Protein AF-A0A432R799-F1 (afdb_monomer)

Sequence (539 aa):
SLLGDPTRISQVLVNLVSNAIKFTGSNGEVSVFCERVKETDREVYVKFSVKDGGIGISAEQQARIFEAFSQADSSTTRKFGGTGLGLSISSKLVSAMGGHLEIKSELGEGATFFFTLALKRNQEVGDDNKPNFQGMRVGLLLPKHNITRQVDTNLETYLRYLGTDFTIYDEEEVFVLLKNNLPDILFVDQYYNRREGEIERALALDIPVVLMASNQDKDGFDLVSGRLAAVINKPLNYSKILKAMQKVSGNAQETPVFQEPEISFTNLNILVAEDNTINQKLIRTTLQKIGSVITIASNGEEAVSLRKKHEYDLIFMDIQMPVMNGVEATEAILEYEKKSNVKHIPIIALTANALRGDREKFLKAGMDDYTPKPINLSLLKEIMREYCPDKVSTSDERAHLSDDTMAPEPTSDAIATGSADDPSVPPASKRILIYNNHSLSAAIQQKTLESEGYTCTIVDSEIKFLDRLEHEAFQSVIMKEANLTKNDCFAIDAIVKKGVQKVLYFSNSKSEKHCEHTEGFSSLQELMRKMEENRGAGE

Solvent-accessible surface area (backbone atoms only — not comparable to full-atom values): 31255 Å² total; per-residue (Å²): 95,71,50,79,61,67,68,62,53,46,53,38,50,53,51,51,49,52,51,36,60,70,51,26,55,100,87,45,56,74,48,80,47,78,41,81,78,46,77,54,100,56,36,38,30,38,34,39,34,39,37,22,48,15,56,38,43,49,75,79,43,63,77,40,50,57,38,75,62,39,64,93,62,92,68,88,55,91,85,71,83,71,83,26,41,66,51,25,51,35,37,50,53,34,42,75,59,71,24,54,66,47,76,51,53,40,70,69,66,4,37,33,41,34,35,44,34,72,27,37,56,43,86,84,55,70,78,86,80,62,75,72,43,64,88,44,37,36,30,35,44,46,82,79,75,93,64,91,49,68,70,56,55,49,52,52,50,47,39,52,70,28,46,30,51,72,46,81,31,32,91,81,47,40,75,63,50,46,76,78,61,67,48,70,31,35,38,35,41,45,78,45,66,79,40,92,63,48,55,60,54,56,61,67,67,81,47,49,33,32,40,41,35,54,85,86,55,63,88,79,40,77,90,53,56,89,74,43,70,38,79,43,58,58,79,85,47,63,72,61,53,50,52,49,49,33,70,69,67,71,51,75,67,76,66,88,64,85,70,69,76,75,73,33,37,61,79,41,35,31,39,37,26,40,59,49,69,68,56,45,52,51,52,47,61,57,46,44,76,41,41,34,47,77,46,82,19,64,21,19,59,50,36,40,54,47,58,75,74,47,88,54,62,35,32,42,32,31,47,87,29,67,103,27,29,25,56,62,24,41,43,54,41,54,52,47,29,65,75,68,71,48,84,86,59,52,33,30,37,40,30,85,62,86,47,81,70,52,54,58,56,44,45,73,49,68,32,75,48,72,45,46,54,78,83,49,70,68,61,50,52,51,51,46,45,72,72,38,55,94,38,61,41,62,82,79,68,72,84,78,77,87,81,89,87,86,83,83,84,86,86,82,83,88,83,83,91,82,91,77,91,74,91,82,69,76,64,50,86,38,26,34,40,35,47,44,84,46,72,69,65,47,52,53,53,40,56,60,41,43,76,74,70,35,50,67,45,83,27,66,45,69,65,60,45,52,55,44,62,73,77,46,68,35,34,35,38,40,39,48,44,95,81,57,54,77,84,42,44,64,60,53,51,53,48,40,74,69,62,27,76,40,43,35,29,51,37,100,58,94,73,79,79,72,40,96,69,48,48,75,29,79,44,72,69,59,47,50,54,52,59,56,59,58,63,73,76,75,119

Radius of gyration: 29.23 Å; Cα contacts (8 Å, |Δi|>4): 790; chains: 1; bounding box: 82×72×71 Å

Secondary structure (DSSP, 8-state):
-EES-HHHHHHHHHHHHHHHHHHS-TT--EEEEEEEEEE-SSEEEEEEEEEE-SS---HHHHTTTTSTT--S-----TTS---S-HHHHHHHHHHHTT--EEEEEETTTEEEEEEEEEEEE-SSS-GGG----TT-EEEEE-PPPSS--HHHHHHHHHHHHTT-EEEEE-TTTHHHHTTT---SEEEEEGGGGGSTTHHHHHHTTSS-EEEEE-TT-GGG-TTTGGG-SEEEESSP-HHHHHHHHHHHSS-------------EESSEEEEEE-S-HHHHHHHHHHHHTTTEEEEEESSHHHHHHHHHH---SEEEEESS-SSS-HHHHHHHHHHHHHHHTPPPPPEEEEES---HHHHHHHHHTT--EEEESSPPHHHHHHHHHHH-GGGEEPTTGGGG---S----PPP-----------TTS--GGGEEEEE-S-HHHHHHHHHHHHTTT-EEEEESSHHHHHHHHHHS--SEEEEEGGG--GGGHHHHHHHHHTT--EEEEE-SSSPPP-STTEEEES-HHHHHHHHHHGGGS--

Foldseek 3Di:
DWDDDVVLVVLLVVLLQVVQVLQADPPKDKDWDWDFPDDDPWWTKIKIKIWIQGQWADPVLQVCLLPQQDDSDPDPDPSRDDRSCSNVVSQVSLVVQVKGWHKDIDGNRTIMIMMIGIITDDPVDDPVLQQAPAPAEEEEEDEDDPDDDVQNVQLVVLCVSNNYHYDYDYDVRVVVVCVPDNGQEYEHECVQLVPPCSVVVVLVSVHAYEYEEEPVCVVSCPVPVVSHLYYHYPPDDNVSSVVSVCSSVVPPPVPPDVPPALWAFAAAEEEEEDQDPVLVVVVCVLVVVRHYDYDYHNHLVSVLVCLLVDDGQAYEAEQDHPPAGRLRSLLSNVVCCVVVVHDDHAYEYEAQDDDPVVQVVSVVSVHPYYDYPPDDSVVVSVVCCVSPVVRIDGPPPVPPPDDDDDDDDDDDDDDDDDDDDDPPDDPQQQEEEEEALDDPVVVVLCVVSVVVPHHYDYDNDPVVVVVCLVVGRHQEYEYEVVVAALVCQVVLVVSVVSPHQAYEYEDCDPDDPSYPRYDYDPDPVRVVVVVVVVVPVPD

Mean predicted aligned error: 20.68 Å

pLDDT: mean 72.46, std 18.51, range [22.88, 96.94]

Structure (mmCIF, N/CA/C/O backbone):
data_AF-A0A432R799-F1
#
_entry.id   AF-A0A432R799-F1
#
loop_
_atom_site.group_PDB
_atom_site.id
_atom_site.type_symbol
_atom_site.label_atom_id
_atom_site.label_alt_id
_atom_site.label_comp_id
_atom_site.label_asym_id
_atom_site.label_entity_id
_atom_site.label_seq_id
_atom_site.pdbx_PDB_ins_code
_atom_site.Cartn_x
_atom_site.Cartn_y
_atom_site.Cartn_z
_atom_site.occupancy
_atom_site.B_iso_or_equiv
_atom_site.auth_seq_id
_atom_site.auth_comp_id
_atom_site.auth_asym_id
_atom_site.auth_atom_id
_atom_site.pdbx_PDB_model_num
ATOM 1 N N . SER A 1 1 ? -16.573 -12.148 -11.570 1.00 73.75 1 SER A N 1
ATOM 2 C CA . SER A 1 1 ? -16.590 -11.590 -10.195 1.00 73.75 1 SER A CA 1
ATOM 3 C C . SER A 1 1 ? -16.714 -12.719 -9.163 1.00 73.75 1 SER A C 1
ATOM 5 O O . SER A 1 1 ? -17.224 -13.781 -9.516 1.00 73.75 1 SER A O 1
ATOM 7 N N . LEU A 1 2 ? -16.216 -12.536 -7.931 1.00 85.00 2 LEU A N 1
ATOM 8 C CA . LEU A 1 2 ? -16.255 -13.525 -6.836 1.00 85.00 2 LEU A CA 1
ATOM 9 C C . LEU A 1 2 ? -17.060 -12.982 -5.646 1.00 85.00 2 LEU A C 1
ATOM 11 O O . LEU A 1 2 ? -17.010 -11.789 -5.362 1.00 85.00 2 LEU A O 1
ATOM 15 N N . LEU A 1 3 ? -17.773 -13.860 -4.944 1.00 84.25 3 LEU A N 1
ATOM 16 C CA . LEU A 1 3 ? -18.525 -13.551 -3.730 1.00 84.25 3 LEU A CA 1
ATOM 17 C C . LEU A 1 3 ? -17.690 -13.918 -2.498 1.00 84.25 3 LEU A C 1
ATOM 19 O O . LEU A 1 3 ? -17.276 -15.068 -2.340 1.00 84.25 3 LEU A O 1
ATOM 23 N N . GLY A 1 4 ? -17.475 -12.942 -1.619 1.00 86.06 4 GLY A N 1
ATOM 24 C CA . GLY A 1 4 ? -16.739 -13.083 -0.364 1.00 86.06 4 GLY A CA 1
ATOM 25 C C . GLY A 1 4 ? -16.932 -11.860 0.532 1.00 86.06 4 GLY A C 1
ATOM 26 O O . GLY A 1 4 ? -17.676 -10.947 0.177 1.00 86.06 4 GLY A O 1
ATOM 27 N N . ASP A 1 5 ? -16.257 -11.837 1.681 1.00 86.00 5 ASP A N 1
ATOM 28 C CA . ASP A 1 5 ? -16.238 -10.687 2.595 1.00 86.00 5 ASP A CA 1
ATOM 29 C C . ASP A 1 5 ? -14.933 -9.885 2.397 1.00 86.00 5 ASP A C 1
ATOM 31 O O . ASP A 1 5 ? -13.897 -10.225 2.986 1.00 86.00 5 ASP A O 1
ATOM 35 N N . PRO A 1 6 ? -14.930 -8.841 1.542 1.00 83.94 6 PRO A N 1
ATOM 36 C CA . PRO A 1 6 ? -13.719 -8.079 1.246 1.00 83.94 6 PRO A CA 1
ATOM 37 C C . PRO A 1 6 ? -13.171 -7.357 2.480 1.00 83.94 6 PRO A C 1
ATOM 39 O O . PRO A 1 6 ? -11.955 -7.196 2.601 1.00 83.94 6 PRO A O 1
ATOM 42 N N . THR A 1 7 ? -14.033 -6.961 3.419 1.00 76.75 7 THR A N 1
ATOM 43 C CA . THR A 1 7 ? -13.635 -6.260 4.643 1.00 76.75 7 THR A CA 1
ATOM 44 C C . THR A 1 7 ? -12.832 -7.182 5.554 1.00 76.75 7 THR A C 1
ATOM 46 O O . THR A 1 7 ? -11.772 -6.791 6.046 1.00 76.75 7 THR A O 1
ATOM 49 N N . ARG A 1 8 ? -13.271 -8.433 5.738 1.00 82.69 8 ARG A N 1
ATOM 50 C CA . ARG A 1 8 ? -12.543 -9.413 6.565 1.00 82.69 8 ARG A CA 1
ATOM 51 C C . ARG A 1 8 ? -11.251 -9.884 5.921 1.00 82.69 8 ARG A C 1
ATOM 53 O O . ARG A 1 8 ? -10.241 -9.977 6.616 1.00 82.69 8 ARG A O 1
ATOM 60 N N . ILE A 1 9 ? -11.250 -10.115 4.610 1.00 87.06 9 ILE A N 1
ATOM 61 C CA . ILE A 1 9 ? -10.023 -10.443 3.869 1.00 87.06 9 ILE A CA 1
ATOM 62 C C . ILE A 1 9 ? -9.010 -9.300 4.003 1.00 87.06 9 ILE A C 1
ATOM 64 O O . ILE A 1 9 ? -7.849 -9.542 4.334 1.00 87.06 9 ILE A O 1
ATOM 68 N N . SER A 1 10 ? -9.455 -8.052 3.832 1.00 82.50 10 SER A N 1
ATOM 69 C CA . SER A 1 10 ? -8.595 -6.876 3.993 1.00 82.50 10 SER A CA 1
ATOM 70 C C . SER A 1 10 ? -8.054 -6.756 5.416 1.00 82.50 10 SER A C 1
ATOM 72 O O . SER A 1 10 ? -6.870 -6.490 5.586 1.00 82.50 10 SER A O 1
ATOM 74 N N . GLN A 1 11 ? -8.876 -7.014 6.438 1.00 79.56 11 GLN A N 1
ATOM 75 C CA . GLN A 1 11 ? -8.447 -6.996 7.841 1.00 79.56 11 GLN A CA 1
ATOM 76 C C . GLN A 1 11 ? -7.306 -7.993 8.104 1.00 79.56 11 GLN A C 1
ATOM 78 O O . GLN A 1 11 ? -6.316 -7.643 8.749 1.00 79.56 11 GLN A O 1
ATOM 83 N N . VAL A 1 12 ? -7.416 -9.214 7.572 1.00 86.12 12 VAL A N 1
ATOM 84 C CA . VAL A 1 12 ? -6.358 -10.231 7.671 1.00 86.12 12 VAL A CA 1
ATOM 85 C C . VAL A 1 12 ? -5.095 -9.759 6.945 1.00 86.12 12 VAL A C 1
ATOM 87 O O . VAL A 1 12 ? -4.018 -9.752 7.537 1.00 86.12 12 VAL A O 1
ATOM 90 N N . LEU A 1 13 ? -5.217 -9.314 5.691 1.00 87.88 13 LEU A N 1
ATOM 91 C CA . LEU A 1 13 ? -4.076 -8.876 4.882 1.00 87.88 13 LEU A CA 1
ATOM 92 C C . LEU A 1 13 ? -3.344 -7.676 5.488 1.00 87.88 13 LEU A C 1
ATOM 94 O O . LEU A 1 13 ?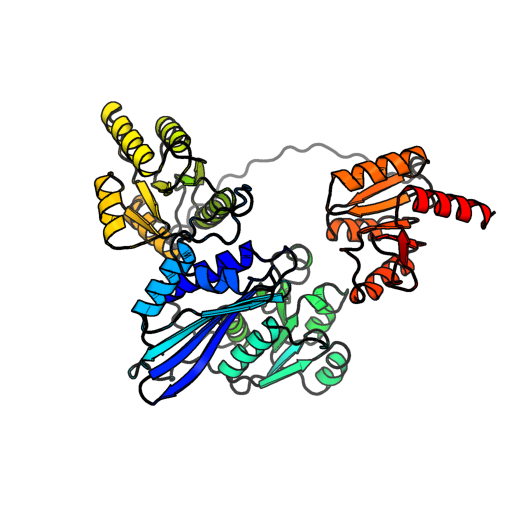 -2.120 -7.691 5.550 1.00 87.88 13 LEU A O 1
ATOM 98 N N . VAL A 1 14 ? -4.066 -6.666 5.978 1.00 83.19 14 VAL A N 1
ATOM 99 C CA . VAL A 1 14 ? -3.475 -5.487 6.632 1.00 83.19 14 VAL A CA 1
ATOM 100 C C . VAL A 1 14 ? -2.666 -5.897 7.860 1.00 83.19 14 VAL A C 1
ATOM 102 O O . VAL A 1 14 ? -1.551 -5.413 8.043 1.00 83.19 14 VAL A O 1
ATOM 105 N N . ASN A 1 15 ? -3.182 -6.824 8.671 1.00 82.56 15 ASN A N 1
ATOM 106 C CA . ASN A 1 15 ? -2.448 -7.333 9.825 1.00 82.56 15 ASN A CA 1
ATOM 107 C C . ASN A 1 15 ? -1.180 -8.105 9.410 1.00 82.56 15 ASN A C 1
ATOM 109 O O . ASN A 1 15 ? -0.115 -7.886 9.985 1.00 82.56 15 ASN A O 1
ATOM 113 N N . LEU A 1 16 ? -1.264 -8.971 8.395 1.00 88.44 16 LEU A N 1
ATOM 114 C CA . LEU A 1 16 ? -0.098 -9.704 7.886 1.00 88.44 16 LEU A CA 1
ATOM 115 C C . LEU A 1 16 ? 0.966 -8.760 7.300 1.00 88.44 16 LEU A C 1
ATOM 117 O O . LEU A 1 16 ? 2.142 -8.894 7.624 1.00 88.44 16 LEU A O 1
ATOM 121 N N . VAL A 1 17 ? 0.559 -7.767 6.504 1.00 86.81 17 VAL A N 1
ATOM 122 C CA . VAL A 1 17 ? 1.457 -6.754 5.921 1.00 86.81 17 VAL A CA 1
ATOM 123 C C . VAL A 1 17 ? 2.095 -5.885 7.003 1.00 86.81 17 VAL A C 1
ATOM 125 O O . VAL A 1 17 ? 3.288 -5.603 6.938 1.00 86.81 17 VAL A O 1
ATOM 128 N N . SER A 1 18 ? 1.335 -5.479 8.021 1.00 80.75 18 SER A N 1
ATOM 129 C CA . SER A 1 18 ? 1.874 -4.701 9.139 1.00 80.75 18 SER A CA 1
ATOM 130 C C . SER A 1 18 ? 2.952 -5.476 9.902 1.00 80.75 18 SER A C 1
ATOM 132 O O . SER A 1 18 ? 3.998 -4.908 10.217 1.00 80.75 18 SER A O 1
ATOM 134 N N . ASN A 1 19 ? 2.741 -6.777 10.138 1.00 83.12 19 ASN A N 1
ATOM 135 C CA . ASN A 1 19 ? 3.756 -7.639 10.742 1.00 83.12 19 ASN A CA 1
ATOM 136 C C . ASN A 1 19 ? 4.985 -7.773 9.835 1.00 83.12 19 ASN A C 1
ATOM 138 O O . ASN A 1 19 ? 6.098 -7.557 10.304 1.00 83.12 19 ASN A O 1
ATOM 142 N N . ALA A 1 20 ? 4.794 -8.034 8.542 1.00 86.00 20 ALA A N 1
ATOM 143 C CA . ALA A 1 20 ? 5.885 -8.108 7.575 1.00 86.00 20 ALA A CA 1
ATOM 144 C C . ALA A 1 20 ? 6.754 -6.837 7.587 1.00 86.00 20 ALA A C 1
ATOM 146 O O . ALA A 1 20 ? 7.963 -6.924 7.774 1.00 86.00 20 ALA A O 1
ATOM 147 N N . ILE A 1 21 ? 6.150 -5.646 7.499 1.00 81.44 21 ILE A N 1
ATOM 148 C CA . ILE A 1 21 ? 6.875 -4.360 7.547 1.00 81.44 21 ILE A CA 1
ATOM 149 C C . ILE A 1 21 ? 7.640 -4.195 8.866 1.00 81.44 21 ILE A C 1
ATOM 151 O O . ILE A 1 21 ? 8.755 -3.685 8.879 1.00 81.44 21 ILE A O 1
ATOM 155 N N . LYS A 1 22 ? 7.052 -4.625 9.983 1.00 77.00 22 LYS A N 1
ATOM 156 C CA . LYS A 1 22 ? 7.647 -4.493 11.316 1.00 77.00 22 LYS A CA 1
ATOM 157 C C . LYS A 1 22 ? 8.885 -5.372 11.517 1.00 77.00 22 LYS A C 1
ATOM 159 O O . LYS A 1 22 ? 9.789 -4.962 12.241 1.00 77.00 22 LYS A O 1
ATOM 164 N N . PHE A 1 23 ? 8.913 -6.562 10.918 1.00 79.06 23 PHE A N 1
ATOM 165 C CA . PHE A 1 23 ? 9.996 -7.544 11.078 1.00 79.06 23 PHE A CA 1
ATOM 166 C C . PHE A 1 23 ? 10.988 -7.568 9.906 1.00 79.06 23 PHE A C 1
ATOM 168 O O . PHE A 1 23 ? 11.962 -8.324 9.934 1.00 79.06 23 PHE A O 1
ATOM 175 N N . THR A 1 24 ? 10.770 -6.712 8.909 1.00 80.00 24 THR A N 1
ATOM 176 C CA . THR A 1 24 ? 11.655 -6.526 7.758 1.00 80.00 24 THR A CA 1
ATOM 177 C C . THR A 1 24 ? 12.548 -5.307 7.969 1.00 80.00 24 THR A C 1
ATOM 179 O O . THR A 1 24 ? 12.092 -4.258 8.422 1.00 80.00 24 THR A O 1
ATOM 182 N N . GLY A 1 25 ? 13.841 -5.439 7.663 1.00 73.69 25 GLY A N 1
ATOM 183 C CA . GLY A 1 25 ? 14.786 -4.320 7.734 1.00 73.69 25 GLY A CA 1
ATOM 184 C C . GLY A 1 25 ? 14.473 -3.216 6.714 1.00 73.69 25 GLY A C 1
ATOM 185 O O . GLY A 1 25 ? 13.706 -3.420 5.779 1.00 73.69 25 GLY A O 1
ATOM 186 N N . SER A 1 26 ? 15.118 -2.052 6.846 1.00 62.00 26 SER A N 1
ATOM 187 C CA . SER A 1 26 ? 14.897 -0.884 5.969 1.00 62.00 26 SER A CA 1
ATOM 188 C C . SER A 1 26 ? 15.144 -1.141 4.476 1.00 62.00 26 SER A C 1
ATOM 190 O O . SER A 1 26 ? 14.632 -0.394 3.649 1.00 62.00 26 SER A O 1
ATOM 192 N N . ASN A 1 27 ? 15.900 -2.192 4.144 1.00 64.31 27 ASN A N 1
ATOM 193 C CA . ASN A 1 27 ? 16.227 -2.590 2.772 1.00 64.31 27 ASN A CA 1
ATOM 194 C C . ASN A 1 27 ? 15.561 -3.918 2.367 1.00 64.31 27 ASN A C 1
ATOM 196 O O . ASN A 1 27 ? 15.916 -4.485 1.338 1.00 64.31 27 ASN A O 1
ATOM 200 N N . GLY A 1 28 ? 14.658 -4.456 3.189 1.00 69.25 28 GLY A N 1
ATOM 201 C CA . GLY A 1 28 ? 13.983 -5.711 2.882 1.00 69.25 28 GLY A CA 1
ATOM 202 C C . GLY A 1 28 ? 12.699 -5.503 2.078 1.00 69.25 28 GLY A C 1
ATOM 203 O O . GLY A 1 28 ? 12.129 -4.413 2.025 1.00 69.25 28 GLY A O 1
ATOM 204 N N . GLU A 1 29 ? 12.244 -6.572 1.435 1.00 77.50 29 GLU A N 1
ATOM 205 C CA . GLU A 1 29 ? 11.076 -6.556 0.559 1.00 77.50 29 GLU A CA 1
ATOM 206 C C . GLU A 1 29 ? 9.868 -7.193 1.249 1.00 77.50 29 GLU A C 1
ATOM 208 O O . GLU A 1 29 ? 9.990 -8.219 1.918 1.00 77.50 29 GLU A O 1
ATOM 213 N N . VAL A 1 30 ? 8.689 -6.598 1.046 1.00 84.25 30 VAL A N 1
ATOM 214 C CA . VAL A 1 30 ? 7.399 -7.185 1.421 1.00 84.25 30 VAL A CA 1
ATOM 215 C C . VAL A 1 30 ? 6.540 -7.298 0.169 1.00 84.25 30 VAL A C 1
ATOM 217 O O . VAL A 1 30 ? 6.250 -6.302 -0.492 1.00 84.25 30 VAL A O 1
ATOM 220 N N . SER A 1 31 ? 6.109 -8.515 -0.139 1.00 83.81 31 SER A N 1
ATOM 221 C CA . SER A 1 31 ? 5.316 -8.844 -1.319 1.00 83.81 31 SER A CA 1
ATOM 222 C C . SER A 1 31 ? 3.976 -9.456 -0.926 1.00 83.81 31 SER A C 1
ATOM 224 O O . SER A 1 31 ? 3.906 -10.350 -0.083 1.00 83.81 31 SER A O 1
ATOM 226 N N . VAL A 1 32 ? 2.902 -8.993 -1.566 1.00 87.94 32 VAL A N 1
ATOM 227 C CA . VAL A 1 32 ? 1.545 -9.525 -1.389 1.00 87.94 32 VAL A CA 1
ATOM 228 C C . VAL A 1 32 ? 1.109 -10.214 -2.674 1.00 87.94 32 VAL A C 1
ATOM 230 O O . VAL A 1 32 ? 1.179 -9.627 -3.752 1.00 87.94 32 VAL A O 1
ATOM 233 N N . PHE A 1 33 ? 0.627 -11.443 -2.541 1.00 87.44 33 PHE A N 1
ATOM 234 C CA . PHE A 1 33 ? 0.213 -12.309 -3.634 1.00 87.44 33 PHE A CA 1
ATOM 235 C C . PHE A 1 33 ? -1.253 -12.702 -3.488 1.00 87.44 33 PHE A C 1
ATOM 237 O O . PHE A 1 33 ? -1.752 -12.918 -2.380 1.00 87.44 33 PHE A O 1
ATOM 244 N N . CYS A 1 34 ? -1.924 -12.825 -4.628 1.00 90.00 34 CYS A N 1
ATOM 245 C CA . CYS A 1 34 ? -3.280 -13.338 -4.749 1.00 90.00 34 CYS A CA 1
ATOM 246 C C . CYS A 1 34 ? -3.321 -14.247 -5.978 1.00 90.00 34 CYS A C 1
ATOM 248 O O . CYS A 1 34 ? -3.211 -13.777 -7.109 1.00 90.00 34 CYS A O 1
ATOM 250 N N . GLU A 1 35 ? -3.422 -15.550 -5.750 1.00 90.25 35 GLU A N 1
ATOM 251 C CA . GLU A 1 35 ? -3.239 -16.569 -6.778 1.00 90.25 35 GLU A CA 1
ATOM 252 C C . GLU A 1 35 ? -4.462 -17.481 -6.848 1.00 90.25 35 GLU A C 1
ATOM 254 O O . GLU A 1 35 ? -4.966 -17.962 -5.832 1.00 90.25 35 GLU A O 1
ATOM 259 N N . ARG A 1 36 ? -4.928 -17.775 -8.062 1.00 91.69 36 ARG A N 1
ATOM 260 C CA . ARG A 1 36 ? -5.927 -18.824 -8.281 1.00 91.69 36 ARG A CA 1
ATOM 261 C C . ARG A 1 36 ? -5.228 -20.180 -8.243 1.00 91.69 36 ARG A C 1
ATOM 263 O O . ARG A 1 36 ? -4.455 -20.490 -9.144 1.00 91.69 36 ARG A O 1
ATOM 270 N N . VAL A 1 37 ? -5.537 -20.996 -7.240 1.00 93.94 37 VAL A N 1
ATOM 271 C CA . VAL A 1 37 ? -4.917 -22.323 -7.059 1.00 93.94 37 VAL A CA 1
ATOM 272 C C . VAL A 1 37 ? -5.756 -23.427 -7.687 1.00 93.94 37 VAL A C 1
ATOM 274 O O . VAL A 1 37 ? -5.229 -24.405 -8.210 1.00 93.94 37 VAL A O 1
ATOM 277 N N . LYS A 1 38 ? -7.080 -23.281 -7.633 1.00 91.06 38 LYS A N 1
ATOM 278 C CA . LYS A 1 38 ? -8.030 -24.245 -8.187 1.00 91.06 38 LYS A CA 1
ATOM 279 C C . LYS A 1 38 ? -9.305 -23.525 -8.600 1.00 91.06 38 LYS A C 1
ATOM 281 O O . LYS A 1 38 ? -9.708 -22.556 -7.965 1.00 91.06 38 LYS A O 1
ATOM 286 N N . GLU A 1 39 ? -9.955 -24.014 -9.642 1.00 90.56 39 GLU A N 1
ATOM 287 C CA . GLU A 1 39 ? -11.258 -23.526 -10.086 1.00 90.56 39 GLU A CA 1
ATOM 288 C C . GLU A 1 39 ? -12.184 -24.705 -10.363 1.00 90.56 39 GLU A C 1
ATOM 290 O O . GLU A 1 39 ? -11.755 -25.777 -10.789 1.00 90.56 39 GLU A O 1
ATOM 295 N N . THR A 1 40 ? -13.454 -24.497 -10.054 1.00 88.88 40 THR A N 1
ATOM 296 C CA . THR A 1 40 ? -14.578 -25.377 -10.358 1.00 88.88 40 THR A CA 1
ATOM 297 C C . THR A 1 40 ? -15.690 -24.520 -10.959 1.00 88.88 40 THR A C 1
ATOM 299 O O . THR A 1 40 ? -15.635 -23.293 -10.880 1.00 88.88 40 THR A O 1
ATOM 302 N N . ASP A 1 41 ? -16.749 -25.139 -11.475 1.00 83.69 41 ASP A N 1
ATOM 303 C CA . ASP A 1 41 ? -17.871 -24.404 -12.078 1.00 83.69 41 ASP A CA 1
ATOM 304 C C . ASP A 1 41 ? -18.578 -23.434 -11.111 1.00 83.69 41 ASP A C 1
ATOM 306 O O . ASP A 1 41 ? -19.258 -22.499 -11.539 1.00 83.69 41 ASP A O 1
ATOM 310 N N . ARG A 1 42 ? -18.446 -23.650 -9.794 1.00 86.31 42 ARG A N 1
ATOM 311 C CA . ARG A 1 42 ? -19.140 -22.870 -8.752 1.00 86.31 42 ARG A CA 1
ATOM 312 C C . ARG A 1 42 ? -18.209 -22.066 -7.856 1.00 86.31 42 ARG A C 1
ATOM 314 O O . ARG A 1 42 ? -18.616 -21.020 -7.353 1.00 86.31 42 ARG A O 1
ATOM 321 N N . GLU A 1 43 ? -16.992 -22.546 -7.640 1.00 91.75 43 GLU A N 1
ATOM 322 C CA . GLU A 1 43 ? -16.062 -21.994 -6.658 1.00 91.75 43 GLU A CA 1
ATOM 323 C C . GLU A 1 43 ? -14.658 -21.845 -7.236 1.00 91.75 43 GLU A C 1
ATOM 325 O O . GLU A 1 43 ? -14.154 -22.722 -7.943 1.00 91.75 43 GLU A O 1
ATOM 330 N N . VAL A 1 44 ? -14.014 -20.742 -6.870 1.00 93.06 44 VAL A N 1
ATOM 331 C CA . VAL A 1 44 ? -12.620 -20.437 -7.167 1.00 93.06 44 VAL A CA 1
ATOM 332 C C . VAL A 1 44 ? -11.852 -20.431 -5.852 1.00 93.06 44 VAL A C 1
ATOM 334 O O . VAL A 1 44 ? -12.188 -19.696 -4.926 1.00 93.06 44 VAL A O 1
ATOM 337 N N . TYR A 1 45 ? -10.812 -21.251 -5.772 1.00 94.94 45 TYR A N 1
ATOM 338 C CA . TYR A 1 45 ? -9.908 -21.304 -4.634 1.00 94.94 45 TYR A CA 1
ATOM 339 C C . TYR A 1 45 ? -8.799 -20.285 -4.845 1.00 94.94 45 TYR A C 1
ATOM 341 O O . TYR A 1 45 ? -7.958 -20.435 -5.740 1.00 94.94 45 TYR A O 1
ATOM 349 N N . VAL A 1 46 ? -8.815 -19.250 -4.015 1.00 95.44 46 VAL A N 1
ATOM 350 C CA . VAL A 1 46 ? -7.872 -18.138 -4.079 1.00 95.44 46 VAL A CA 1
ATOM 351 C C . VAL A 1 46 ? -6.947 -18.212 -2.878 1.00 95.44 46 VAL A C 1
ATOM 353 O O . VAL A 1 46 ? -7.404 -18.211 -1.734 1.00 95.44 46 VAL A O 1
ATOM 356 N N . LYS A 1 47 ? -5.645 -18.294 -3.144 1.00 96.31 47 LYS A N 1
ATOM 357 C CA . LYS A 1 47 ? -4.593 -18.242 -2.138 1.00 96.31 47 LYS A CA 1
ATOM 358 C C . LYS A 1 47 ? -4.067 -16.825 -2.033 1.00 96.31 47 LYS A C 1
ATOM 360 O O . LYS A 1 47 ? -3.601 -16.242 -3.006 1.00 96.31 47 LYS A O 1
ATOM 365 N N . PHE A 1 48 ? -4.112 -16.306 -0.822 1.00 95.81 48 PHE A N 1
ATOM 366 C CA . PHE A 1 48 ? -3.530 -15.033 -0.448 1.00 95.81 48 PHE A CA 1
ATOM 367 C C . PHE A 1 48 ? -2.214 -15.304 0.265 1.00 95.81 48 PHE A C 1
ATOM 369 O O . PHE A 1 48 ? -2.130 -16.233 1.071 1.00 95.81 48 PHE A O 1
ATOM 376 N N . SER A 1 49 ? -1.164 -14.546 -0.030 1.00 94.62 49 SER A N 1
ATOM 377 C CA . SER A 1 49 ? 0.124 -14.696 0.654 1.00 94.62 49 SER A CA 1
ATOM 378 C C . SER A 1 49 ? 0.785 -13.350 0.894 1.00 94.62 49 SER A C 1
ATOM 380 O O . SER A 1 49 ? 0.741 -12.474 0.038 1.00 94.62 49 SER A O 1
ATOM 382 N N . VAL A 1 50 ? 1.412 -13.195 2.053 1.00 93.69 50 VAL A N 1
ATOM 383 C CA . VAL A 1 50 ? 2.286 -12.071 2.382 1.00 93.69 50 VAL A CA 1
ATOM 384 C C . VAL A 1 50 ? 3.657 -12.658 2.667 1.00 93.69 50 VAL A C 1
ATOM 386 O O . VAL A 1 50 ? 3.806 -13.431 3.613 1.00 93.69 50 VAL A O 1
ATOM 389 N N . LYS A 1 51 ? 4.620 -12.333 1.808 1.00 92.31 51 LYS A N 1
ATOM 390 C CA . LYS A 1 51 ? 6.020 -12.732 1.928 1.00 92.31 51 LYS A CA 1
ATOM 391 C C . LYS A 1 51 ? 6.847 -11.534 2.355 1.00 92.31 51 LYS A C 1
ATOM 393 O O . LYS A 1 51 ? 6.684 -10.453 1.795 1.00 92.31 51 LYS A O 1
ATOM 398 N N . ASP A 1 52 ? 7.755 -11.752 3.284 1.00 91.12 52 ASP A N 1
ATOM 399 C CA . ASP A 1 52 ? 8.739 -10.781 3.720 1.00 91.12 52 ASP A CA 1
ATOM 400 C C . ASP A 1 52 ? 10.153 -11.362 3.666 1.00 91.12 52 ASP A C 1
ATOM 402 O O . ASP A 1 52 ? 10.329 -12.575 3.772 1.00 91.12 52 ASP A O 1
ATOM 406 N N . GLY A 1 53 ? 11.144 -10.493 3.468 1.00 86.06 53 GLY A N 1
ATOM 407 C CA . GLY A 1 53 ? 12.573 -10.810 3.585 1.00 86.06 53 GLY A CA 1
ATOM 408 C C . GLY A 1 53 ? 13.141 -10.443 4.959 1.00 86.06 53 GLY A C 1
ATOM 409 O O . GLY A 1 53 ? 14.247 -9.911 5.039 1.00 86.06 53 GLY A O 1
ATOM 410 N N . GLY A 1 54 ? 12.341 -10.584 6.020 1.00 86.25 54 GLY A N 1
ATOM 411 C CA . GLY A 1 54 ? 12.714 -10.218 7.382 1.00 86.25 54 GLY A CA 1
ATOM 412 C C . GLY A 1 54 ? 13.561 -11.268 8.102 1.00 86.25 54 GLY A C 1
ATOM 413 O O . GLY A 1 54 ? 14.161 -12.155 7.506 1.00 86.25 54 GLY A O 1
ATOM 414 N N . ILE A 1 55 ? 13.594 -11.180 9.432 1.00 83.12 55 ILE A N 1
ATOM 415 C CA . ILE A 1 55 ? 14.411 -12.055 10.297 1.00 83.12 55 ILE A CA 1
ATOM 416 C C . ILE A 1 55 ? 14.028 -13.545 10.248 1.00 83.12 55 ILE A C 1
ATOM 418 O O . ILE A 1 55 ? 14.801 -14.390 10.699 1.00 83.12 55 ILE A O 1
ATOM 422 N N . GLY A 1 56 ? 12.844 -13.871 9.728 1.00 86.19 56 GLY A N 1
ATOM 423 C CA . GLY A 1 56 ? 12.288 -15.220 9.773 1.00 86.19 56 GLY A CA 1
ATOM 424 C C . GLY A 1 56 ? 11.879 -15.676 11.179 1.00 86.19 56 GLY A C 1
ATOM 425 O O . GLY A 1 56 ? 11.997 -14.945 12.161 1.00 86.19 56 GLY A O 1
ATOM 426 N N . ILE A 1 57 ? 11.332 -16.889 11.270 1.00 86.88 57 ILE A N 1
ATOM 427 C CA . ILE A 1 57 ? 10.696 -17.438 12.475 1.00 86.88 57 ILE A CA 1
ATOM 428 C C . ILE A 1 57 ? 11.159 -18.882 12.674 1.00 86.88 57 ILE A C 1
ATOM 430 O O . ILE A 1 57 ? 11.064 -19.696 11.753 1.00 86.88 57 ILE A O 1
ATOM 434 N N . SER A 1 58 ? 11.622 -19.224 13.881 1.00 87.44 58 SER A N 1
ATOM 435 C CA . SER A 1 58 ? 12.078 -20.587 14.197 1.00 87.44 58 SER A CA 1
ATOM 436 C C . SER A 1 58 ? 10.923 -21.597 14.203 1.00 87.44 58 SER A C 1
ATOM 438 O O . SER A 1 58 ? 9.764 -21.231 14.412 1.00 87.44 58 SER A O 1
ATOM 440 N N . ALA A 1 59 ? 11.218 -22.889 14.040 1.00 86.00 59 ALA A N 1
ATOM 441 C CA . ALA A 1 59 ? 10.197 -23.941 14.060 1.00 86.00 59 ALA A CA 1
ATOM 442 C C . ALA A 1 59 ? 9.400 -23.971 15.385 1.00 86.00 59 ALA A C 1
ATOM 444 O O . ALA A 1 59 ? 8.180 -24.143 15.385 1.00 86.00 59 ALA A O 1
ATOM 445 N N . GLU A 1 60 ? 10.060 -23.727 16.521 1.00 82.25 60 GLU A N 1
ATOM 446 C CA . GLU A 1 60 ? 9.433 -23.679 17.850 1.00 82.25 60 GLU A CA 1
ATOM 447 C C . GLU A 1 60 ? 8.526 -22.457 18.040 1.00 82.25 60 GLU A C 1
ATOM 449 O O . GLU A 1 60 ? 7.596 -22.488 18.856 1.00 82.25 60 GLU A O 1
ATOM 454 N N . GLN A 1 61 ? 8.821 -21.360 17.338 1.00 81.19 61 GLN A N 1
ATOM 455 C CA . GLN A 1 61 ? 8.004 -20.150 17.328 1.00 81.19 61 GLN A CA 1
ATOM 456 C C . GLN A 1 61 ? 6.808 -20.312 16.383 1.00 81.19 61 GLN A C 1
ATOM 458 O O . GLN A 1 61 ? 5.693 -19.959 16.763 1.00 81.19 61 GLN A O 1
ATOM 463 N N . GLN A 1 62 ? 7.001 -20.919 15.205 1.00 84.19 62 GLN A N 1
ATOM 464 C CA . GLN A 1 62 ? 5.931 -21.196 14.236 1.00 84.19 62 GLN A CA 1
ATOM 465 C C . GLN A 1 62 ? 4.782 -22.007 14.852 1.00 84.19 62 GLN A C 1
ATOM 467 O O . GLN A 1 62 ? 3.619 -21.712 14.591 1.00 84.19 62 GLN A O 1
ATOM 472 N N . ALA A 1 63 ? 5.090 -22.969 15.728 1.00 80.12 63 ALA A N 1
ATOM 473 C CA . ALA A 1 63 ? 4.080 -23.787 16.403 1.00 80.12 63 ALA A CA 1
ATOM 474 C C . ALA A 1 63 ? 3.153 -22.991 17.341 1.00 80.12 63 ALA A C 1
ATOM 476 O O . ALA A 1 63 ? 2.022 -23.404 17.577 1.00 80.12 63 ALA A O 1
ATOM 477 N N . ARG A 1 64 ? 3.625 -21.862 17.882 1.00 81.06 64 ARG A N 1
ATOM 478 C CA . ARG A 1 64 ? 2.911 -21.090 18.912 1.00 81.06 64 ARG A CA 1
ATOM 479 C C . ARG A 1 64 ? 2.370 -19.760 18.411 1.00 81.06 64 ARG A C 1
ATOM 481 O O . ARG A 1 64 ? 1.519 -19.185 19.067 1.00 81.06 64 ARG A O 1
ATOM 488 N N . ILE A 1 65 ? 2.811 -19.280 17.248 1.00 80.12 65 ILE A N 1
ATOM 489 C CA . ILE A 1 65 ? 2.553 -17.910 16.773 1.00 80.12 65 ILE A CA 1
ATOM 490 C C . ILE A 1 65 ? 1.070 -17.580 16.511 1.00 80.12 65 ILE A C 1
ATOM 492 O O . ILE A 1 65 ? 0.688 -16.410 16.437 1.00 80.12 65 ILE A O 1
ATOM 496 N N . PHE A 1 66 ? 0.224 -18.601 16.357 1.00 80.19 66 PHE A N 1
ATOM 497 C CA . PHE A 1 66 ? -1.223 -18.441 16.190 1.00 80.19 66 PHE A CA 1
ATOM 498 C C . PHE A 1 66 ? -1.999 -18.494 17.515 1.00 80.19 66 PHE A C 1
ATOM 500 O O . PHE A 1 66 ? -3.207 -18.240 17.523 1.00 80.19 66 PHE A O 1
ATOM 507 N N . GLU A 1 67 ? -1.333 -18.799 18.631 1.00 74.44 67 GLU A N 1
ATOM 508 C CA . GLU A 1 67 ? -1.935 -18.785 19.959 1.00 74.44 67 GLU A CA 1
ATOM 509 C C . GLU A 1 67 ? -2.139 -17.344 20.445 1.00 74.44 67 GLU A C 1
ATOM 511 O O . GLU A 1 67 ? -1.402 -16.415 20.110 1.00 74.44 67 GLU A O 1
ATOM 516 N N . ALA A 1 68 ? -3.186 -17.120 21.238 1.00 69.19 68 ALA A N 1
ATOM 517 C CA . ALA A 1 68 ? -3.409 -15.802 21.817 1.00 69.19 68 ALA A CA 1
ATOM 518 C C . ALA A 1 68 ? -2.285 -15.473 22.812 1.00 69.19 68 ALA A C 1
ATOM 520 O O . ALA A 1 68 ? -1.942 -16.304 23.648 1.00 69.19 68 ALA A O 1
ATOM 521 N N . PHE A 1 69 ? -1.762 -14.245 22.748 1.00 58.22 69 PHE A N 1
ATOM 522 C CA . PHE A 1 69 ? -0.703 -13.734 23.633 1.00 58.22 69 PHE A CA 1
ATOM 523 C C . PHE A 1 69 ? 0.678 -14.388 23.460 1.00 58.22 69 PHE A C 1
ATOM 525 O O . PHE A 1 69 ? 1.582 -14.108 24.246 1.00 58.22 69 PHE A O 1
ATOM 532 N N . SER A 1 70 ? 0.891 -15.195 22.417 1.00 58.91 70 SER A N 1
ATOM 533 C CA . SER A 1 70 ? 2.233 -15.662 22.072 1.00 58.91 70 SER A CA 1
ATOM 534 C C . SER A 1 70 ? 3.046 -14.508 21.473 1.00 58.91 70 SER A C 1
ATOM 536 O O . SER A 1 70 ? 2.678 -13.955 20.432 1.00 58.91 70 SER A O 1
ATOM 538 N N . GLN A 1 71 ? 4.156 -14.139 22.109 1.00 59.19 71 GLN A N 1
ATOM 539 C CA . GLN A 1 71 ? 5.171 -13.255 21.532 1.00 59.19 71 GLN A CA 1
ATOM 540 C C . GLN A 1 71 ? 6.440 -14.069 21.271 1.00 59.19 71 GLN A C 1
ATOM 542 O O . GLN A 1 71 ? 6.844 -14.876 22.105 1.00 59.19 71 GLN A O 1
ATOM 547 N N . ALA A 1 72 ? 7.052 -13.867 20.103 1.00 52.50 72 ALA A N 1
ATOM 548 C CA . ALA A 1 72 ? 8.272 -14.567 19.701 1.00 52.50 72 ALA A CA 1
ATOM 549 C C . ALA A 1 72 ? 9.502 -14.156 20.538 1.00 52.50 72 ALA A C 1
ATOM 551 O O . ALA A 1 72 ? 10.417 -14.962 20.691 1.00 52.50 72 ALA A O 1
ATOM 552 N N . ASP A 1 73 ? 9.480 -12.953 21.125 1.00 48.16 73 ASP A N 1
ATOM 553 C CA . ASP A 1 73 ? 10.509 -12.420 22.017 1.00 48.16 73 ASP A CA 1
ATOM 554 C C . ASP A 1 73 ? 9.922 -12.083 23.392 1.00 48.16 73 ASP A C 1
ATOM 556 O O . ASP A 1 73 ? 9.004 -11.272 23.508 1.00 48.16 73 ASP A O 1
ATOM 560 N N . SER A 1 74 ? 10.511 -12.637 24.454 1.00 38.38 74 SER A N 1
ATOM 561 C CA . SER A 1 74 ? 10.268 -12.220 25.844 1.00 38.38 74 SER A CA 1
ATOM 562 C C . SER A 1 74 ? 11.006 -10.924 26.215 1.00 38.38 74 SER A C 1
ATOM 564 O O . SER A 1 74 ? 10.946 -10.480 27.362 1.00 38.38 74 SER A O 1
ATOM 566 N N . SER A 1 75 ? 11.733 -10.314 25.269 1.00 36.50 75 SER A N 1
ATOM 567 C CA . SER A 1 75 ? 12.393 -9.029 25.476 1.00 36.50 75 SER A CA 1
ATOM 568 C C . SER A 1 75 ? 11.376 -7.903 25.269 1.00 36.50 75 SER A C 1
ATOM 570 O O . SER A 1 75 ? 11.002 -7.527 24.160 1.00 36.50 75 SER A O 1
ATOM 572 N N . THR A 1 76 ? 10.922 -7.337 26.382 1.00 31.77 76 THR A N 1
ATOM 573 C CA . THR A 1 76 ? 10.120 -6.111 26.476 1.00 31.77 76 THR A CA 1
ATOM 574 C C . THR A 1 76 ? 10.927 -4.870 26.068 1.00 31.77 76 THR A C 1
ATOM 576 O O . THR A 1 76 ? 10.908 -3.846 26.755 1.00 31.77 76 THR A O 1
ATOM 579 N N . THR A 1 77 ? 11.693 -4.923 24.976 1.00 32.53 77 THR A N 1
ATOM 580 C CA . THR A 1 77 ? 12.308 -3.719 24.423 1.00 32.53 77 THR A CA 1
ATOM 581 C C . THR A 1 77 ? 11.288 -3.003 23.546 1.00 32.53 77 THR A C 1
ATOM 583 O O . THR A 1 77 ? 10.718 -3.548 22.604 1.00 32.53 77 THR A O 1
ATOM 586 N N . ARG A 1 78 ? 11.059 -1.733 23.894 1.00 39.47 78 ARG A N 1
ATOM 587 C CA . ARG A 1 78 ? 10.113 -0.754 23.326 1.00 39.47 78 ARG A CA 1
ATOM 588 C C . ARG A 1 78 ? 10.190 -0.520 21.801 1.00 39.47 78 ARG A C 1
ATOM 590 O O . ARG A 1 78 ? 9.591 0.433 21.321 1.00 39.47 78 ARG A O 1
ATOM 597 N N . LYS A 1 79 ? 10.894 -1.350 21.025 1.00 41.62 79 LYS A N 1
ATOM 598 C CA . LYS A 1 79 ? 10.985 -1.232 19.562 1.00 41.62 79 LYS A CA 1
ATOM 599 C C . LYS A 1 79 ? 9.929 -2.031 18.793 1.00 41.62 79 LYS A C 1
ATOM 601 O O . LYS A 1 79 ? 9.578 -1.609 17.700 1.00 41.62 79 LYS A O 1
ATOM 606 N N . PHE A 1 80 ? 9.382 -3.121 19.343 1.00 44.03 80 PHE A N 1
ATOM 607 C CA . PHE A 1 80 ? 8.497 -4.019 18.579 1.00 44.03 80 PHE A CA 1
ATOM 608 C C . PHE A 1 80 ? 7.263 -4.517 19.358 1.00 44.03 80 PHE A C 1
ATOM 610 O O . PHE A 1 80 ? 6.747 -5.600 19.086 1.00 44.03 80 PHE A O 1
ATOM 617 N N . GLY A 1 81 ? 6.726 -3.732 20.296 1.00 40.81 81 GLY A N 1
ATOM 618 C CA . GLY A 1 81 ? 5.542 -4.112 21.082 1.00 40.81 81 GLY A CA 1
ATOM 619 C C . GLY A 1 81 ? 4.296 -4.353 20.216 1.00 40.81 81 GLY A C 1
ATOM 620 O O . GLY A 1 81 ? 3.953 -3.545 19.360 1.00 40.81 81 GLY A O 1
ATOM 621 N N . GLY A 1 82 ? 3.636 -5.495 20.390 1.00 55.88 82 GLY A N 1
ATOM 622 C CA . GLY A 1 82 ? 2.319 -5.801 19.824 1.00 55.88 82 GLY A CA 1
ATOM 623 C C . GLY A 1 82 ? 1.580 -6.737 20.775 1.00 55.88 82 GLY A C 1
ATOM 624 O O . GLY A 1 82 ? 2.216 -7.516 21.471 1.00 55.88 82 GLY A O 1
ATOM 625 N N . THR A 1 83 ? 0.252 -6.686 20.839 1.00 55.00 83 THR A N 1
ATOM 626 C CA . THR A 1 83 ? -0.550 -7.412 21.849 1.00 55.00 83 THR A CA 1
ATOM 627 C C . THR A 1 83 ? -0.502 -8.944 21.741 1.00 55.00 83 THR A C 1
ATOM 629 O O . THR A 1 83 ? -1.075 -9.630 22.581 1.00 55.00 83 THR A O 1
ATOM 632 N N . GLY A 1 84 ? 0.130 -9.503 20.700 1.00 61.41 84 GLY A N 1
ATOM 633 C CA . GLY A 1 84 ? 0.098 -10.944 20.407 1.00 61.41 84 GLY A CA 1
ATOM 634 C C . GLY A 1 84 ? -1.288 -11.446 19.974 1.00 61.41 84 GLY A C 1
ATOM 635 O O . GLY A 1 84 ? -1.520 -12.648 19.892 1.00 61.41 84 GLY A O 1
ATOM 636 N N . LEU A 1 85 ? -2.237 -10.540 19.708 1.00 65.00 85 LEU A N 1
ATOM 637 C CA . LEU A 1 85 ? -3.610 -10.888 19.325 1.00 65.00 85 LEU A CA 1
ATOM 638 C C . LEU A 1 85 ? -3.848 -10.847 17.810 1.00 65.00 85 LEU A C 1
ATOM 640 O O . LEU A 1 85 ? -4.764 -11.499 17.323 1.00 65.00 85 LEU A O 1
ATOM 644 N N . GLY A 1 86 ? -3.034 -10.114 17.045 1.00 76.06 86 GLY A N 1
ATOM 645 C CA . GLY A 1 86 ? -3.288 -9.887 15.615 1.00 76.06 86 GLY A CA 1
ATOM 646 C C . GLY A 1 86 ? -3.370 -11.180 14.794 1.00 76.06 86 GLY A C 1
ATOM 647 O O . GLY A 1 86 ? -4.325 -11.386 14.041 1.00 76.06 86 GLY A O 1
ATOM 648 N N . LEU A 1 87 ? -2.398 -12.083 14.959 1.00 84.44 87 LEU A N 1
ATOM 649 C CA . LEU A 1 87 ? -2.358 -13.354 14.224 1.00 84.44 87 LEU A CA 1
ATOM 650 C C . LEU A 1 87 ? -3.430 -14.347 14.691 1.00 84.44 87 LEU A C 1
ATOM 652 O O . LEU A 1 87 ? -4.029 -15.017 13.853 1.00 84.44 87 LEU A O 1
ATOM 656 N N . SER A 1 88 ? -3.750 -14.387 15.987 1.00 80.00 88 SER A N 1
ATOM 657 C CA . SER A 1 88 ? -4.827 -15.245 16.500 1.00 80.00 88 SER A CA 1
ATOM 658 C C . SER A 1 88 ? -6.213 -14.778 16.033 1.00 80.00 88 SER A C 1
ATOM 660 O O . SER A 1 88 ? -7.045 -15.603 15.652 1.00 80.00 88 SER A O 1
ATOM 662 N N . ILE A 1 89 ? -6.458 -13.462 15.966 1.00 78.69 89 ILE A N 1
ATOM 663 C CA . ILE A 1 89 ? -7.673 -12.895 15.354 1.00 78.69 89 ILE A CA 1
ATOM 664 C C . ILE A 1 89 ? -7.713 -13.229 13.861 1.00 78.69 89 ILE A C 1
ATOM 666 O O . ILE A 1 89 ? -8.738 -13.698 13.371 1.00 78.69 89 ILE A O 1
ATOM 670 N N . SER A 1 90 ? -6.599 -13.045 13.149 1.00 87.69 90 SER A N 1
ATOM 671 C CA . SER A 1 90 ? -6.510 -13.351 11.716 1.00 87.69 90 SER A CA 1
ATOM 672 C C . SER A 1 90 ? -6.815 -14.821 11.428 1.00 87.69 90 SER A C 1
ATOM 674 O O . SER A 1 90 ? -7.612 -15.118 10.543 1.00 87.69 90 SER A O 1
ATOM 676 N N . SER A 1 91 ? -6.262 -15.739 12.225 1.00 88.62 91 SER A N 1
ATOM 677 C CA . SER A 1 91 ? -6.528 -17.176 12.120 1.00 88.62 91 SER A CA 1
ATOM 678 C C . SER A 1 91 ? -8.010 -17.511 12.340 1.00 88.62 91 SER A C 1
ATOM 680 O O . SER A 1 91 ? -8.607 -18.247 11.549 1.00 88.62 91 SER A O 1
ATOM 682 N N . LYS A 1 92 ? -8.656 -16.902 13.347 1.00 86.69 92 LYS A N 1
ATOM 683 C CA . LYS A 1 92 ? -10.102 -17.066 13.587 1.00 86.69 92 LYS A CA 1
ATOM 684 C C . LYS A 1 92 ? -10.952 -16.531 12.435 1.00 86.69 92 LYS A C 1
ATOM 686 O O . LYS A 1 92 ? -11.913 -17.190 12.048 1.00 86.69 92 LYS A O 1
ATOM 691 N N . LEU A 1 93 ? -10.606 -15.367 11.881 1.00 88.19 93 LEU A N 1
ATOM 692 C CA . LEU A 1 93 ? -11.315 -14.782 10.738 1.00 88.19 93 LEU A CA 1
ATOM 693 C C . LEU A 1 93 ? -11.199 -15.663 9.493 1.00 88.19 93 LEU A C 1
ATOM 695 O O . LEU A 1 93 ? -12.206 -15.950 8.853 1.00 88.19 93 LEU A O 1
ATOM 699 N N . VAL A 1 94 ? -9.991 -16.133 9.178 1.00 92.19 94 VAL A N 1
ATOM 700 C CA . VAL A 1 94 ? -9.754 -17.051 8.056 1.00 92.19 94 VAL A CA 1
ATOM 701 C C . VAL A 1 94 ? -10.531 -18.357 8.245 1.00 92.19 94 VAL A C 1
ATOM 703 O O . VAL A 1 94 ? -11.199 -18.801 7.314 1.00 92.19 94 VAL A O 1
ATOM 706 N N . SER A 1 95 ? -10.529 -18.915 9.459 1.00 91.81 95 SER A N 1
ATOM 707 C CA . SER A 1 95 ? -11.295 -20.124 9.793 1.00 91.81 95 SER A CA 1
ATOM 708 C C . SER A 1 95 ? -12.804 -19.915 9.639 1.00 91.81 95 SER A C 1
ATOM 710 O O . SER A 1 95 ? -13.496 -20.770 9.093 1.00 91.81 95 SER A O 1
ATOM 712 N N . ALA A 1 96 ? -13.325 -18.756 10.057 1.00 90.00 96 ALA A N 1
ATOM 713 C CA . ALA A 1 96 ? -14.733 -18.399 9.878 1.00 90.00 96 ALA A CA 1
ATOM 714 C C . ALA A 1 96 ? -15.124 -18.246 8.396 1.00 90.00 96 ALA A C 1
ATOM 716 O O . ALA A 1 96 ? -16.274 -18.488 8.039 1.00 90.00 96 ALA A O 1
ATOM 717 N N . MET A 1 97 ? -14.168 -17.890 7.531 1.00 93.00 97 MET A N 1
ATOM 718 C CA . MET A 1 97 ? -14.332 -17.867 6.072 1.00 93.00 97 MET A CA 1
ATOM 719 C C . MET A 1 97 ? -14.073 -19.236 5.410 1.00 93.00 97 MET A C 1
ATOM 721 O O . MET A 1 97 ? -14.071 -19.328 4.184 1.00 93.00 97 MET A O 1
ATOM 725 N N . GLY A 1 98 ? -13.858 -20.300 6.193 1.00 90.56 98 GLY A N 1
ATOM 726 C CA . GLY A 1 98 ? -13.643 -21.662 5.696 1.00 90.56 98 GLY A CA 1
ATOM 727 C C . GLY A 1 98 ? -12.229 -21.948 5.181 1.00 90.56 98 GLY A C 1
ATOM 728 O O . GLY A 1 98 ? -12.031 -22.941 4.485 1.00 90.56 98 GLY A O 1
ATOM 729 N N . GLY A 1 99 ? -11.256 -21.087 5.489 1.00 93.81 99 GLY A N 1
ATOM 730 C CA . GLY A 1 99 ? -9.846 -21.289 5.158 1.00 93.81 99 GLY A CA 1
ATOM 731 C C . GLY A 1 99 ? -8.999 -21.708 6.355 1.00 93.81 99 GLY A C 1
ATOM 732 O O . GLY A 1 99 ? -9.483 -21.867 7.475 1.00 93.81 99 GLY A O 1
ATOM 733 N N . HIS A 1 100 ? -7.693 -21.805 6.126 1.00 94.06 100 HIS A N 1
ATOM 734 C CA . HIS A 1 100 ? -6.695 -21.984 7.176 1.00 94.06 100 HIS A CA 1
ATOM 735 C C . HIS A 1 100 ? -5.521 -21.029 6.950 1.00 94.06 100 HIS A C 1
ATOM 737 O O . HIS A 1 100 ? -5.117 -20.827 5.805 1.00 94.06 100 HIS A O 1
ATOM 743 N N . LEU A 1 101 ? -5.031 -20.398 8.024 1.00 93.94 101 LEU A N 1
ATOM 744 C CA . LEU A 1 101 ? -3.879 -19.499 7.982 1.00 93.94 101 LEU A CA 1
ATOM 745 C C . LEU A 1 101 ? -2.621 -20.284 8.345 1.00 93.94 101 LEU A C 1
ATOM 747 O O . LEU A 1 101 ? -2.534 -20.857 9.425 1.00 93.94 101 LEU A O 1
ATOM 751 N N . GLU A 1 102 ? -1.657 -20.269 7.441 1.00 94.12 102 GLU A N 1
ATOM 752 C CA . GLU A 1 102 ? -0.428 -21.046 7.493 1.00 94.12 102 GLU A CA 1
ATOM 753 C C . GLU A 1 102 ? 0.794 -20.130 7.376 1.00 94.12 102 GLU A C 1
ATOM 755 O O . GLU A 1 102 ? 0.701 -18.970 6.958 1.00 94.12 102 GLU A O 1
ATOM 760 N N . ILE A 1 103 ? 1.959 -20.666 7.738 1.00 93.75 103 ILE A N 1
ATOM 761 C CA . ILE A 1 103 ? 3.246 -19.987 7.623 1.00 93.75 103 ILE A CA 1
ATOM 762 C C . ILE A 1 103 ? 4.302 -20.930 7.042 1.00 93.75 103 ILE A C 1
ATOM 764 O O .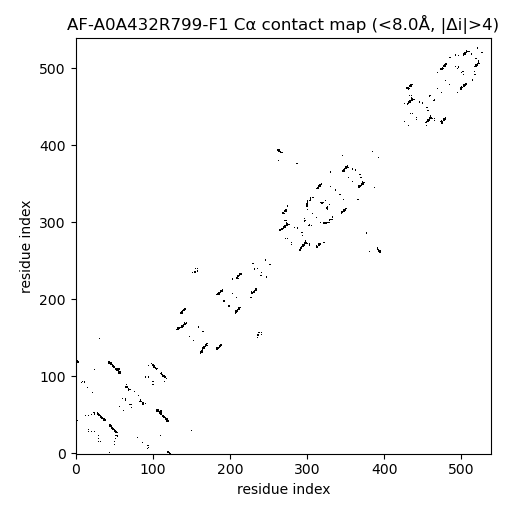 ILE A 1 103 ? 4.329 -22.121 7.341 1.00 93.75 103 ILE A O 1
ATOM 768 N N . LYS A 1 104 ? 5.191 -20.378 6.217 1.00 93.38 104 LYS A N 1
ATOM 769 C CA . LYS A 1 104 ? 6.488 -20.958 5.858 1.00 93.38 104 LYS A CA 1
ATOM 770 C C . LYS A 1 104 ? 7.565 -19.934 6.168 1.00 93.38 104 LYS A C 1
ATOM 772 O O . LYS A 1 104 ? 7.471 -18.811 5.687 1.00 93.38 104 LYS A O 1
ATOM 777 N N . SER A 1 105 ? 8.556 -20.287 6.973 1.00 92.88 105 SER A N 1
ATOM 778 C CA . SER A 1 105 ? 9.622 -19.359 7.345 1.00 92.88 105 SER A CA 1
ATOM 779 C C . SER A 1 105 ? 10.902 -20.105 7.694 1.00 92.88 105 SER A C 1
ATOM 781 O O . SER A 1 105 ? 10.846 -21.230 8.194 1.00 92.88 105 SER A O 1
ATOM 783 N N . GLU A 1 106 ? 12.031 -19.456 7.435 1.00 90.50 106 GLU A N 1
ATOM 784 C CA . GLU A 1 106 ? 13.369 -19.902 7.800 1.00 90.50 106 GLU A CA 1
ATOM 785 C C . GLU A 1 106 ? 14.133 -18.709 8.395 1.00 90.50 106 GLU A C 1
ATOM 787 O O . GLU A 1 106 ? 13.969 -17.572 7.950 1.00 90.50 106 GLU A O 1
ATOM 792 N N . LEU A 1 107 ? 14.910 -18.946 9.457 1.00 87.00 107 LEU A N 1
ATOM 793 C CA . LEU A 1 107 ? 15.644 -17.888 10.158 1.00 87.00 107 LEU A CA 1
ATOM 794 C C . LEU A 1 107 ? 16.656 -17.225 9.214 1.00 87.00 107 LEU A C 1
ATOM 796 O O . LEU A 1 107 ? 17.497 -17.903 8.636 1.00 87.00 107 LEU A O 1
ATOM 800 N N . GLY A 1 108 ? 16.587 -15.900 9.097 1.00 83.69 108 GLY A N 1
ATOM 801 C CA . GLY A 1 108 ? 17.433 -15.093 8.214 1.00 83.69 108 GLY A CA 1
ATOM 802 C C . GLY A 1 108 ? 16.942 -14.969 6.766 1.00 83.69 108 GLY A C 1
ATOM 803 O O . GLY A 1 108 ? 17.390 -14.062 6.075 1.00 83.69 108 GLY A O 1
ATOM 804 N N . GLU A 1 109 ? 16.000 -15.811 6.332 1.00 85.38 109 GLU A N 1
ATOM 805 C CA . GLU A 1 109 ? 15.472 -15.843 4.952 1.00 85.38 109 GLU A CA 1
ATOM 806 C C . GLU A 1 109 ? 14.063 -15.224 4.832 1.00 85.38 109 GLU A C 1
ATOM 808 O O . GLU A 1 109 ? 13.516 -15.078 3.735 1.00 85.38 109 GLU A O 1
ATOM 813 N N . GLY A 1 110 ? 13.456 -14.856 5.966 1.00 90.75 110 GLY A N 1
ATOM 814 C CA . GLY A 1 110 ? 12.140 -14.225 6.041 1.00 90.75 110 GLY A CA 1
ATOM 815 C C . GLY A 1 110 ? 10.979 -15.194 6.267 1.00 90.75 110 GLY A C 1
ATOM 816 O O . GLY A 1 110 ? 11.149 -16.357 6.656 1.00 90.75 110 GLY A O 1
ATOM 817 N N . ALA A 1 111 ? 9.755 -14.699 6.094 1.00 92.31 111 ALA A N 1
ATOM 818 C CA . ALA A 1 111 ? 8.535 -15.468 6.316 1.00 92.31 111 ALA A CA 1
ATOM 819 C C . ALA A 1 111 ? 7.515 -15.289 5.188 1.00 92.31 111 ALA A C 1
ATOM 821 O O . ALA A 1 111 ? 7.469 -14.293 4.478 1.00 92.31 111 ALA A O 1
ATOM 822 N N . THR A 1 112 ? 6.675 -16.300 4.992 1.00 95.31 112 THR A N 1
ATOM 823 C CA . THR A 1 112 ? 5.517 -16.266 4.101 1.00 95.31 112 THR A CA 1
ATOM 824 C C . THR A 1 112 ? 4.302 -16.752 4.867 1.00 95.31 112 THR A C 1
ATOM 826 O O . THR A 1 112 ? 4.167 -17.947 5.130 1.00 95.31 112 THR A O 1
ATOM 829 N N . PHE A 1 113 ? 3.398 -15.835 5.192 1.00 95.56 113 PHE A N 1
ATOM 830 C CA . PHE A 1 113 ? 2.084 -16.157 5.737 1.00 95.56 113 PHE A CA 1
ATOM 831 C C . PHE A 1 113 ? 1.089 -16.290 4.596 1.00 95.56 113 PHE A C 1
ATOM 833 O O . PHE A 1 113 ? 1.056 -15.442 3.705 1.00 95.56 113 PHE A O 1
ATOM 840 N N . PHE A 1 114 ? 0.260 -17.326 4.607 1.00 96.81 114 PHE A N 1
ATOM 841 C CA . PHE A 1 114 ? -0.693 -17.550 3.528 1.00 96.81 114 PHE A CA 1
ATOM 842 C C . PHE A 1 114 ? -1.957 -18.247 3.999 1.00 96.81 114 PHE A C 1
ATOM 844 O O . PHE A 1 114 ? -1.962 -18.959 4.994 1.00 96.81 114 PHE A O 1
ATOM 851 N N . PHE A 1 115 ? -3.042 -18.039 3.266 1.00 96.56 115 PHE A N 1
ATOM 852 C CA . PHE A 1 115 ? -4.298 -18.742 3.479 1.00 96.56 115 PHE A CA 1
ATOM 853 C C . PHE A 1 115 ? -5.032 -18.914 2.156 1.00 96.56 115 PHE A C 1
ATOM 855 O O . PHE A 1 115 ? -4.854 -18.122 1.231 1.00 96.56 115 PHE A O 1
ATOM 862 N N . THR A 1 116 ? -5.872 -19.941 2.071 1.00 96.94 116 THR A N 1
ATOM 863 C CA . THR A 1 116 ? -6.685 -20.216 0.879 1.00 96.94 116 THR A CA 1
ATOM 864 C C . THR A 1 116 ? -8.163 -20.144 1.232 1.00 96.94 116 THR A C 1
ATOM 866 O O . THR A 1 116 ? -8.582 -20.739 2.222 1.00 96.94 116 THR A O 1
ATOM 869 N N . LEU A 1 117 ? -8.947 -19.430 0.422 1.00 96.12 117 LEU A N 1
ATOM 870 C CA . LEU A 1 117 ? -10.403 -19.338 0.553 1.00 96.12 117 LEU A CA 1
ATOM 871 C C . LEU A 1 117 ? -11.088 -19.912 -0.685 1.00 96.12 117 LEU A C 1
ATOM 873 O O . LEU A 1 117 ? -10.667 -19.642 -1.810 1.00 96.12 117 LEU A O 1
ATOM 877 N N . ALA A 1 118 ? -12.169 -20.661 -0.473 1.00 94.31 118 ALA A N 1
ATOM 878 C CA . ALA A 1 118 ? -13.094 -21.051 -1.531 1.00 94.31 118 ALA A CA 1
ATOM 879 C C . ALA A 1 118 ? -14.137 -19.937 -1.712 1.00 94.31 118 ALA A C 1
ATOM 881 O O . ALA A 1 118 ? -14.983 -19.718 -0.846 1.00 94.31 118 ALA A O 1
ATOM 882 N N . LEU A 1 119 ? -14.053 -19.202 -2.820 1.00 93.94 119 LEU A N 1
ATOM 883 C CA . LEU A 1 119 ? -14.936 -18.077 -3.124 1.00 93.94 119 LEU A CA 1
ATOM 884 C C . LEU A 1 119 ? -15.918 -18.465 -4.224 1.00 93.94 119 LEU A C 1
ATOM 886 O O . LEU A 1 119 ? -15.525 -18.992 -5.266 1.00 93.94 119 LEU A O 1
ATOM 890 N N . LYS A 1 120 ? -17.207 -18.187 -4.020 1.00 91.19 120 LYS A N 1
ATOM 891 C CA . LYS A 1 120 ? -18.238 -18.526 -5.008 1.00 91.19 120 LYS A CA 1
ATOM 892 C C . LYS A 1 120 ? -18.148 -17.603 -6.214 1.00 91.19 120 LYS A C 1
ATOM 894 O O . LYS A 1 120 ? -17.916 -16.403 -6.072 1.00 91.19 120 LYS A O 1
ATOM 899 N N . ARG A 1 121 ? -18.374 -18.143 -7.407 1.00 86.25 121 ARG A N 1
ATOM 900 C CA . ARG A 1 121 ? -18.450 -17.343 -8.630 1.00 86.25 121 ARG A CA 1
ATOM 901 C C . ARG A 1 121 ? -19.755 -16.553 -8.633 1.00 86.25 121 ARG A C 1
ATOM 903 O O . ARG A 1 121 ? -20.822 -17.113 -8.392 1.00 86.25 121 ARG A O 1
ATOM 910 N N . ASN A 1 122 ? -19.675 -15.260 -8.919 1.00 81.25 122 ASN A N 1
ATOM 911 C CA . ASN A 1 122 ? -20.868 -14.476 -9.198 1.00 81.25 122 ASN A CA 1
ATOM 912 C C . ASN A 1 122 ? -21.304 -14.769 -10.643 1.00 81.25 122 ASN A C 1
ATOM 914 O O . ASN A 1 122 ? -20.582 -14.409 -11.573 1.00 81.25 122 ASN A O 1
ATOM 918 N N . GLN A 1 123 ? -22.431 -15.467 -10.812 1.00 68.38 123 GLN A N 1
ATOM 919 C CA . GLN A 1 123 ? -22.957 -15.876 -12.123 1.00 68.38 123 GLN A CA 1
ATOM 920 C C . GLN A 1 123 ? -23.723 -14.755 -12.846 1.00 68.38 123 GLN A C 1
ATOM 922 O O . GLN A 1 123 ? -23.972 -14.881 -14.039 1.00 68.38 123 GLN A O 1
ATOM 927 N N . GLU A 1 124 ? -24.069 -13.664 -12.156 1.00 61.34 124 GLU A N 1
ATOM 928 C CA . GLU A 1 124 ? -24.885 -12.573 -12.713 1.00 61.34 124 GLU A CA 1
ATOM 929 C C . GLU A 1 124 ? -24.051 -11.454 -13.356 1.00 61.34 124 GLU A C 1
ATOM 931 O O . GLU A 1 124 ? -24.561 -10.684 -14.164 1.00 61.34 124 GLU A O 1
ATOM 936 N N . VAL A 1 125 ? -22.755 -11.363 -13.036 1.00 56.09 125 VAL A N 1
ATOM 937 C CA . VAL A 1 125 ? -21.847 -10.370 -13.631 1.00 56.09 125 VAL A CA 1
ATOM 938 C C . VAL A 1 125 ? -21.104 -11.022 -14.794 1.00 56.09 125 VAL A C 1
ATOM 940 O O . VAL A 1 125 ? -20.083 -11.684 -14.584 1.00 56.09 125 VAL A O 1
ATOM 943 N N . GLY A 1 126 ? -21.637 -10.849 -16.006 1.00 53.28 126 GLY A N 1
ATOM 944 C CA . GLY A 1 126 ? -20.944 -11.184 -17.252 1.00 53.28 126 GLY A CA 1
ATOM 945 C C . GLY A 1 126 ? -19.632 -10.403 -17.398 1.00 53.28 126 GLY A C 1
ATOM 946 O O . GLY A 1 126 ? -19.494 -9.298 -16.874 1.00 53.28 126 GLY A O 1
ATOM 947 N N . ASP A 1 127 ? -18.659 -10.983 -18.103 1.00 54.75 127 ASP A N 1
ATOM 948 C CA . ASP A 1 127 ? -17.324 -10.399 -18.348 1.00 54.75 127 ASP A CA 1
ATOM 949 C C . ASP A 1 127 ? -17.360 -9.210 -19.343 1.00 54.75 127 ASP A C 1
ATOM 951 O O . ASP A 1 127 ? -16.327 -8.643 -19.691 1.00 54.75 127 ASP A O 1
ATOM 955 N N . ASP A 1 128 ? -18.558 -8.804 -19.781 1.00 53.91 128 ASP A N 1
ATOM 956 C CA . ASP A 1 128 ? -18.806 -7.861 -20.883 1.00 53.91 128 ASP A CA 1
ATOM 957 C C . ASP A 1 128 ? -18.356 -6.414 -20.610 1.00 53.91 128 ASP A C 1
ATOM 959 O O . ASP A 1 128 ? -18.286 -5.612 -21.535 1.00 53.91 128 ASP A O 1
ATOM 963 N N . ASN A 1 129 ? -18.012 -6.069 -19.364 1.00 59.12 129 ASN A N 1
ATOM 964 C CA . ASN A 1 129 ? -17.550 -4.726 -18.980 1.00 59.12 129 ASN A CA 1
ATOM 965 C C . ASN A 1 129 ? -16.049 -4.656 -18.655 1.00 59.12 129 ASN A C 1
ATOM 967 O O . ASN A 1 129 ? -15.572 -3.667 -18.091 1.00 59.12 129 ASN A O 1
ATOM 971 N N . LYS A 1 130 ? -15.287 -5.712 -18.958 1.00 70.38 130 LYS A N 1
ATOM 972 C CA . LYS A 1 130 ? -13.841 -5.715 -18.747 1.00 70.38 130 LYS A CA 1
ATOM 973 C C . LYS A 1 130 ? -13.157 -4.801 -19.779 1.00 70.38 130 LYS A C 1
ATOM 975 O O . LYS A 1 130 ? -13.305 -5.042 -20.977 1.00 70.38 130 LYS A O 1
ATOM 980 N N . PRO A 1 131 ? -12.355 -3.804 -19.351 1.00 74.94 131 PRO A N 1
ATOM 981 C CA . PRO A 1 131 ? -11.530 -3.031 -20.271 1.00 74.94 131 PRO A CA 1
ATOM 982 C C . PRO A 1 131 ? -10.593 -3.970 -21.032 1.00 74.94 131 PRO A C 1
ATOM 984 O O . PRO A 1 131 ? -9.839 -4.728 -20.415 1.00 74.94 131 PRO A O 1
ATOM 987 N N . ASN A 1 132 ? -10.659 -3.926 -22.359 1.00 82.81 132 ASN A N 1
ATOM 988 C CA . ASN A 1 132 ? -9.845 -4.748 -23.239 1.00 82.81 132 ASN A CA 1
ATOM 989 C C . ASN A 1 132 ? -9.035 -3.841 -24.166 1.00 82.81 132 ASN A C 1
ATOM 991 O O . ASN A 1 132 ? -9.593 -2.993 -24.859 1.00 82.81 132 ASN A O 1
ATOM 995 N N . PHE A 1 133 ? -7.725 -4.043 -24.169 1.00 87.75 133 PHE A N 1
ATOM 996 C CA . PHE A 1 133 ? -6.759 -3.306 -24.977 1.00 87.75 133 PHE A CA 1
ATOM 997 C C . PHE A 1 133 ? -6.095 -4.232 -26.008 1.00 87.75 133 PHE A C 1
ATOM 999 O O . PHE A 1 133 ? -4.951 -4.025 -26.405 1.00 87.75 133 PHE A O 1
ATOM 1006 N N . GLN A 1 134 ? -6.805 -5.280 -26.435 1.00 86.56 134 GLN A N 1
ATOM 1007 C CA . GLN A 1 134 ? -6.345 -6.208 -27.462 1.00 86.56 134 GLN A CA 1
ATOM 1008 C C . GLN A 1 134 ? -5.887 -5.476 -28.728 1.00 86.56 134 GLN A C 1
ATOM 1010 O O . GLN A 1 134 ? -6.584 -4.610 -29.253 1.00 86.56 134 GLN A O 1
ATOM 1015 N N . GLY A 1 135 ? -4.702 -5.849 -29.217 1.00 84.31 135 GLY A N 1
ATOM 1016 C CA . GLY A 1 135 ? -4.047 -5.216 -30.364 1.00 84.31 135 GLY A CA 1
ATOM 1017 C C . GLY A 1 135 ? -3.160 -4.019 -30.010 1.00 84.31 135 GLY A C 1
ATOM 1018 O O . GLY A 1 135 ? -2.390 -3.587 -30.863 1.00 84.31 135 GLY A O 1
ATOM 1019 N N . MET A 1 136 ? -3.213 -3.514 -28.772 1.00 88.31 136 MET A N 1
ATOM 1020 C CA . MET A 1 136 ? -2.281 -2.496 -28.290 1.00 88.31 136 MET A CA 1
ATOM 1021 C C . MET A 1 136 ? -0.947 -3.138 -27.906 1.00 88.31 136 MET A C 1
ATOM 1023 O O . MET A 1 136 ? -0.906 -4.091 -27.123 1.00 88.31 136 MET A O 1
ATOM 1027 N N . ARG A 1 137 ? 0.145 -2.596 -28.444 1.00 89.75 137 ARG A N 1
ATOM 1028 C CA . ARG A 1 137 ? 1.516 -3.053 -28.214 1.00 89.75 137 ARG A CA 1
ATOM 1029 C C . ARG A 1 137 ? 2.156 -2.199 -27.134 1.00 89.75 137 ARG A C 1
ATOM 1031 O O . ARG A 1 137 ? 2.352 -0.998 -27.311 1.00 89.75 137 ARG A O 1
ATOM 1038 N N . VAL A 1 138 ? 2.512 -2.829 -26.025 1.00 92.00 138 VAL A N 1
ATOM 1039 C CA . VAL A 1 138 ? 3.099 -2.159 -24.864 1.00 92.00 138 VAL A CA 1
ATOM 1040 C C . VAL A 1 138 ? 4.598 -2.442 -24.802 1.00 92.00 138 VAL A C 1
ATOM 1042 O O . VAL A 1 138 ? 5.031 -3.590 -24.772 1.00 92.00 138 VAL A O 1
ATOM 1045 N N . GLY A 1 139 ? 5.421 -1.402 -24.770 1.00 90.31 139 GLY A N 1
ATOM 1046 C CA . GLY A 1 139 ? 6.846 -1.529 -24.490 1.00 90.31 139 GLY A CA 1
ATOM 1047 C C . GLY A 1 139 ? 7.130 -1.410 -23.002 1.00 90.31 139 GLY A C 1
ATOM 1048 O O . GLY A 1 139 ? 6.607 -0.506 -22.357 1.00 90.31 139 GLY A O 1
ATOM 1049 N N . LEU A 1 140 ? 7.972 -2.288 -22.464 1.00 89.88 140 LEU A N 1
ATOM 1050 C CA . LEU A 1 140 ? 8.433 -2.241 -21.078 1.00 89.88 140 LEU A CA 1
ATOM 1051 C C . LEU A 1 140 ? 9.950 -2.054 -21.057 1.00 89.88 140 LEU A C 1
ATOM 1053 O O . LEU A 1 140 ? 10.685 -2.996 -21.326 1.00 89.88 140 LEU A O 1
ATOM 1057 N N . LEU A 1 141 ? 10.420 -0.852 -20.735 1.00 86.88 141 LEU A N 1
ATOM 1058 C CA . LEU A 1 141 ? 11.835 -0.572 -20.516 1.00 86.88 141 LEU A CA 1
ATOM 1059 C C . LEU A 1 141 ? 12.189 -0.859 -19.053 1.00 86.88 141 LEU A C 1
ATOM 1061 O O . LEU A 1 141 ? 11.949 -0.039 -18.158 1.00 86.88 141 LEU A O 1
ATOM 1065 N N . LEU A 1 142 ? 12.725 -2.060 -18.825 1.00 84.25 142 LEU A N 1
ATOM 1066 C CA . LEU A 1 142 ? 13.052 -2.613 -17.511 1.00 84.25 142 LEU A CA 1
ATOM 1067 C C . LEU A 1 142 ? 14.556 -2.948 -17.439 1.00 84.25 142 LEU A C 1
ATOM 1069 O O . LEU A 1 142 ? 15.129 -3.370 -18.440 1.00 84.25 142 LEU A O 1
ATOM 1073 N N . PRO A 1 143 ? 15.214 -2.780 -16.275 1.00 77.50 143 PRO A N 1
ATOM 1074 C CA . PRO A 1 143 ? 16.631 -3.106 -16.111 1.00 77.50 143 PRO A CA 1
ATOM 1075 C C . PRO A 1 143 ? 16.945 -4.574 -16.441 1.00 77.50 143 PRO A C 1
ATOM 1077 O O . PRO A 1 143 ? 16.196 -5.476 -16.070 1.00 77.50 143 PRO A O 1
ATOM 1080 N N . LYS A 1 144 ? 18.097 -4.801 -17.094 1.00 68.31 144 LYS A N 1
ATOM 1081 C CA . LYS A 1 144 ? 18.586 -6.114 -17.563 1.00 68.31 144 LYS A CA 1
ATOM 1082 C C . LYS A 1 144 ? 18.626 -7.141 -16.413 1.00 68.31 144 LYS A C 1
ATOM 1084 O O . LYS A 1 144 ? 19.169 -6.870 -15.340 1.00 68.31 144 LYS A O 1
ATOM 1089 N N . HIS A 1 145 ? 18.035 -8.320 -16.623 1.00 55.00 145 HIS A N 1
ATOM 1090 C CA . HIS A 1 145 ? 17.763 -9.294 -15.558 1.00 55.00 145 HIS A CA 1
ATOM 1091 C C . HIS A 1 145 ? 18.926 -10.255 -15.265 1.00 55.00 145 HIS A C 1
ATOM 1093 O O . HIS A 1 145 ? 19.292 -11.065 -16.108 1.00 55.00 145 HIS A O 1
ATOM 1099 N N . ASN A 1 146 ? 19.363 -10.286 -14.001 1.00 43.31 146 ASN A N 1
ATOM 1100 C CA . ASN A 1 146 ? 19.757 -11.533 -13.319 1.00 43.31 146 ASN A CA 1
ATOM 1101 C C . ASN A 1 146 ? 18.728 -11.961 -12.250 1.00 43.31 146 ASN A C 1
ATOM 1103 O O . ASN A 1 146 ? 18.846 -13.041 -11.678 1.00 43.31 146 ASN A O 1
ATOM 1107 N N . ILE A 1 147 ? 17.717 -11.128 -11.962 1.00 52.09 147 ILE A N 1
ATOM 1108 C CA . ILE A 1 147 ? 16.672 -11.392 -10.963 1.00 52.09 147 ILE A CA 1
ATOM 1109 C C . ILE A 1 147 ? 15.338 -10.875 -11.514 1.00 52.09 147 ILE A C 1
ATOM 1111 O O . ILE A 1 147 ? 15.221 -9.703 -11.878 1.00 52.09 147 ILE A O 1
ATOM 1115 N N . THR A 1 148 ? 14.326 -11.740 -11.584 1.00 53.97 148 THR A N 1
ATOM 1116 C CA . THR A 1 148 ? 12.936 -11.347 -11.856 1.00 53.97 148 THR A CA 1
ATOM 1117 C C . THR A 1 148 ? 12.380 -10.632 -10.625 1.00 53.97 148 THR A C 1
ATOM 1119 O O . THR A 1 148 ? 12.279 -11.239 -9.559 1.00 53.97 148 THR A O 1
ATOM 1122 N N . ARG A 1 149 ? 12.033 -9.344 -10.738 1.00 68.69 149 ARG A N 1
ATOM 1123 C CA . ARG A 1 149 ? 11.474 -8.571 -9.615 1.00 68.69 149 ARG A CA 1
ATOM 1124 C C . ARG A 1 149 ? 9.961 -8.756 -9.578 1.00 68.69 149 ARG A C 1
ATOM 1126 O O . ARG A 1 149 ? 9.307 -8.712 -10.617 1.00 68.69 149 ARG A O 1
ATOM 1133 N N . GLN A 1 150 ? 9.373 -8.879 -8.389 1.00 70.75 150 GLN A N 1
ATOM 1134 C CA . GLN A 1 150 ? 7.926 -9.092 -8.259 1.00 70.75 150 GLN A CA 1
ATOM 1135 C C . GLN A 1 150 ? 7.092 -7.961 -8.883 1.00 70.75 150 GLN A C 1
ATOM 1137 O O . GLN A 1 150 ? 5.994 -8.183 -9.393 1.00 70.75 150 GLN A O 1
ATOM 1142 N N . VAL A 1 151 ? 7.619 -6.736 -8.863 1.00 71.88 151 VAL A N 1
ATOM 1143 C CA . VAL A 1 151 ? 6.993 -5.562 -9.484 1.00 71.88 151 VAL A CA 1
ATOM 1144 C C . VAL A 1 151 ? 6.844 -5.734 -10.999 1.00 71.88 151 VAL A C 1
ATOM 1146 O O . VAL A 1 151 ? 5.797 -5.368 -11.535 1.00 71.88 151 VAL A O 1
ATOM 1149 N N . ASP A 1 152 ? 7.839 -6.334 -11.655 1.00 78.44 152 ASP A N 1
ATOM 1150 C CA . ASP A 1 152 ? 7.831 -6.596 -13.098 1.00 78.44 152 ASP A CA 1
ATOM 1151 C C . ASP A 1 152 ? 6.776 -7.668 -13.411 1.00 78.44 152 ASP A C 1
ATOM 1153 O O . ASP A 1 152 ? 5.860 -7.434 -14.199 1.00 78.44 152 ASP A O 1
ATOM 1157 N N . THR A 1 153 ? 6.780 -8.774 -12.658 1.00 80.88 153 THR A N 1
ATOM 1158 C CA . THR A 1 153 ? 5.768 -9.841 -12.757 1.00 80.88 153 THR A CA 1
ATOM 1159 C C . THR A 1 153 ? 4.339 -9.317 -12.585 1.00 80.88 153 THR A C 1
ATOM 1161 O O . THR A 1 153 ? 3.420 -9.736 -13.296 1.00 80.88 153 THR A O 1
ATOM 1164 N N . ASN A 1 154 ? 4.122 -8.398 -11.639 1.00 82.06 154 ASN A N 1
ATOM 1165 C CA . ASN A 1 154 ? 2.812 -7.794 -11.403 1.00 82.06 154 ASN A CA 1
ATOM 1166 C C . ASN A 1 154 ? 2.364 -6.954 -12.603 1.00 82.06 154 ASN A C 1
ATOM 1168 O O . ASN A 1 154 ? 1.224 -7.090 -13.045 1.00 82.06 154 ASN A O 1
ATOM 1172 N N . LEU A 1 155 ? 3.256 -6.112 -13.135 1.00 85.62 155 LEU A N 1
ATOM 1173 C CA . LEU A 1 155 ? 2.987 -5.297 -14.318 1.00 85.62 155 LEU A CA 1
ATOM 1174 C C . LEU A 1 155 ? 2.588 -6.174 -15.506 1.00 85.62 155 LEU A C 1
ATOM 1176 O O . LEU A 1 155 ? 1.520 -5.969 -16.082 1.00 85.62 155 LEU A O 1
ATOM 1180 N N . GLU A 1 156 ? 3.389 -7.195 -15.804 1.00 88.19 156 GLU A N 1
ATOM 1181 C CA . GLU A 1 156 ? 3.094 -8.158 -16.863 1.00 88.19 156 GLU A CA 1
ATOM 1182 C C . GLU A 1 156 ? 1.736 -8.835 -16.653 1.00 88.19 156 GLU A C 1
ATOM 1184 O O . GLU A 1 156 ? 0.940 -8.955 -17.580 1.00 88.19 156 GLU A O 1
ATOM 1189 N N . THR A 1 157 ? 1.432 -9.253 -15.422 1.00 85.75 157 THR A N 1
ATOM 1190 C CA . THR A 1 157 ? 0.159 -9.909 -15.095 1.00 85.75 157 THR A CA 1
ATOM 1191 C C . THR A 1 157 ? -1.035 -8.990 -15.353 1.00 85.75 157 THR A C 1
ATOM 1193 O O . THR A 1 157 ? -2.030 -9.433 -15.930 1.00 85.75 157 THR A O 1
ATOM 1196 N N . TYR A 1 158 ? -0.942 -7.712 -14.977 1.00 88.88 158 TYR A N 1
ATOM 1197 C CA . TYR A 1 158 ? -1.999 -6.737 -15.248 1.00 88.88 158 TYR A CA 1
ATOM 1198 C C . TYR A 1 158 ? -2.175 -6.483 -16.749 1.00 88.88 158 TYR A C 1
ATOM 1200 O O . TYR A 1 158 ? -3.309 -6.437 -17.219 1.00 88.88 158 TYR A O 1
ATOM 1208 N N . LEU A 1 159 ? -1.080 -6.379 -17.504 1.00 89.94 159 LEU A N 1
ATOM 1209 C CA . LEU A 1 159 ? -1.113 -6.176 -18.954 1.00 89.94 159 LEU A CA 1
ATOM 1210 C C . LEU A 1 159 ? -1.717 -7.380 -19.693 1.00 89.94 159 LEU A C 1
ATOM 1212 O O . LEU A 1 159 ? -2.639 -7.211 -20.490 1.00 89.94 159 LEU A O 1
ATOM 1216 N N . ARG A 1 160 ? -1.318 -8.614 -19.344 1.00 89.06 160 ARG A N 1
ATOM 1217 C CA . ARG A 1 160 ? -1.962 -9.829 -19.884 1.00 89.06 160 ARG A CA 1
ATOM 1218 C C . ARG A 1 160 ? -3.445 -9.872 -19.549 1.00 89.06 160 ARG A C 1
ATOM 1220 O O . ARG A 1 160 ? -4.256 -10.251 -20.389 1.00 89.06 160 ARG A O 1
ATOM 1227 N N . TYR A 1 161 ? -3.816 -9.481 -18.327 1.00 86.25 161 TYR A N 1
ATOM 1228 C CA . TYR A 1 161 ? -5.222 -9.411 -17.949 1.00 86.25 161 TYR A CA 1
ATOM 1229 C C . TYR A 1 161 ? -5.985 -8.403 -18.815 1.00 86.25 161 TYR A C 1
ATOM 1231 O O . TYR A 1 161 ? -7.101 -8.708 -19.215 1.00 86.25 161 TYR A O 1
ATOM 1239 N N . LEU A 1 162 ? -5.393 -7.261 -19.165 1.00 88.56 162 LEU A N 1
ATOM 1240 C CA . LEU A 1 162 ? -5.976 -6.267 -20.074 1.00 88.56 162 LEU A CA 1
ATOM 1241 C C . LEU A 1 162 ? -5.998 -6.696 -21.554 1.00 88.56 162 LEU A C 1
ATOM 1243 O O . LEU A 1 162 ? -6.544 -5.967 -22.379 1.00 88.56 162 LEU A O 1
ATOM 1247 N N . GLY A 1 163 ? -5.445 -7.866 -21.888 1.00 86.94 163 GLY A N 1
ATOM 1248 C CA . GLY A 1 163 ? -5.426 -8.407 -23.248 1.00 86.94 163 GLY A CA 1
ATOM 1249 C C . GLY A 1 163 ? -4.361 -7.791 -24.157 1.00 86.94 163 GLY A C 1
ATOM 1250 O O . GLY A 1 163 ? -4.454 -7.959 -25.368 1.00 86.94 163 GLY A O 1
ATOM 1251 N N . THR A 1 164 ? -3.372 -7.077 -23.607 1.00 89.00 164 THR A N 1
ATOM 1252 C CA . THR A 1 164 ? -2.315 -6.425 -24.396 1.00 89.00 164 THR A CA 1
ATOM 1253 C C . THR A 1 164 ? -1.133 -7.348 -24.632 1.00 89.00 164 THR A C 1
ATOM 1255 O O . THR A 1 164 ? -0.685 -8.034 -23.705 1.00 89.00 164 THR A O 1
ATOM 1258 N N . ASP A 1 165 ? -0.540 -7.243 -25.814 1.00 87.56 165 ASP A N 1
ATOM 1259 C CA . ASP A 1 165 ? 0.791 -7.780 -26.065 1.00 87.56 165 ASP A CA 1
ATOM 1260 C C . ASP A 1 165 ? 1.838 -6.794 -25.543 1.00 87.56 165 ASP A C 1
ATOM 1262 O O . ASP A 1 165 ? 1.699 -5.577 -25.695 1.00 87.56 165 ASP A O 1
ATOM 1266 N N . PHE A 1 166 ? 2.903 -7.307 -24.929 1.00 89.94 166 PHE A N 1
ATOM 1267 C CA . PHE A 1 166 ? 4.002 -6.470 -24.467 1.00 89.94 166 PHE A CA 1
ATOM 1268 C C . PHE A 1 166 ? 5.362 -7.049 -24.839 1.00 89.94 166 PHE A C 1
ATOM 1270 O O . PHE A 1 166 ? 5.538 -8.259 -24.952 1.00 89.94 166 PHE A O 1
ATOM 1277 N N . THR A 1 167 ? 6.329 -6.161 -25.041 1.00 87.81 167 THR A N 1
ATOM 1278 C CA . THR A 1 167 ? 7.730 -6.499 -25.305 1.00 87.81 167 THR A CA 1
ATOM 1279 C C . THR A 1 167 ? 8.588 -5.845 -24.237 1.00 87.81 167 THR A C 1
ATOM 1281 O O . THR A 1 167 ? 8.460 -4.646 -23.985 1.00 87.81 167 THR A O 1
ATOM 1284 N N . ILE A 1 168 ? 9.429 -6.645 -23.586 1.00 86.19 168 ILE A N 1
ATOM 1285 C CA . ILE A 1 168 ? 10.411 -6.150 -22.624 1.00 86.19 168 ILE A CA 1
ATOM 1286 C C . ILE A 1 168 ? 11.650 -5.758 -23.410 1.00 86.19 168 ILE A C 1
ATOM 1288 O O . ILE A 1 168 ? 12.128 -6.531 -24.237 1.00 86.19 168 ILE A O 1
ATOM 1292 N N . TYR A 1 169 ? 12.141 -4.558 -23.151 1.00 82.25 169 TYR A N 1
ATOM 1293 C CA . TYR A 1 169 ? 13.347 -4.032 -23.750 1.00 82.25 169 TYR A CA 1
ATOM 1294 C C . TYR A 1 169 ? 14.362 -3.713 -22.657 1.00 82.25 169 TYR A C 1
ATOM 1296 O O . TYR A 1 169 ? 13.997 -3.208 -21.591 1.00 82.25 169 TYR A O 1
ATOM 1304 N N . ASP A 1 170 ? 15.633 -3.955 -22.962 1.00 76.00 170 ASP A N 1
ATOM 1305 C CA . ASP A 1 170 ? 16.759 -3.485 -22.167 1.00 76.00 170 ASP A CA 1
ATOM 1306 C C . ASP A 1 170 ? 17.571 -2.412 -22.904 1.00 76.00 170 ASP A C 1
ATOM 1308 O O . ASP A 1 170 ? 17.366 -2.122 -24.082 1.00 76.00 170 ASP A O 1
ATOM 1312 N N . GLU A 1 171 ? 18.508 -1.812 -22.182 1.00 67.12 171 GLU A N 1
ATOM 1313 C CA . GLU A 1 171 ? 19.256 -0.622 -22.587 1.00 67.12 171 GLU A CA 1
ATOM 1314 C C . GLU A 1 171 ? 19.972 -0.735 -23.949 1.00 67.12 171 GLU A C 1
ATOM 1316 O O . GLU A 1 171 ? 20.080 0.260 -24.664 1.00 67.12 171 GLU A O 1
ATOM 1321 N N . GLU A 1 172 ? 20.423 -1.932 -24.341 1.00 61.91 172 GLU A N 1
ATOM 1322 C CA . GLU A 1 172 ? 21.133 -2.142 -25.612 1.00 61.91 172 GLU A CA 1
ATOM 1323 C C . GLU A 1 172 ? 20.166 -2.389 -26.780 1.00 61.91 172 GLU A C 1
ATOM 1325 O O . GLU A 1 172 ? 20.449 -2.022 -27.924 1.00 61.91 172 GLU A O 1
ATOM 1330 N N . GLU A 1 173 ? 19.005 -2.980 -26.497 1.00 59.56 173 GLU A N 1
ATOM 1331 C CA . GLU A 1 173 ? 18.057 -3.441 -27.510 1.00 59.56 173 GLU A CA 1
ATOM 1332 C C . GLU A 1 173 ? 16.954 -2.417 -27.823 1.00 59.56 173 GLU A C 1
ATOM 1334 O O . GLU A 1 173 ? 16.541 -2.316 -28.981 1.00 59.56 173 GLU A O 1
ATOM 1339 N N . VAL A 1 174 ? 16.529 -1.605 -26.839 1.00 66.88 174 VAL A N 1
ATOM 1340 C CA . VAL A 1 174 ? 15.507 -0.540 -26.973 1.00 66.88 174 VAL A CA 1
ATOM 1341 C C . VAL A 1 174 ? 15.753 0.288 -28.228 1.00 66.88 174 VAL A C 1
ATOM 1343 O O . VAL A 1 174 ? 14.932 0.326 -29.138 1.00 66.88 174 VAL A O 1
ATOM 1346 N N . PHE A 1 175 ? 16.907 0.943 -28.327 1.00 63.34 175 PHE A N 1
ATOM 1347 C CA . PHE A 1 175 ? 17.121 1.964 -29.355 1.00 63.34 175 PHE A CA 1
ATOM 1348 C C . PHE A 1 175 ? 17.445 1.386 -30.739 1.00 63.34 175 PHE A C 1
ATOM 1350 O O . PHE A 1 175 ? 17.350 2.095 -31.746 1.00 63.34 175 PHE A O 1
ATOM 1357 N N . VAL A 1 176 ? 17.804 0.101 -30.808 1.00 61.62 176 VAL A N 1
ATOM 1358 C CA . VAL A 1 176 ? 18.031 -0.624 -32.064 1.00 61.62 176 VAL A CA 1
ATOM 1359 C C . VAL A 1 176 ? 16.714 -1.195 -32.601 1.00 61.62 176 VAL A C 1
ATOM 1361 O O . VAL A 1 176 ? 16.431 -1.053 -33.791 1.00 61.62 176 VAL A O 1
ATOM 1364 N N . LEU A 1 177 ? 15.881 -1.784 -31.737 1.00 57.41 177 LEU A N 1
ATOM 1365 C CA . LEU A 1 177 ? 14.613 -2.424 -32.109 1.00 57.41 177 LEU A CA 1
ATOM 1366 C C . LEU A 1 177 ? 13.489 -1.414 -32.364 1.00 57.41 177 LEU A C 1
ATOM 1368 O O . LEU A 1 177 ? 12.700 -1.587 -33.297 1.00 57.41 177 LEU A O 1
ATOM 1372 N N . LEU A 1 178 ? 13.458 -0.314 -31.607 1.00 61.94 178 LEU A N 1
ATOM 1373 C CA . LEU A 1 178 ? 12.446 0.735 -31.748 1.00 61.94 178 LEU A CA 1
ATOM 1374 C C . LEU A 1 178 ? 12.528 1.482 -33.084 1.00 61.94 178 LEU A C 1
ATOM 1376 O O . LEU A 1 178 ? 11.540 2.057 -33.520 1.00 61.94 178 LEU A O 1
ATOM 1380 N N . LYS A 1 179 ? 13.651 1.406 -33.809 1.00 61.34 179 LYS A N 1
ATOM 1381 C CA . LYS A 1 179 ? 13.750 1.963 -35.169 1.00 61.34 179 LYS A CA 1
ATOM 1382 C C . LYS A 1 179 ? 12.913 1.211 -36.208 1.00 61.34 179 LYS A C 1
ATOM 1384 O O . LYS A 1 179 ? 12.582 1.799 -37.232 1.00 61.34 179 LYS A O 1
ATOM 1389 N N . ASN A 1 180 ? 12.582 -0.059 -35.963 1.00 62.69 180 ASN A N 1
ATOM 1390 C CA . ASN A 1 180 ? 11.891 -0.909 -36.937 1.00 62.69 180 ASN A CA 1
ATOM 1391 C C . ASN A 1 180 ? 10.450 -1.251 -36.535 1.00 62.69 180 ASN A C 1
ATOM 1393 O O . ASN A 1 180 ? 9.656 -1.600 -37.406 1.00 62.69 180 ASN A O 1
ATOM 1397 N N . ASN A 1 181 ? 10.099 -1.172 -35.245 1.00 74.69 181 ASN A N 1
ATOM 1398 C CA . ASN A 1 181 ? 8.748 -1.476 -34.772 1.00 74.69 181 ASN A CA 1
ATOM 1399 C C . ASN A 1 181 ? 8.447 -0.808 -33.413 1.00 74.69 181 ASN A C 1
ATOM 1401 O O . ASN A 1 181 ? 8.637 -1.416 -32.362 1.00 74.69 181 ASN A O 1
ATOM 1405 N N . LEU A 1 182 ? 7.992 0.449 -33.425 1.00 78.94 182 LEU A N 1
ATOM 1406 C CA . LEU A 1 182 ? 7.640 1.181 -32.200 1.00 78.94 182 LEU A CA 1
ATOM 1407 C C . LEU A 1 182 ? 6.371 0.605 -31.539 1.00 78.94 182 LEU A C 1
ATOM 1409 O O . LEU A 1 182 ? 5.404 0.334 -32.261 1.00 78.94 182 LEU A O 1
ATOM 1413 N N . PRO A 1 183 ? 6.335 0.440 -30.201 1.00 88.12 183 PRO A N 1
ATOM 1414 C CA . PRO A 1 183 ? 5.115 0.145 -29.462 1.00 88.12 183 PRO A CA 1
ATOM 1415 C C . PRO A 1 183 ? 4.197 1.371 -29.433 1.00 88.12 183 PRO A C 1
ATOM 1417 O O . PRO A 1 183 ? 4.631 2.498 -29.663 1.00 88.12 183 PRO A O 1
ATOM 1420 N N . ASP A 1 184 ? 2.929 1.151 -29.097 1.00 87.81 184 ASP A N 1
ATOM 1421 C CA . ASP A 1 184 ? 1.924 2.216 -29.016 1.00 87.81 184 ASP A CA 1
ATOM 1422 C C . ASP A 1 184 ? 2.037 3.007 -27.697 1.00 87.81 184 ASP A C 1
ATOM 1424 O O . ASP A 1 184 ? 1.551 4.129 -27.583 1.00 87.81 184 ASP A O 1
ATOM 1428 N N . ILE A 1 185 ? 2.685 2.420 -26.686 1.00 90.12 185 ILE A N 1
ATOM 1429 C CA . ILE A 1 185 ? 2.983 3.035 -25.389 1.00 90.12 185 ILE A CA 1
ATOM 1430 C C . ILE A 1 185 ? 4.266 2.430 -24.814 1.00 90.12 185 ILE A C 1
ATOM 1432 O O . ILE A 1 185 ? 4.510 1.233 -24.973 1.00 90.12 185 ILE A O 1
ATOM 1436 N N . LEU A 1 186 ? 5.069 3.229 -24.111 1.00 90.00 186 LEU A N 1
ATOM 1437 C CA . LEU A 1 186 ? 6.300 2.777 -23.463 1.00 90.00 186 LEU A CA 1
ATOM 1438 C C . LEU A 1 186 ? 6.257 3.040 -21.956 1.00 90.00 186 LEU A C 1
ATOM 1440 O O . LEU A 1 186 ? 6.210 4.188 -21.525 1.00 90.00 186 LEU A O 1
ATOM 1444 N N . PHE A 1 187 ? 6.311 1.985 -21.147 1.00 90.06 187 PHE A N 1
ATOM 1445 C CA . PHE A 1 187 ? 6.511 2.074 -19.703 1.00 90.06 187 PHE A CA 1
ATOM 1446 C C . PHE A 1 187 ? 8.005 2.059 -19.390 1.00 90.06 187 PHE A C 1
ATOM 1448 O O . PHE A 1 187 ? 8.715 1.164 -19.837 1.00 90.06 187 PHE A O 1
ATOM 1455 N N . VAL A 1 188 ? 8.472 3.015 -18.592 1.00 86.94 188 VAL A N 1
ATOM 1456 C CA . VAL A 1 188 ? 9.888 3.183 -18.247 1.00 86.94 188 VAL A CA 1
ATOM 1457 C C . VAL A 1 188 ? 10.066 3.074 -16.738 1.00 86.94 188 VAL A C 1
ATOM 1459 O O . VAL A 1 188 ? 9.402 3.779 -15.974 1.00 86.94 188 VAL A O 1
ATOM 1462 N N . ASP A 1 189 ? 10.947 2.182 -16.286 1.00 84.94 189 ASP A N 1
ATOM 1463 C CA . ASP A 1 189 ? 11.316 2.083 -14.871 1.00 84.94 189 ASP A CA 1
ATOM 1464 C C . ASP A 1 189 ? 12.201 3.268 -14.443 1.00 84.94 189 ASP A C 1
ATOM 1466 O O . ASP A 1 189 ? 13.108 3.675 -15.169 1.00 84.94 189 ASP A O 1
ATOM 1470 N N . GLN A 1 190 ? 11.992 3.783 -13.227 1.00 77.12 190 GLN A N 1
ATOM 1471 C CA . GLN A 1 190 ? 12.840 4.816 -12.612 1.00 77.12 190 GLN A CA 1
ATOM 1472 C C . GLN A 1 190 ? 14.340 4.515 -12.621 1.00 77.12 190 GLN A C 1
ATOM 1474 O O . GLN A 1 190 ? 15.132 5.439 -12.475 1.00 77.12 190 GLN A O 1
ATOM 1479 N N . TYR A 1 191 ? 14.745 3.248 -12.743 1.00 74.31 191 TYR A N 1
ATOM 1480 C CA . TYR A 1 191 ? 16.146 2.875 -12.900 1.00 74.31 191 TYR A CA 1
ATOM 1481 C C . TYR A 1 191 ? 16.840 3.722 -13.979 1.00 74.31 191 TYR A C 1
ATOM 1483 O O . TYR A 1 191 ? 17.959 4.187 -13.774 1.00 74.31 191 TYR A O 1
ATOM 1491 N N . TYR A 1 192 ? 16.134 3.995 -15.077 1.00 72.94 192 TYR A N 1
ATOM 1492 C CA . TYR A 1 192 ? 16.631 4.793 -16.195 1.00 72.94 192 TYR A CA 1
ATOM 1493 C C . TYR A 1 192 ? 16.536 6.304 -15.961 1.00 72.94 192 TYR A C 1
ATOM 1495 O O . TYR A 1 192 ? 17.231 7.057 -16.624 1.00 72.94 192 TYR A O 1
ATOM 1503 N N . ASN A 1 193 ? 15.756 6.763 -14.977 1.00 64.06 193 ASN A N 1
ATOM 1504 C CA . ASN A 1 193 ? 15.738 8.176 -14.580 1.00 64.06 193 ASN A CA 1
ATOM 1505 C C . ASN A 1 193 ? 17.062 8.630 -13.955 1.00 64.06 193 ASN A C 1
ATOM 1507 O O . ASN A 1 193 ? 17.419 9.797 -14.010 1.00 64.06 193 ASN A O 1
ATOM 1511 N N . ARG A 1 194 ? 17.790 7.706 -13.321 1.00 60.62 194 ARG A N 1
ATOM 1512 C CA . ARG A 1 194 ? 19.051 8.015 -12.631 1.00 60.62 194 ARG A CA 1
ATOM 1513 C C . ARG A 1 194 ? 20.236 8.173 -13.588 1.00 60.62 194 ARG A C 1
ATOM 1515 O O . ARG A 1 194 ? 21.350 8.414 -13.134 1.00 60.62 194 ARG A O 1
ATOM 1522 N N . ARG A 1 195 ? 20.014 7.989 -14.891 1.00 63.53 195 ARG A N 1
ATOM 1523 C CA . ARG A 1 195 ? 21.028 8.075 -15.939 1.00 63.53 195 ARG A CA 1
ATOM 1524 C C . ARG A 1 195 ? 20.704 9.267 -16.830 1.00 63.53 195 ARG A C 1
ATOM 1526 O O . ARG A 1 195 ? 19.601 9.370 -17.360 1.00 63.53 195 ARG A O 1
ATOM 1533 N N . GLU A 1 196 ? 21.666 10.169 -16.969 1.00 59.88 196 GLU A N 1
ATOM 1534 C CA . GLU A 1 196 ? 21.504 11.407 -17.728 1.00 59.88 196 GLU A CA 1
ATOM 1535 C C . GLU A 1 196 ? 21.112 11.118 -19.189 1.00 59.88 196 GLU A C 1
ATOM 1537 O O . GLU A 1 196 ? 21.783 10.356 -19.890 1.00 59.88 196 GLU A O 1
ATOM 1542 N N . GLY A 1 197 ? 20.016 11.724 -19.657 1.00 67.44 197 GLY A N 1
ATOM 1543 C CA . GLY A 1 197 ? 19.591 11.670 -21.056 1.00 67.44 197 GLY A CA 1
ATOM 1544 C C . GLY A 1 197 ? 18.738 10.461 -21.463 1.00 67.44 197 GLY A C 1
ATOM 1545 O O . GLY A 1 197 ? 18.252 10.435 -22.594 1.00 67.44 197 GLY A O 1
ATOM 1546 N N . GLU A 1 198 ? 18.548 9.443 -20.616 1.00 74.56 198 GLU A N 1
ATOM 1547 C CA . GLU A 1 198 ? 17.815 8.224 -21.009 1.00 74.56 198 GLU A CA 1
ATOM 1548 C C . GLU A 1 198 ? 16.300 8.459 -21.138 1.00 74.56 198 GLU A C 1
ATOM 1550 O O . GLU A 1 198 ? 15.667 7.972 -22.081 1.00 74.56 198 GLU A O 1
ATOM 1555 N N . ILE A 1 199 ? 15.705 9.265 -20.251 1.00 76.31 199 ILE A N 1
ATOM 1556 C CA . ILE A 1 199 ? 14.292 9.654 -20.378 1.00 76.31 199 ILE A CA 1
ATOM 1557 C C . ILE A 1 199 ? 14.098 10.557 -21.595 1.00 76.31 199 ILE A C 1
ATOM 1559 O O . ILE A 1 199 ? 13.132 10.391 -22.338 1.00 76.31 199 ILE A O 1
ATOM 1563 N N . GLU A 1 200 ? 15.019 11.484 -21.845 1.00 78.06 200 GLU A N 1
ATOM 1564 C CA . GLU A 1 200 ? 14.992 12.372 -23.004 1.00 78.06 200 GLU A CA 1
ATOM 1565 C C . GLU A 1 200 ? 15.046 11.577 -24.308 1.00 78.06 200 GLU A C 1
ATOM 1567 O O . GLU A 1 200 ? 14.318 11.899 -25.250 1.00 78.06 200 GLU A O 1
ATOM 1572 N N . ARG A 1 201 ? 15.850 10.507 -24.355 1.00 77.19 201 ARG A N 1
ATOM 1573 C CA . ARG A 1 201 ? 15.884 9.574 -25.487 1.00 77.19 201 ARG A CA 1
ATOM 1574 C C . ARG A 1 201 ? 14.571 8.820 -25.644 1.00 77.19 201 ARG A C 1
ATOM 1576 O O . ARG A 1 201 ? 14.087 8.713 -26.767 1.00 77.19 201 ARG A O 1
ATOM 1583 N N . ALA A 1 202 ? 13.974 8.333 -24.556 1.00 78.50 202 ALA A N 1
ATOM 1584 C CA . ALA A 1 202 ? 12.665 7.683 -24.612 1.00 78.50 202 ALA A CA 1
ATOM 1585 C C . ALA A 1 202 ? 11.578 8.645 -25.129 1.00 78.50 202 ALA A C 1
ATOM 1587 O O . ALA A 1 202 ? 10.767 8.286 -25.977 1.00 78.50 202 ALA A O 1
ATOM 1588 N N . LEU A 1 203 ? 11.603 9.901 -24.682 1.00 80.12 203 LEU A N 1
ATOM 1589 C CA . LEU A 1 203 ? 10.686 10.956 -25.121 1.00 80.12 203 LEU A CA 1
ATOM 1590 C C . LEU A 1 203 ? 10.953 11.474 -26.538 1.00 80.12 203 LEU A C 1
ATOM 1592 O O . LEU 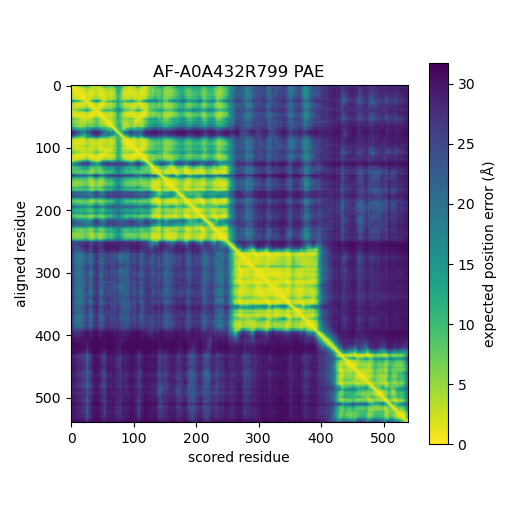A 1 203 ? 10.112 12.180 -27.094 1.00 80.12 203 LEU A O 1
ATOM 1596 N N . ALA A 1 204 ? 12.116 11.180 -27.119 1.00 80.81 204 ALA A N 1
ATOM 1597 C CA . ALA A 1 204 ? 12.437 11.520 -28.503 1.00 80.81 204 ALA A CA 1
ATOM 1598 C C . ALA A 1 204 ? 11.811 10.547 -29.518 1.00 80.81 204 ALA A C 1
ATOM 1600 O O . ALA A 1 204 ? 11.834 10.825 -30.713 1.00 80.81 204 ALA A O 1
ATOM 1601 N N . LEU A 1 205 ? 11.246 9.425 -29.058 1.00 77.19 205 LEU A N 1
ATOM 1602 C CA . LEU A 1 205 ? 10.643 8.393 -29.908 1.00 77.19 205 LEU A CA 1
ATOM 1603 C C . LEU A 1 205 ? 9.243 8.754 -30.437 1.00 77.19 205 LEU A C 1
ATOM 1605 O O . LEU A 1 205 ? 8.662 7.953 -31.160 1.00 77.19 205 LEU A O 1
ATOM 1609 N N . ASP A 1 206 ? 8.709 9.926 -30.073 1.00 78.94 206 ASP A N 1
ATOM 1610 C CA . ASP A 1 206 ? 7.367 10.411 -30.445 1.00 78.94 206 ASP A CA 1
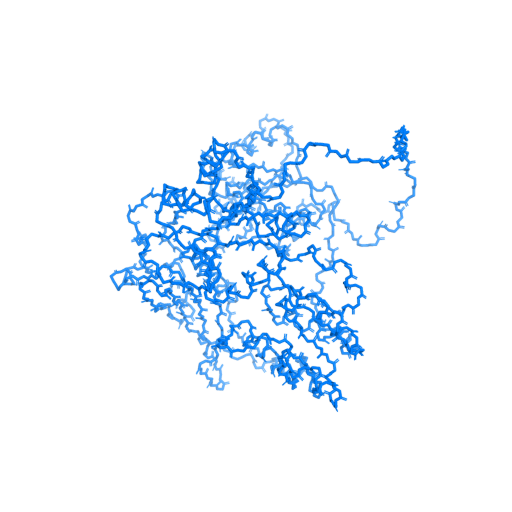ATOM 1611 C C . ASP A 1 206 ? 6.234 9.410 -30.135 1.00 78.94 206 ASP A C 1
ATOM 1613 O O . ASP A 1 206 ? 5.236 9.304 -30.843 1.00 78.94 206 ASP A O 1
ATOM 1617 N N . ILE A 1 207 ? 6.402 8.650 -29.047 1.00 86.06 207 ILE A N 1
ATOM 1618 C CA . ILE A 1 207 ? 5.399 7.730 -28.504 1.00 86.06 207 ILE A CA 1
ATOM 1619 C C . ILE A 1 207 ? 5.008 8.143 -27.080 1.00 86.06 207 ILE A C 1
ATOM 1621 O O . ILE A 1 207 ? 5.818 8.732 -26.359 1.00 86.06 207 ILE A O 1
ATOM 1625 N N . PRO A 1 208 ? 3.791 7.809 -26.622 1.00 88.19 208 PRO A N 1
ATOM 1626 C CA . PRO A 1 208 ? 3.377 8.027 -25.242 1.00 88.19 208 PRO A CA 1
ATOM 1627 C C . PRO A 1 208 ? 4.274 7.278 -24.244 1.00 88.19 208 PRO A C 1
ATOM 1629 O O . PRO A 1 208 ? 4.329 6.046 -24.238 1.00 88.19 208 PRO A O 1
ATOM 1632 N N . VAL A 1 209 ? 4.940 8.023 -23.357 1.00 87.56 209 VAL A N 1
ATOM 1633 C CA . VAL A 1 209 ? 5.816 7.462 -22.315 1.00 87.56 209 VAL A CA 1
ATOM 1634 C C . VAL A 1 209 ? 5.143 7.528 -20.944 1.00 87.56 209 VAL A C 1
ATOM 1636 O O . VAL A 1 209 ? 4.695 8.589 -20.503 1.00 87.56 209 VAL A O 1
ATOM 1639 N N . VAL A 1 210 ? 5.094 6.391 -20.251 1.00 88.44 210 VAL A N 1
ATOM 1640 C CA . VAL A 1 210 ? 4.618 6.249 -18.873 1.00 88.44 210 VAL A CA 1
ATOM 1641 C C . VAL A 1 210 ? 5.792 5.939 -17.959 1.00 88.44 210 VAL A C 1
ATOM 1643 O O . VAL A 1 210 ? 6.437 4.904 -18.080 1.00 88.44 210 VAL A O 1
ATOM 1646 N N . LEU A 1 211 ? 6.048 6.809 -16.992 1.00 85.19 211 LEU A N 1
ATOM 1647 C CA . LEU A 1 211 ? 7.141 6.629 -16.045 1.00 85.19 211 LEU A CA 1
ATOM 1648 C C . LEU A 1 211 ? 6.665 5.903 -14.779 1.00 85.19 211 LEU A C 1
ATOM 1650 O O . LEU A 1 211 ? 5.644 6.265 -14.196 1.00 85.19 211 LEU A O 1
ATOM 1654 N N . MET A 1 212 ? 7.430 4.920 -14.308 1.00 85.38 212 MET A N 1
ATOM 1655 C CA . MET A 1 212 ? 7.179 4.189 -13.062 1.00 85.38 212 MET A CA 1
ATOM 1656 C C . MET A 1 212 ? 8.185 4.596 -11.981 1.00 85.38 212 MET A C 1
ATOM 1658 O O . MET A 1 212 ? 9.307 4.089 -11.959 1.00 85.38 212 MET A O 1
ATOM 1662 N N . ALA A 1 213 ? 7.766 5.472 -11.066 1.00 77.62 213 ALA A N 1
ATOM 1663 C CA . ALA A 1 213 ? 8.627 6.139 -10.085 1.00 77.62 213 ALA A CA 1
ATOM 1664 C C . ALA A 1 213 ? 8.315 5.768 -8.626 1.00 77.62 213 ALA A C 1
ATOM 1666 O O . ALA A 1 213 ? 7.244 5.252 -8.311 1.00 77.62 213 ALA A O 1
ATOM 1667 N N . SER A 1 214 ? 9.240 6.038 -7.710 1.00 70.69 214 SER A N 1
ATOM 1668 C CA . SER A 1 214 ? 9.058 5.907 -6.268 1.00 70.69 214 SER A CA 1
ATOM 1669 C C . SER A 1 214 ? 8.808 7.286 -5.660 1.00 70.69 214 SER A C 1
ATOM 1671 O O . SER A 1 214 ? 9.228 8.307 -6.197 1.00 70.69 214 SER A O 1
ATOM 1673 N N . ASN A 1 215 ? 8.125 7.342 -4.513 1.00 58.19 215 ASN A N 1
ATOM 1674 C CA . ASN A 1 215 ? 7.805 8.620 -3.864 1.00 58.19 215 ASN A CA 1
ATOM 1675 C C . ASN A 1 215 ? 9.043 9.422 -3.414 1.00 58.19 215 ASN A C 1
ATOM 1677 O O . ASN A 1 215 ? 8.878 10.588 -3.064 1.00 58.19 215 ASN A O 1
ATOM 1681 N N . GLN A 1 216 ? 10.235 8.816 -3.377 1.00 52.88 216 GLN A N 1
ATOM 1682 C CA . GLN A 1 216 ? 11.474 9.482 -2.966 1.00 52.88 216 GLN A CA 1
ATOM 1683 C C . GLN A 1 216 ? 12.183 10.217 -4.111 1.00 52.88 216 GLN A C 1
ATOM 1685 O O . GLN A 1 216 ? 13.065 11.016 -3.838 1.00 52.88 216 GLN A O 1
ATOM 1690 N N . ASP A 1 217 ? 11.778 10.000 -5.365 1.00 53.78 217 ASP A N 1
ATOM 1691 C CA . ASP A 1 217 ? 12.468 10.560 -6.535 1.00 53.78 217 ASP A CA 1
ATOM 1692 C C . ASP A 1 217 ? 11.782 11.832 -7.087 1.00 53.78 217 ASP A C 1
ATOM 1694 O O . ASP A 1 217 ? 12.088 12.262 -8.195 1.00 53.78 217 ASP A O 1
ATOM 1698 N N . LYS A 1 218 ? 10.837 12.442 -6.349 1.00 50.47 218 LYS A N 1
ATOM 1699 C CA . LYS A 1 218 ? 9.988 13.547 -6.851 1.00 50.47 218 LYS A CA 1
ATOM 1700 C C . LYS A 1 218 ? 10.761 14.749 -7.405 1.00 50.47 218 LYS A C 1
ATOM 1702 O O . LYS A 1 218 ? 10.283 15.357 -8.355 1.00 50.47 218 LYS A O 1
ATOM 1707 N N . ASP A 1 219 ? 11.933 15.040 -6.855 1.00 46.34 219 ASP A N 1
ATOM 1708 C CA . ASP A 1 219 ? 12.689 16.258 -7.162 1.00 46.34 219 ASP A CA 1
ATOM 1709 C C . ASP A 1 219 ? 13.370 16.221 -8.551 1.00 46.34 219 ASP A C 1
ATOM 1711 O O . ASP A 1 219 ? 13.798 17.255 -9.054 1.00 46.34 219 ASP A O 1
ATOM 1715 N N . GLY A 1 220 ? 13.436 15.056 -9.214 1.00 50.19 220 GLY A N 1
ATOM 1716 C CA . GLY A 1 220 ? 14.073 14.899 -10.533 1.00 50.19 220 GLY A CA 1
ATOM 1717 C C . GLY A 1 220 ? 13.144 15.036 -11.748 1.00 50.19 220 GLY A C 1
ATOM 1718 O O . GLY A 1 220 ? 13.616 14.958 -12.878 1.00 50.19 220 GLY A O 1
ATOM 1719 N N . PHE A 1 221 ? 11.828 15.199 -11.558 1.00 56.31 221 PHE A N 1
ATOM 1720 C CA . PHE A 1 221 ? 10.846 15.063 -12.650 1.00 56.31 221 PHE A CA 1
ATOM 1721 C C . PHE A 1 221 ? 10.248 16.375 -13.162 1.00 56.31 221 PHE A C 1
ATOM 1723 O O . PHE A 1 221 ? 9.593 16.366 -14.209 1.00 56.31 221 PHE A O 1
ATOM 1730 N N . ASP A 1 222 ? 10.450 17.499 -12.475 1.00 54.69 222 ASP A N 1
ATOM 1731 C CA . ASP A 1 222 ? 9.774 18.762 -12.811 1.00 54.69 222 ASP A CA 1
ATOM 1732 C C . ASP A 1 222 ? 10.116 19.264 -14.225 1.00 54.69 222 ASP A C 1
ATOM 1734 O O . ASP A 1 222 ? 9.248 19.800 -14.914 1.00 54.69 222 ASP A O 1
ATOM 1738 N N . LEU A 1 223 ? 11.333 18.996 -14.719 1.00 53.06 223 LEU A N 1
ATOM 1739 C CA . LEU A 1 223 ? 11.756 19.396 -16.068 1.00 53.06 223 LEU A CA 1
ATOM 1740 C C . LEU A 1 223 ? 11.090 18.594 -17.199 1.00 53.06 223 LEU A C 1
ATOM 1742 O O . LEU A 1 223 ? 10.972 19.100 -18.316 1.00 53.06 223 LEU A O 1
ATOM 1746 N N . VAL A 1 224 ? 10.656 17.355 -16.941 1.00 59.94 224 VAL A N 1
ATOM 1747 C CA . VAL A 1 224 ? 10.220 16.413 -17.993 1.00 59.94 224 VAL A CA 1
ATOM 1748 C C . VAL A 1 224 ? 8.748 16.002 -17.879 1.00 59.94 224 VAL A C 1
ATOM 1750 O O . VAL A 1 224 ? 8.171 15.446 -18.817 1.00 59.94 224 VAL A O 1
ATOM 1753 N N . SER A 1 225 ? 8.103 16.348 -16.762 1.00 57.78 225 SER A N 1
ATOM 1754 C CA . SER A 1 225 ? 6.704 16.026 -16.449 1.00 57.78 225 SER A CA 1
ATOM 1755 C C . SER A 1 225 ? 5.709 16.472 -17.524 1.00 57.78 225 SER A C 1
ATOM 1757 O O . SER A 1 225 ? 4.719 15.784 -17.758 1.00 57.78 225 SER A O 1
ATOM 1759 N N . GLY A 1 226 ? 5.981 17.583 -18.219 1.00 63.12 226 GLY A N 1
ATOM 1760 C CA . GLY A 1 226 ? 5.110 18.108 -19.278 1.00 63.12 226 GLY A CA 1
ATOM 1761 C C . GLY A 1 226 ? 5.089 17.282 -20.570 1.00 63.12 226 GLY A C 1
ATOM 1762 O O . GLY A 1 226 ? 4.194 17.469 -21.389 1.00 63.12 226 GLY A O 1
ATOM 1763 N N . ARG A 1 227 ? 6.053 16.371 -20.765 1.00 71.81 227 ARG A N 1
ATOM 1764 C CA . ARG A 1 227 ? 6.176 15.532 -21.974 1.00 71.81 227 ARG A CA 1
ATOM 1765 C C . ARG A 1 227 ? 5.772 14.075 -21.748 1.00 71.81 227 ARG A C 1
ATOM 1767 O O . ARG A 1 227 ? 5.647 13.321 -22.708 1.00 71.81 227 ARG A O 1
ATOM 1774 N N . LEU A 1 228 ? 5.576 13.671 -20.495 1.00 79.06 228 LEU A N 1
ATOM 1775 C CA . LEU A 1 228 ? 5.170 12.316 -20.132 1.00 79.06 228 LEU A CA 1
ATOM 1776 C C . LEU A 1 228 ? 3.652 12.151 -20.259 1.00 79.06 228 LEU A C 1
ATOM 1778 O O . LEU A 1 228 ? 2.873 13.016 -19.860 1.00 79.06 228 LEU A O 1
ATOM 1782 N N . ALA A 1 229 ? 3.214 10.989 -20.740 1.00 81.50 229 ALA A N 1
ATOM 1783 C CA . ALA A 1 229 ? 1.794 10.667 -20.813 1.00 81.50 229 ALA A CA 1
ATOM 1784 C C . ALA A 1 229 ? 1.201 10.437 -19.411 1.00 81.50 229 ALA A C 1
ATOM 1786 O O . ALA A 1 229 ? 0.102 10.913 -19.103 1.00 81.50 229 ALA A O 1
ATOM 1787 N N . ALA A 1 230 ? 1.929 9.737 -18.536 1.00 82.62 230 ALA A N 1
ATOM 1788 C CA . ALA A 1 230 ? 1.550 9.526 -17.140 1.00 82.62 230 ALA A CA 1
ATOM 1789 C C . ALA A 1 230 ? 2.762 9.194 -16.252 1.00 82.62 230 ALA A C 1
ATOM 1791 O O . ALA A 1 230 ? 3.779 8.694 -16.728 1.00 82.62 230 ALA A O 1
ATOM 1792 N N . VAL A 1 231 ? 2.611 9.410 -14.941 1.00 81.06 231 VAL A N 1
ATOM 1793 C CA . VAL A 1 231 ? 3.559 8.959 -13.912 1.00 81.06 231 VAL A CA 1
ATOM 1794 C C . VAL A 1 231 ? 2.826 8.040 -12.938 1.00 81.06 231 VAL A C 1
ATOM 1796 O O . VAL A 1 231 ? 1.772 8.389 -12.401 1.00 81.06 231 VAL A O 1
ATOM 1799 N N . ILE A 1 232 ? 3.380 6.853 -12.709 1.00 82.00 232 ILE A N 1
ATOM 1800 C CA . ILE A 1 232 ? 2.834 5.832 -11.823 1.00 82.00 232 ILE A CA 1
ATOM 1801 C C . ILE A 1 232 ? 3.774 5.634 -10.642 1.00 82.00 232 ILE A C 1
ATOM 1803 O O . ILE A 1 232 ? 4.872 5.103 -10.782 1.00 82.00 232 ILE A O 1
ATOM 1807 N N . ASN A 1 233 ? 3.297 5.979 -9.448 1.00 78.00 233 ASN A N 1
ATOM 1808 C CA . ASN A 1 233 ? 4.058 5.731 -8.229 1.00 78.00 233 ASN A CA 1
ATOM 1809 C C . ASN A 1 233 ? 3.996 4.250 -7.840 1.00 78.00 233 ASN A C 1
ATOM 1811 O O . ASN A 1 233 ? 2.901 3.687 -7.724 1.00 78.00 233 ASN A O 1
ATOM 1815 N N . LYS A 1 234 ? 5.144 3.638 -7.555 1.00 78.12 234 LYS A N 1
ATOM 1816 C CA . LYS A 1 234 ? 5.251 2.316 -6.932 1.00 78.12 234 LYS A CA 1
ATOM 1817 C C . LYS A 1 234 ? 4.640 2.368 -5.510 1.00 78.12 234 LYS A C 1
ATOM 1819 O O . LYS A 1 234 ? 4.766 3.390 -4.835 1.00 78.12 234 LYS A O 1
ATOM 1824 N N . PRO A 1 235 ? 3.928 1.322 -5.046 1.00 75.06 235 PRO A N 1
ATOM 1825 C CA . PRO A 1 235 ? 3.720 0.031 -5.703 1.00 75.06 235 PRO A CA 1
ATOM 1826 C C . PRO A 1 235 ? 2.737 0.111 -6.881 1.00 75.06 235 PRO A C 1
ATOM 1828 O O . PRO A 1 235 ? 1.732 0.837 -6.831 1.00 75.06 235 PRO A O 1
ATOM 1831 N N . LEU A 1 236 ? 3.043 -0.645 -7.940 1.00 80.25 236 LEU A N 1
ATOM 1832 C CA . LEU A 1 236 ? 2.193 -0.777 -9.124 1.00 80.25 236 LEU A CA 1
ATOM 1833 C C . LEU A 1 236 ? 0.942 -1.585 -8.768 1.00 80.25 236 LEU A C 1
ATOM 1835 O O . LEU A 1 236 ? 1.032 -2.653 -8.164 1.00 80.25 236 LEU A O 1
ATOM 1839 N N . ASN A 1 237 ? -0.228 -1.083 -9.149 1.00 82.00 237 ASN A N 1
ATOM 1840 C CA . ASN A 1 237 ? -1.491 -1.792 -8.983 1.00 82.00 237 ASN A CA 1
ATOM 1841 C C . ASN A 1 237 ? -2.332 -1.681 -10.254 1.00 82.00 237 ASN A C 1
ATOM 1843 O O . ASN A 1 237 ? -2.130 -0.766 -11.056 1.00 82.00 237 ASN A O 1
ATOM 1847 N N . TYR A 1 238 ? -3.288 -2.598 -10.404 1.00 83.88 238 TYR A N 1
ATOM 1848 C CA . TYR A 1 238 ? -4.166 -2.667 -11.569 1.00 83.88 238 TYR A CA 1
ATOM 1849 C C . TYR A 1 238 ? -4.798 -1.312 -11.918 1.00 83.88 238 TYR A C 1
ATOM 1851 O O . TYR A 1 238 ? -4.705 -0.869 -13.058 1.00 83.88 238 TYR A O 1
ATOM 1859 N N . SER A 1 239 ? -5.366 -0.604 -10.936 1.00 82.06 239 SER A N 1
ATOM 1860 C CA . SER A 1 239 ? -6.059 0.669 -11.168 1.00 82.06 239 SER A CA 1
ATOM 1861 C C . SER A 1 239 ? -5.144 1.763 -11.722 1.00 82.06 239 SER A C 1
ATOM 1863 O O . SER A 1 239 ? -5.582 2.566 -12.541 1.00 82.06 239 SER A O 1
ATOM 1865 N N . LYS A 1 240 ? -3.877 1.816 -11.292 1.00 85.19 240 LYS A N 1
ATOM 1866 C CA . LYS A 1 240 ? -2.892 2.772 -11.816 1.00 85.19 240 LYS A CA 1
ATOM 1867 C C . LYS A 1 240 ? -2.498 2.439 -13.257 1.00 85.19 240 LYS A C 1
ATOM 1869 O O . LYS A 1 240 ? -2.440 3.351 -14.077 1.00 85.19 240 LYS A O 1
ATOM 1874 N N . ILE A 1 241 ? -2.269 1.156 -13.559 1.00 88.94 241 ILE A N 1
ATOM 1875 C CA . ILE A 1 241 ? -1.942 0.700 -14.920 1.00 88.94 241 ILE A CA 1
ATOM 1876 C C . ILE A 1 241 ? -3.116 0.969 -15.864 1.00 88.94 241 ILE A C 1
ATOM 1878 O O . ILE A 1 241 ? -2.928 1.589 -16.905 1.00 88.94 241 ILE A O 1
ATOM 1882 N N . LEU A 1 242 ? -4.336 0.598 -15.462 1.00 87.69 242 LEU A N 1
ATOM 1883 C CA . LEU A 1 242 ? -5.551 0.833 -16.241 1.00 87.69 242 LEU A CA 1
ATOM 1884 C C . LEU A 1 242 ? -5.736 2.319 -16.570 1.00 87.69 242 LEU A C 1
ATOM 1886 O O . LEU A 1 242 ? -5.946 2.658 -17.728 1.00 87.69 242 LEU A O 1
ATOM 1890 N N . LYS A 1 243 ? -5.602 3.214 -15.582 1.00 84.56 243 LYS A N 1
ATOM 1891 C CA . LYS A 1 243 ? -5.727 4.664 -15.808 1.00 84.56 243 LYS A CA 1
ATOM 1892 C C . LYS A 1 243 ? -4.685 5.197 -16.789 1.00 84.56 243 LYS A C 1
ATOM 1894 O O . LYS A 1 243 ? -5.020 6.015 -17.641 1.00 84.56 243 LYS A O 1
ATOM 1899 N N . ALA A 1 244 ? -3.435 4.746 -16.675 1.00 86.44 244 ALA A N 1
ATOM 1900 C CA . ALA A 1 244 ? -2.385 5.140 -17.610 1.00 86.44 244 ALA A CA 1
ATOM 1901 C C . ALA A 1 244 ? -2.691 4.647 -19.033 1.00 86.44 244 ALA A C 1
ATOM 1903 O O . ALA A 1 244 ? -2.570 5.413 -19.984 1.00 86.44 244 ALA A O 1
ATOM 1904 N N . MET A 1 245 ? -3.172 3.409 -19.164 1.00 87.94 245 MET A N 1
ATOM 1905 C CA . MET A 1 245 ? -3.554 2.814 -20.446 1.00 87.94 245 MET A CA 1
ATOM 1906 C C . MET A 1 245 ? -4.744 3.535 -21.091 1.00 87.94 245 MET A C 1
ATOM 1908 O O . MET A 1 245 ? -4.676 3.902 -22.261 1.00 87.94 245 MET A O 1
ATOM 1912 N N . GLN A 1 246 ? -5.797 3.824 -20.318 1.00 86.56 246 GLN A N 1
ATOM 1913 C CA . GLN A 1 246 ? -6.975 4.570 -20.778 1.00 86.56 246 GLN A CA 1
ATOM 1914 C C . GLN A 1 246 ? -6.600 5.961 -21.288 1.00 86.56 246 GLN A C 1
ATOM 1916 O O . GLN A 1 246 ? -7.003 6.338 -22.387 1.00 86.56 246 GLN A O 1
ATOM 1921 N N . LYS A 1 247 ? -5.768 6.687 -20.528 1.00 81.69 247 LYS A N 1
ATOM 1922 C CA . LYS A 1 247 ? -5.311 8.034 -20.887 1.00 81.69 247 LYS A CA 1
ATOM 1923 C C . LYS A 1 247 ? -4.573 8.061 -22.228 1.00 81.69 247 LYS A C 1
ATOM 1925 O O . LYS A 1 247 ? -4.717 9.022 -22.974 1.00 81.69 247 LYS A O 1
ATOM 1930 N N . VAL A 1 248 ? -3.803 7.016 -22.533 1.00 77.75 248 VAL A N 1
ATOM 1931 C CA . VAL A 1 248 ? -3.041 6.916 -23.786 1.00 77.75 248 VAL A CA 1
ATOM 1932 C C . VAL A 1 248 ? -3.891 6.419 -24.953 1.00 77.75 248 VAL A C 1
ATOM 1934 O O . VAL A 1 248 ? -3.747 6.910 -26.065 1.00 77.75 248 VAL A O 1
ATOM 1937 N N . SER A 1 249 ? -4.806 5.481 -24.715 1.00 75.56 249 SER A N 1
ATOM 1938 C CA . SER A 1 249 ? -5.614 4.861 -25.775 1.00 75.56 249 SER A CA 1
ATOM 1939 C C . SER A 1 249 ? -6.649 5.783 -26.437 1.00 75.56 249 SER A C 1
ATOM 1941 O O . SER A 1 249 ? -7.341 5.346 -27.351 1.00 75.56 249 SER A O 1
ATOM 1943 N N . GLY A 1 250 ? -6.840 7.017 -25.955 1.00 65.62 250 GLY A N 1
ATOM 1944 C CA . GLY A 1 250 ? -7.895 7.927 -26.430 1.00 65.62 250 GLY A CA 1
ATOM 1945 C C . GLY A 1 250 ? -9.324 7.473 -26.089 1.00 65.62 250 GLY A C 1
ATOM 1946 O O . GLY A 1 250 ? -10.244 8.288 -26.099 1.00 65.62 250 GLY A O 1
ATOM 1947 N N . ASN A 1 251 ? -9.508 6.208 -25.694 1.00 50.25 251 ASN A N 1
ATOM 1948 C CA . ASN A 1 251 ? -10.706 5.689 -25.054 1.00 50.25 251 ASN A CA 1
ATOM 1949 C C . ASN A 1 251 ? -10.762 6.183 -23.605 1.00 50.25 251 ASN A C 1
ATOM 1951 O O . ASN A 1 251 ? -10.640 5.422 -22.645 1.00 50.25 251 ASN A O 1
ATOM 1955 N N . ALA A 1 252 ? -11.067 7.469 -23.452 1.00 40.41 252 ALA A N 1
ATOM 1956 C CA . ALA A 1 252 ? -11.818 7.950 -22.305 1.00 40.41 252 ALA A CA 1
ATOM 1957 C C . ALA A 1 252 ? -13.265 7.425 -22.398 1.00 40.41 252 ALA A C 1
ATOM 1959 O O . ALA A 1 252 ? -14.223 8.186 -22.354 1.00 40.41 252 ALA A O 1
ATOM 1960 N N . GLN A 1 253 ? -13.451 6.107 -22.548 1.00 38.28 253 GLN A N 1
ATOM 1961 C CA . GLN A 1 253 ? -14.656 5.527 -21.991 1.00 38.28 253 GLN A CA 1
ATOM 1962 C C . GLN A 1 253 ? -14.474 5.688 -20.495 1.00 38.28 253 GLN A C 1
ATOM 1964 O O . GLN A 1 253 ? -13.645 5.018 -19.872 1.00 38.28 253 GLN A O 1
ATOM 1969 N N . GLU A 1 254 ? -15.195 6.663 -19.953 1.00 37.22 254 GLU A N 1
ATOM 1970 C CA . GLU A 1 254 ? -15.515 6.738 -18.545 1.00 37.22 254 GLU A CA 1
ATOM 1971 C C . GLU A 1 254 ? -16.038 5.360 -18.147 1.00 37.22 254 GLU A C 1
ATOM 1973 O O . GLU A 1 254 ? -17.218 5.040 -18.269 1.00 37.22 254 GLU A O 1
ATOM 1978 N N . THR A 1 255 ? -15.136 4.491 -17.687 1.00 33.16 255 THR A N 1
ATOM 1979 C CA . THR A 1 255 ? -15.524 3.427 -16.769 1.00 33.16 255 THR A CA 1
ATOM 1980 C C . THR A 1 255 ? -16.421 4.122 -15.750 1.00 33.16 255 THR A C 1
ATOM 1982 O O . THR A 1 255 ? -16.002 5.185 -15.276 1.00 33.16 255 THR A O 1
ATOM 1985 N N . PRO A 1 256 ? -17.610 3.597 -15.410 1.00 30.64 256 PRO A N 1
ATOM 1986 C CA . PRO A 1 256 ? -18.389 4.124 -14.307 1.00 30.64 256 PRO A CA 1
ATOM 1987 C C . PRO A 1 256 ? -17.582 3.855 -13.036 1.00 30.64 256 PRO A C 1
ATOM 1989 O O . PRO A 1 256 ? -17.757 2.874 -12.320 1.00 30.64 256 PRO A O 1
ATOM 1992 N N . VAL A 1 257 ? -16.605 4.723 -12.795 1.00 31.94 257 VAL A N 1
ATOM 1993 C CA . VAL A 1 257 ? -16.104 5.026 -11.481 1.00 31.94 257 VAL A CA 1
ATOM 1994 C C . VAL A 1 257 ? -17.365 5.481 -10.773 1.00 31.94 257 VAL A C 1
ATOM 1996 O O . VAL A 1 257 ? -18.033 6.401 -11.244 1.00 31.94 257 VAL A O 1
ATOM 1999 N N . PHE A 1 258 ? -17.724 4.824 -9.675 1.00 29.62 258 PHE A N 1
ATOM 2000 C CA . PHE A 1 258 ? -18.499 5.503 -8.651 1.00 29.62 258 PHE A CA 1
ATOM 2001 C C . PHE A 1 258 ? -17.677 6.740 -8.282 1.00 29.62 258 PHE A C 1
ATOM 2003 O O . PHE A 1 258 ? -16.774 6.675 -7.449 1.00 29.62 258 PHE A O 1
ATOM 2010 N N . GLN A 1 259 ? -17.887 7.836 -9.012 1.00 30.55 259 GLN A N 1
ATOM 2011 C CA . GLN A 1 259 ? -17.431 9.146 -8.621 1.00 30.55 259 GLN A CA 1
ATOM 2012 C C . GLN A 1 259 ? -18.287 9.449 -7.404 1.00 30.55 259 GLN A C 1
ATOM 2014 O O . GLN A 1 259 ? -19.415 9.925 -7.516 1.00 30.55 259 GLN A O 1
ATOM 2019 N N . GLU A 1 260 ? -17.784 9.082 -6.225 1.00 35.78 260 GLU A N 1
ATOM 2020 C CA . GLU A 1 260 ? -18.188 9.801 -5.031 1.00 35.78 260 GLU A CA 1
ATOM 2021 C C . GLU A 1 260 ? -17.991 11.277 -5.380 1.00 35.78 260 GLU A C 1
ATOM 2023 O O . GLU A 1 260 ? -16.871 11.638 -5.764 1.00 35.78 260 GLU A O 1
ATOM 2028 N N . PRO A 1 261 ? -19.048 12.108 -5.343 1.00 36.03 261 PRO A N 1
ATOM 2029 C CA . PRO A 1 261 ? -18.901 13.524 -5.636 1.00 36.03 261 PRO A CA 1
ATOM 2030 C C . PRO A 1 261 ? -17.722 14.059 -4.820 1.00 36.03 261 PRO A C 1
ATOM 2032 O O . PRO A 1 261 ? -17.541 13.657 -3.664 1.00 36.03 261 PRO A O 1
ATOM 2035 N N . GLU A 1 262 ? -16.877 14.906 -5.417 1.00 51.81 262 GLU A N 1
ATOM 2036 C CA . GLU A 1 262 ? -15.778 15.558 -4.702 1.00 51.81 262 GLU A CA 1
ATOM 2037 C C . GLU A 1 262 ? -16.364 16.521 -3.664 1.00 51.81 262 GLU A C 1
ATOM 2039 O O . GLU A 1 262 ? -16.488 17.723 -3.865 1.00 51.81 262 GLU A O 1
ATOM 2044 N N . ILE A 1 263 ? -16.774 15.958 -2.530 1.00 57.97 263 ILE A N 1
ATOM 2045 C CA . ILE A 1 263 ? -17.158 16.695 -1.339 1.00 57.97 263 ILE A CA 1
ATOM 2046 C C . ILE A 1 263 ? -15.882 17.363 -0.852 1.00 57.97 263 ILE A C 1
ATOM 2048 O O . ILE A 1 263 ? -14.931 16.680 -0.451 1.00 57.97 263 ILE A O 1
ATOM 2052 N N . SER A 1 264 ? -15.867 18.686 -0.900 1.00 63.69 264 SER A N 1
ATOM 2053 C CA . SER A 1 264 ? -14.836 19.481 -0.260 1.00 63.69 264 SER A CA 1
ATOM 2054 C C . SER A 1 264 ? -15.438 20.192 0.940 1.00 63.69 264 SER A C 1
ATOM 2056 O O . SER A 1 264 ? -16.627 20.519 0.961 1.00 63.69 264 SER A O 1
ATOM 2058 N N . PHE A 1 265 ? -14.628 20.401 1.965 1.00 73.31 265 PHE A N 1
ATOM 2059 C CA . PHE A 1 265 ? -15.058 21.089 3.167 1.00 73.31 265 PHE A CA 1
ATOM 2060 C C . PHE A 1 265 ? -14.233 22.362 3.319 1.00 73.31 265 PHE A C 1
ATOM 2062 O O . PHE A 1 265 ? -13.047 22.388 2.993 1.00 73.31 265 PHE A O 1
ATOM 2069 N N . THR A 1 266 ? -14.857 23.434 3.792 1.00 73.31 266 THR A N 1
ATOM 2070 C CA . THR A 1 266 ? -14.181 24.721 4.003 1.00 73.31 266 THR A CA 1
ATOM 2071 C C . THR A 1 266 ? -14.065 25.018 5.490 1.00 73.31 266 THR A C 1
ATOM 2073 O O . THR A 1 266 ? -15.079 25.070 6.186 1.00 73.31 266 THR A O 1
ATOM 2076 N N . ASN A 1 267 ? -12.837 25.264 5.961 1.00 73.38 267 ASN A N 1
ATOM 2077 C CA . ASN A 1 267 ? -12.527 25.710 7.327 1.00 73.38 267 ASN A CA 1
ATOM 2078 C C . ASN A 1 267 ? -13.072 24.791 8.432 1.00 73.38 267 ASN A C 1
ATOM 2080 O O . ASN A 1 267 ? -13.592 25.269 9.438 1.00 73.38 267 ASN A O 1
ATOM 2084 N N . LEU A 1 268 ? -12.968 23.476 8.232 1.00 85.38 268 LEU A N 1
ATOM 2085 C CA . LEU A 1 268 ? -13.419 22.479 9.202 1.00 85.38 268 LEU A CA 1
ATOM 2086 C C . LEU A 1 268 ? -12.321 22.248 10.250 1.00 85.38 268 LEU A C 1
ATOM 2088 O O . LEU A 1 268 ? -11.265 21.710 9.917 1.00 85.38 268 LEU A O 1
ATOM 2092 N N . ASN A 1 269 ? -12.546 22.684 11.488 1.00 91.81 269 ASN A N 1
ATOM 2093 C CA . ASN A 1 269 ? -11.585 22.593 12.585 1.00 91.81 269 ASN A CA 1
ATOM 2094 C C . ASN A 1 269 ? -11.758 21.267 13.323 1.00 91.81 269 ASN A C 1
ATOM 2096 O O . ASN A 1 269 ? -12.743 21.061 14.027 1.00 91.81 269 ASN A O 1
ATOM 2100 N N . ILE A 1 270 ? -10.787 20.371 13.189 1.00 93.31 270 ILE A N 1
ATOM 2101 C CA . ILE A 1 270 ? -10.874 19.014 13.728 1.00 93.31 270 ILE A CA 1
ATOM 2102 C C . ILE A 1 270 ? -9.769 18.798 14.761 1.00 93.31 270 ILE A C 1
ATOM 2104 O O . ILE A 1 270 ? -8.591 19.063 14.498 1.00 93.31 270 ILE A O 1
ATOM 2108 N N . LEU A 1 271 ? -10.146 18.273 15.925 1.00 96.19 271 LEU A N 1
ATOM 2109 C CA . LEU A 1 271 ? -9.209 17.762 16.922 1.00 96.19 271 LEU A CA 1
ATOM 2110 C C . LEU A 1 271 ? -9.031 16.257 16.718 1.00 96.19 271 LEU A C 1
ATOM 2112 O O . LEU A 1 271 ? -10.008 15.519 16.643 1.00 96.19 271 LEU A O 1
ATOM 2116 N N . VAL A 1 272 ? -7.790 15.790 16.647 1.00 94.75 272 VAL A N 1
ATOM 2117 C CA . VAL A 1 272 ? -7.469 14.362 16.533 1.00 94.75 272 VAL A CA 1
ATOM 2118 C C . VAL A 1 272 ? -6.611 13.951 17.720 1.00 94.75 272 VAL A C 1
ATOM 2120 O O . VAL A 1 272 ? -5.502 14.461 17.871 1.00 94.75 272 VAL A O 1
ATOM 2123 N N . ALA A 1 273 ? -7.101 13.016 18.529 1.00 95.19 273 ALA A N 1
ATOM 2124 C CA . ALA A 1 273 ? -6.353 12.393 19.613 1.00 95.19 273 ALA A CA 1
ATOM 2125 C C . ALA A 1 273 ? -5.824 11.022 19.170 1.00 95.19 273 ALA A C 1
ATOM 2127 O O . ALA A 1 273 ? -6.606 10.114 18.901 1.00 95.19 273 ALA A O 1
ATOM 2128 N N . GLU A 1 274 ? -4.504 10.896 19.052 1.00 89.50 274 GLU A N 1
ATOM 2129 C CA . GLU A 1 274 ? -3.800 9.693 18.591 1.00 89.50 274 GLU A CA 1
ATOM 2130 C C . GLU A 1 274 ? -2.393 9.691 19.196 1.00 89.50 274 GLU A C 1
ATOM 2132 O O . GLU A 1 274 ? -1.693 10.696 19.105 1.00 89.50 27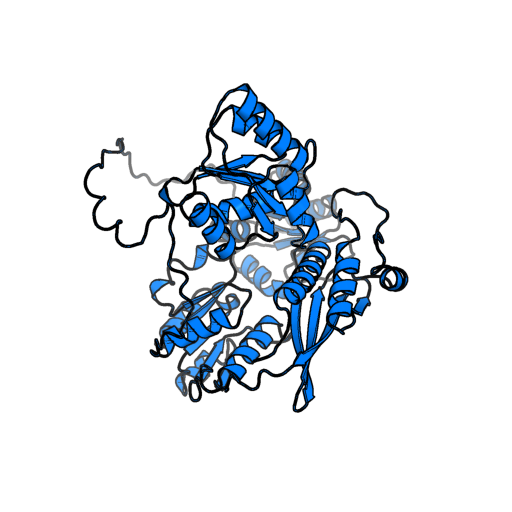4 GLU A O 1
ATOM 2137 N N . ASP A 1 275 ? -1.943 8.583 19.782 1.00 86.06 275 ASP A N 1
ATOM 2138 C CA . ASP A 1 275 ? -0.655 8.516 20.487 1.00 86.06 275 ASP A CA 1
ATOM 2139 C C . ASP A 1 275 ? 0.534 8.189 19.569 1.00 86.06 275 ASP A C 1
ATOM 2141 O O . ASP A 1 275 ? 1.684 8.536 19.858 1.00 86.06 275 ASP A O 1
ATOM 2145 N N . ASN A 1 276 ? 0.275 7.558 18.423 1.00 79.31 276 ASN A N 1
ATOM 2146 C CA . ASN A 1 276 ? 1.310 7.180 17.478 1.00 79.31 276 ASN A CA 1
ATOM 2147 C C . ASN A 1 276 ? 1.609 8.302 16.470 1.00 79.31 276 ASN A C 1
ATOM 2149 O O . ASN A 1 276 ? 0.787 8.648 15.622 1.00 79.31 276 ASN A O 1
ATOM 2153 N N . THR A 1 277 ? 2.843 8.809 16.478 1.00 79.75 277 THR A N 1
ATOM 2154 C CA . THR A 1 277 ? 3.297 9.909 15.604 1.00 79.75 277 THR A CA 1
ATOM 2155 C C . THR A 1 277 ? 3.166 9.620 14.102 1.00 79.75 277 THR A C 1
ATOM 2157 O O . THR A 1 277 ? 2.940 10.540 13.311 1.00 79.75 277 THR A O 1
ATOM 2160 N N . ILE A 1 278 ? 3.264 8.354 13.682 1.00 71.25 278 ILE A N 1
ATOM 2161 C CA . ILE A 1 278 ? 3.068 7.948 12.283 1.00 71.25 278 ILE A CA 1
ATOM 2162 C C . ILE A 1 278 ? 1.588 8.071 11.911 1.00 71.25 278 ILE A C 1
ATOM 2164 O O . ILE A 1 278 ? 1.262 8.640 10.865 1.00 71.25 278 ILE A O 1
ATOM 2168 N N . ASN A 1 279 ? 0.693 7.598 12.782 1.00 75.44 279 ASN A N 1
ATOM 2169 C CA . ASN A 1 279 ? -0.750 7.715 12.585 1.00 75.44 279 ASN A CA 1
ATOM 2170 C C . ASN A 1 279 ? -1.180 9.185 12.613 1.00 75.44 279 ASN A C 1
ATOM 2172 O O . ASN A 1 279 ? -1.886 9.616 11.708 1.00 75.44 279 ASN A O 1
ATOM 2176 N N . GLN A 1 280 ? -0.673 9.990 13.552 1.00 81.19 280 GLN A N 1
ATOM 2177 C CA . GLN A 1 280 ? -0.914 11.437 13.583 1.00 81.19 280 GLN A CA 1
ATOM 2178 C C . GLN A 1 280 ? -0.567 12.094 12.238 1.00 81.19 280 GLN A C 1
ATOM 2180 O O . GLN A 1 280 ? -1.361 12.868 11.700 1.00 81.19 280 GLN A O 1
ATOM 2185 N N . LYS A 1 281 ? 0.603 11.768 11.663 1.00 76.44 281 LYS A N 1
ATOM 2186 C CA . LYS A 1 281 ? 1.033 12.301 10.362 1.00 76.44 281 LYS A CA 1
ATOM 2187 C C . LYS A 1 281 ? 0.109 11.844 9.234 1.00 76.44 281 LYS A C 1
ATOM 2189 O O . LYS A 1 281 ? -0.295 12.671 8.420 1.00 76.44 281 LYS A O 1
ATOM 2194 N N . LEU A 1 282 ? -0.264 10.563 9.206 1.00 75.06 282 LEU A N 1
ATOM 2195 C CA . LEU A 1 282 ? -1.183 10.014 8.207 1.00 75.06 282 LEU A CA 1
ATOM 2196 C C . LEU A 1 282 ? -2.557 10.694 8.265 1.00 75.06 282 LEU A C 1
ATOM 2198 O O . LEU A 1 282 ? -3.045 11.165 7.238 1.00 75.06 282 LEU A O 1
ATOM 2202 N N . ILE A 1 283 ? -3.162 10.771 9.451 1.00 81.44 283 ILE A N 1
ATOM 2203 C CA . ILE A 1 283 ? -4.492 11.352 9.664 1.00 81.44 283 ILE A CA 1
ATOM 2204 C C . ILE A 1 283 ? -4.479 12.835 9.295 1.00 81.44 283 ILE A C 1
ATOM 2206 O O . ILE A 1 283 ? -5.326 13.287 8.525 1.00 81.44 283 ILE A O 1
ATOM 2210 N N . ARG A 1 284 ? -3.459 13.572 9.753 1.00 83.56 284 ARG A N 1
ATOM 2211 C CA . ARG A 1 284 ? -3.262 14.984 9.416 1.00 83.56 284 ARG A CA 1
ATOM 2212 C C . ARG A 1 284 ? -3.175 15.189 7.904 1.00 83.56 284 ARG A C 1
ATOM 2214 O O . ARG A 1 284 ? -3.956 15.962 7.363 1.00 83.56 284 ARG A O 1
ATOM 2221 N N . THR A 1 285 ? -2.279 14.485 7.208 1.00 77.62 285 THR A N 1
ATOM 2222 C CA . THR A 1 285 ? -2.124 14.626 5.748 1.00 77.62 285 THR A CA 1
ATOM 2223 C C . THR A 1 285 ? -3.392 14.221 4.991 1.00 77.62 285 THR A C 1
ATOM 2225 O O . THR A 1 285 ? -3.678 14.773 3.932 1.00 77.62 285 THR A O 1
ATOM 2228 N N . THR A 1 286 ? -4.157 13.266 5.518 1.00 77.00 286 THR A N 1
ATOM 2229 C CA . THR A 1 286 ? -5.398 12.779 4.906 1.00 77.00 286 THR A CA 1
ATOM 2230 C C . THR A 1 286 ? -6.522 13.808 5.020 1.00 77.00 286 THR A C 1
ATOM 2232 O O . THR A 1 286 ? -7.130 14.147 4.008 1.00 77.00 286 THR A O 1
ATOM 2235 N N . LEU A 1 287 ? -6.753 14.361 6.213 1.00 80.81 287 LEU A N 1
ATOM 2236 C CA . LEU A 1 287 ? -7.811 15.349 6.449 1.00 80.81 287 LEU A CA 1
ATOM 2237 C C . LEU A 1 287 ? -7.464 16.741 5.893 1.00 80.81 287 LEU A C 1
ATOM 2239 O O . LEU A 1 287 ? -8.341 17.433 5.382 1.00 80.81 287 LEU A O 1
ATOM 2243 N N . GLN A 1 288 ? -6.186 17.139 5.895 1.00 83.19 288 GLN A N 1
ATOM 2244 C CA . GLN A 1 288 ? -5.750 18.408 5.289 1.00 83.19 288 GLN A CA 1
ATOM 2245 C C . GLN A 1 288 ? -6.051 18.477 3.786 1.00 83.19 288 GLN A C 1
ATOM 2247 O O . GLN A 1 288 ? -6.436 19.532 3.290 1.00 83.19 288 GLN A O 1
ATOM 2252 N N . LYS A 1 289 ? -5.945 17.354 3.056 1.00 76.56 289 LYS A N 1
ATOM 2253 C CA . LYS A 1 289 ? -6.301 17.284 1.624 1.00 76.56 289 LYS A CA 1
ATOM 2254 C C . LYS A 1 289 ? -7.772 17.590 1.344 1.00 76.56 289 LYS A C 1
ATOM 2256 O O . LYS A 1 289 ? -8.115 17.893 0.209 1.00 76.56 289 LYS A O 1
ATOM 2261 N N . ILE A 1 290 ? -8.627 17.484 2.358 1.00 74.31 290 ILE A N 1
ATOM 2262 C CA . ILE A 1 290 ? -10.070 17.699 2.256 1.00 74.31 290 ILE A CA 1
ATOM 2263 C C . ILE A 1 290 ? -10.455 19.141 2.671 1.00 74.31 290 ILE A C 1
ATOM 2265 O O . ILE A 1 290 ? -11.626 19.510 2.608 1.00 74.31 290 ILE A O 1
ATOM 2269 N N . GLY A 1 291 ? -9.475 19.986 3.029 1.00 74.75 291 GLY A N 1
ATOM 2270 C CA . GLY A 1 291 ? -9.690 21.392 3.404 1.00 74.75 291 GLY A CA 1
ATOM 2271 C C . GLY A 1 291 ? -9.920 21.626 4.903 1.00 74.75 291 GLY A C 1
ATOM 2272 O O . GLY A 1 291 ? -10.418 22.680 5.298 1.00 74.75 291 GLY A O 1
ATOM 2273 N N . SER A 1 292 ? -9.569 20.652 5.748 1.00 84.44 292 SER A N 1
ATOM 2274 C CA . SER A 1 292 ? -9.717 20.737 7.205 1.00 84.44 292 SER A CA 1
ATOM 2275 C C . SER A 1 292 ? -8.462 21.278 7.903 1.00 84.44 292 SER A C 1
ATOM 2277 O O . SER A 1 292 ? -7.328 20.959 7.535 1.00 84.44 292 SER A O 1
ATOM 2279 N N . VAL A 1 293 ? -8.666 22.050 8.970 1.00 86.81 293 VAL A N 1
ATOM 2280 C CA . VAL A 1 293 ? -7.626 22.532 9.884 1.00 86.81 293 VAL A CA 1
ATOM 2281 C C . VAL A 1 293 ? -7.524 21.556 11.051 1.00 86.81 293 VAL A C 1
ATOM 2283 O O . VAL A 1 293 ? -8.495 21.331 11.769 1.00 86.81 293 VAL A O 1
ATOM 2286 N N . ILE A 1 294 ? -6.349 20.953 11.235 1.00 91.56 294 ILE A N 1
ATOM 2287 C CA . ILE A 1 294 ? -6.167 19.837 12.173 1.00 91.56 294 ILE A CA 1
ATOM 2288 C C . ILE A 1 294 ? -5.318 20.249 13.372 1.00 91.56 294 ILE A C 1
ATOM 2290 O O . ILE A 1 294 ? -4.160 20.647 13.213 1.00 91.56 294 ILE A O 1
ATOM 2294 N N . THR A 1 295 ? -5.869 20.053 14.569 1.00 95.38 295 THR A N 1
ATOM 2295 C CA . THR A 1 295 ? -5.129 20.082 15.837 1.00 95.38 295 THR A CA 1
ATOM 2296 C C . THR A 1 295 ? -4.892 18.650 16.311 1.00 95.38 295 THR A C 1
ATOM 2298 O O . THR A 1 295 ? -5.799 17.825 16.248 1.00 95.38 295 THR A O 1
ATOM 2301 N N . ILE A 1 296 ? -3.676 18.335 16.762 1.00 95.06 296 ILE A N 1
ATOM 2302 C CA . ILE A 1 296 ? -3.310 16.990 17.232 1.00 95.06 296 ILE A CA 1
ATOM 2303 C C . ILE A 1 296 ? -3.163 17.004 18.751 1.00 95.06 296 ILE A C 1
ATOM 2305 O O . ILE A 1 296 ? -2.519 17.903 19.282 1.00 95.06 296 ILE A O 1
ATOM 2309 N N . ALA A 1 297 ? -3.712 15.984 19.404 1.00 94.38 297 ALA A N 1
ATOM 2310 C CA . ALA A 1 297 ? -3.441 15.605 20.781 1.00 94.38 297 ALA A CA 1
ATOM 2311 C C . ALA A 1 297 ? -2.749 14.234 20.799 1.00 94.38 297 ALA A C 1
ATOM 2313 O O . ALA A 1 297 ? -3.150 13.324 20.075 1.00 94.38 297 ALA A O 1
ATOM 2314 N N . SER A 1 298 ? -1.727 14.071 21.631 1.00 91.94 298 SER A N 1
ATOM 2315 C CA . SER A 1 298 ? -0.926 12.843 21.724 1.00 91.94 298 SER A CA 1
ATOM 2316 C C . SER A 1 298 ? -1.454 11.847 22.764 1.00 91.94 298 SER A C 1
ATOM 2318 O O . SER A 1 298 ? -0.860 10.790 22.957 1.00 91.94 298 SER A O 1
ATOM 2320 N N . ASN A 1 299 ? -2.521 12.194 23.487 1.00 92.06 299 ASN A N 1
ATOM 2321 C CA . ASN A 1 299 ? -3.223 11.341 24.449 1.00 92.06 299 ASN A CA 1
ATOM 2322 C C . ASN A 1 299 ? -4.588 11.959 24.821 1.00 92.06 299 ASN A C 1
ATOM 2324 O O . ASN A 1 299 ? -4.908 13.080 24.414 1.00 92.06 299 ASN A O 1
ATOM 2328 N N . GLY A 1 300 ? -5.379 11.245 25.629 1.00 94.06 300 GLY A N 1
ATOM 2329 C CA . GLY A 1 300 ? -6.705 11.695 26.059 1.00 94.06 300 GLY A CA 1
ATOM 2330 C C . GLY A 1 300 ? -6.703 12.942 26.951 1.00 94.06 300 GLY A C 1
ATOM 2331 O O . GLY A 1 300 ? -7.579 13.792 26.816 1.00 94.06 300 GLY A O 1
ATOM 2332 N N . GLU A 1 301 ? -5.705 13.113 27.821 1.00 95.50 301 GLU A N 1
ATOM 2333 C CA . GLU A 1 301 ? -5.629 14.259 28.741 1.00 95.50 301 GLU A CA 1
ATOM 2334 C C . GLU A 1 301 ? -5.353 15.570 27.988 1.00 95.50 301 GLU A C 1
ATOM 2336 O O . GLU A 1 301 ? -5.957 16.615 28.263 1.00 95.50 301 GLU A O 1
ATOM 2341 N N . GLU A 1 302 ? -4.474 15.510 26.988 1.00 96.56 302 GLU A N 1
ATOM 2342 C CA . GLU A 1 302 ? -4.217 16.614 26.071 1.00 96.56 302 GLU A CA 1
ATOM 2343 C C . GLU A 1 302 ? -5.471 16.948 25.254 1.00 96.56 302 GLU A C 1
ATOM 2345 O O . GLU A 1 302 ? -5.812 18.124 25.119 1.00 96.56 302 GLU A O 1
ATOM 2350 N N . ALA A 1 303 ? -6.213 15.937 24.789 1.00 96.69 303 ALA A N 1
ATOM 2351 C CA . ALA A 1 303 ? -7.461 16.138 24.055 1.00 96.69 303 ALA A CA 1
ATOM 2352 C C . ALA A 1 303 ? -8.517 16.866 24.904 1.00 96.69 303 ALA A C 1
ATOM 2354 O O . ALA A 1 303 ? -9.095 17.858 24.456 1.00 96.69 303 ALA A O 1
ATOM 2355 N N . VAL A 1 304 ? -8.708 16.448 26.162 1.00 96.69 304 VAL A N 1
ATOM 2356 C CA . VAL A 1 304 ? -9.589 17.130 27.130 1.00 96.69 304 VAL A CA 1
ATOM 2357 C C . VAL A 1 304 ? -9.130 18.573 27.358 1.00 96.69 304 VAL A C 1
ATOM 2359 O O . VAL A 1 304 ? -9.943 19.499 27.389 1.00 96.69 304 VAL A O 1
ATOM 2362 N N . SER A 1 305 ? -7.822 18.788 27.511 1.00 96.75 305 SER A N 1
ATOM 2363 C CA . SER A 1 305 ? -7.245 20.115 27.746 1.00 96.75 305 SER A CA 1
ATOM 2364 C C . SER A 1 305 ? -7.433 21.057 26.555 1.00 96.75 305 SER A C 1
ATOM 2366 O O . SER A 1 305 ? -7.747 22.231 26.750 1.00 96.75 305 SER A O 1
ATOM 2368 N N . LEU A 1 306 ? -7.264 20.556 25.330 1.00 96.50 306 LEU A N 1
ATOM 2369 C CA . LEU A 1 306 ? -7.470 21.312 24.095 1.00 96.50 306 LEU A CA 1
ATOM 2370 C C . LEU A 1 306 ? -8.949 21.631 23.881 1.00 96.50 306 LEU A C 1
ATOM 2372 O O . LEU A 1 306 ? -9.284 22.783 23.613 1.00 96.50 306 LEU A O 1
ATOM 2376 N N . ARG A 1 307 ? -9.842 20.663 24.112 1.00 95.06 307 ARG A N 1
ATOM 2377 C CA . ARG A 1 307 ? -11.296 20.866 24.048 1.00 95.06 307 ARG A CA 1
ATOM 2378 C C . ARG A 1 307 ? -11.801 21.938 25.021 1.00 95.06 307 ARG A C 1
ATOM 2380 O O . ARG A 1 307 ? -12.743 22.657 24.699 1.00 95.06 307 ARG A O 1
ATOM 2387 N N . LYS A 1 308 ? -11.179 22.070 26.197 1.00 94.56 308 LYS A N 1
ATOM 2388 C CA . LYS A 1 308 ? -11.500 23.123 27.182 1.00 94.56 308 LYS A CA 1
ATOM 2389 C C . LYS A 1 308 ? -11.041 24.522 26.765 1.00 94.56 308 LYS A C 1
ATOM 2391 O O . LYS A 1 308 ? -11.554 25.505 27.294 1.00 94.56 308 LYS A O 1
ATOM 2396 N N . LYS A 1 309 ? -10.041 24.616 25.885 1.00 93.44 309 LYS A N 1
ATOM 2397 C CA . LYS A 1 309 ? -9.428 25.882 25.447 1.00 93.44 309 LYS A CA 1
ATOM 2398 C C . LYS A 1 309 ? -9.957 26.368 24.101 1.00 93.44 309 LYS A C 1
ATOM 2400 O O . LYS A 1 309 ? -9.932 27.570 23.849 1.00 93.44 309 LYS A O 1
ATOM 2405 N N . HIS A 1 310 ? -10.394 25.449 23.248 1.00 93.12 310 HIS A N 1
ATOM 2406 C CA . HIS A 1 310 ? -10.749 25.719 21.862 1.00 93.12 310 HIS A CA 1
ATOM 2407 C C . HIS A 1 310 ? -12.060 25.026 21.485 1.00 93.12 310 HIS A C 1
ATOM 2409 O O . HIS A 1 310 ? -12.408 23.974 22.026 1.00 93.12 310 HIS A O 1
ATOM 2415 N N . GLU A 1 311 ? -12.774 25.618 20.531 1.00 91.44 311 GLU A N 1
ATOM 2416 C CA . GLU A 1 311 ? -13.908 24.979 19.872 1.00 91.44 311 GLU A CA 1
ATOM 2417 C C . GLU A 1 311 ? -13.447 24.267 18.599 1.00 91.44 311 GLU A C 1
ATOM 2419 O O . GLU A 1 311 ? -12.530 24.715 17.908 1.00 91.44 311 GLU A O 1
ATOM 2424 N N . TYR A 1 312 ? -14.099 23.148 18.311 1.00 94.94 312 TYR A N 1
ATOM 2425 C CA . TYR A 1 312 ? -13.868 22.302 17.148 1.00 94.94 312 TYR A CA 1
ATOM 2426 C C . TYR A 1 312 ? -15.220 21.942 16.529 1.00 94.94 312 TYR A C 1
ATOM 2428 O O . TYR A 1 312 ? -16.255 21.989 17.191 1.00 94.94 312 TYR A O 1
ATOM 2436 N N . ASP A 1 313 ? -15.214 21.570 15.259 1.00 92.06 313 ASP A N 1
ATOM 2437 C CA . ASP A 1 313 ? -16.406 21.074 14.574 1.00 92.06 313 ASP A CA 1
ATOM 2438 C C . ASP A 1 313 ? -16.575 19.560 14.784 1.00 92.06 313 ASP A C 1
ATOM 2440 O O . ASP A 1 313 ? -17.692 19.050 14.775 1.00 92.06 313 ASP A O 1
ATOM 2444 N N . LEU A 1 314 ? -15.464 18.842 14.994 1.00 93.25 314 LEU A N 1
ATOM 2445 C CA . LEU A 1 314 ? -15.429 17.387 15.142 1.00 93.25 314 LEU A CA 1
ATOM 2446 C C . LEU A 1 314 ? -14.199 16.947 15.949 1.00 93.25 314 LEU A C 1
ATOM 2448 O O . LEU A 1 314 ? -13.121 17.540 15.826 1.00 93.25 314 LEU A O 1
ATOM 2452 N N . ILE A 1 315 ? -14.337 15.875 16.731 1.00 95.25 315 ILE A N 1
ATOM 2453 C CA . ILE A 1 315 ? -13.225 15.232 17.441 1.00 95.25 315 ILE A CA 1
ATOM 2454 C C . ILE A 1 315 ? -13.082 13.792 16.953 1.00 95.25 315 ILE A C 1
ATOM 2456 O O . ILE A 1 315 ? -14.008 13.000 17.087 1.00 95.25 315 ILE A O 1
ATOM 2460 N N . PHE A 1 316 ? -11.908 13.421 16.444 1.00 93.31 316 PHE A N 1
ATOM 2461 C CA . PHE A 1 316 ? -11.531 12.017 16.274 1.00 93.31 316 PHE A CA 1
ATOM 2462 C C . PHE A 1 316 ? -10.735 11.557 17.491 1.00 93.31 316 PHE A C 1
ATOM 2464 O O . PHE A 1 316 ? -9.707 12.147 17.820 1.00 93.31 316 PHE A O 1
ATOM 2471 N N . MET A 1 317 ? -11.201 10.501 18.152 1.00 93.94 317 MET A N 1
ATOM 2472 C CA . MET A 1 317 ? -10.652 10.028 19.420 1.00 93.94 317 MET A CA 1
ATOM 2473 C C . MET A 1 317 ? -10.184 8.583 19.296 1.00 93.94 317 MET A C 1
ATOM 2475 O O . MET A 1 317 ? -11.003 7.675 19.156 1.00 93.94 317 MET A O 1
ATOM 2479 N N . ASP A 1 318 ? -8.879 8.340 19.380 1.00 91.25 318 ASP A N 1
ATOM 2480 C CA . ASP A 1 318 ? -8.376 6.980 19.540 1.00 91.25 318 ASP A CA 1
ATOM 2481 C C . ASP A 1 318 ? -8.840 6.363 20.861 1.00 91.25 318 ASP A C 1
ATOM 2483 O O . ASP A 1 318 ? -8.832 6.995 21.914 1.00 91.25 318 ASP A O 1
ATOM 2487 N N . ILE A 1 319 ? -9.252 5.100 20.817 1.00 87.25 319 ILE A N 1
ATOM 2488 C CA . ILE A 1 319 ? -9.717 4.383 22.002 1.00 87.25 319 ILE A CA 1
ATOM 2489 C C . ILE A 1 319 ? -8.546 3.995 22.901 1.00 87.25 319 ILE A C 1
ATOM 2491 O O . ILE A 1 319 ? -8.653 4.096 24.125 1.00 87.25 319 ILE A O 1
ATOM 2495 N N . GLN A 1 320 ? -7.441 3.528 22.318 1.00 83.12 320 GLN A N 1
ATOM 2496 C CA . GLN A 1 320 ? -6.312 2.983 23.069 1.00 83.12 320 GLN A CA 1
ATOM 2497 C C . GLN A 1 320 ? -5.144 3.961 23.070 1.00 83.12 320 GLN A C 1
ATOM 2499 O O . GLN A 1 320 ? -4.288 3.901 22.202 1.00 83.12 320 GLN A O 1
ATOM 2504 N N . MET A 1 321 ? -5.092 4.817 24.089 1.00 90.50 321 MET A N 1
ATOM 2505 C CA . MET A 1 321 ? -4.002 5.770 24.296 1.00 90.50 321 MET A CA 1
ATOM 2506 C C . MET A 1 321 ? -3.409 5.623 25.708 1.00 90.50 321 MET A C 1
ATOM 2508 O O . MET A 1 321 ? -4.131 5.247 26.638 1.00 90.50 321 MET A O 1
ATOM 2512 N N . PRO A 1 322 ? -2.109 5.910 25.902 1.00 73.50 322 PRO A N 1
ATOM 2513 C CA . PRO A 1 322 ? -1.492 5.988 27.220 1.00 73.50 322 PRO A CA 1
ATOM 2514 C C . PRO A 1 322 ? -2.002 7.208 27.999 1.00 73.50 322 PRO A C 1
ATOM 2516 O O . PRO A 1 322 ? -2.550 8.145 27.423 1.00 73.50 322 PRO A O 1
ATOM 2519 N N . VAL A 1 323 ? -1.743 7.223 29.312 1.00 88.56 323 VAL A N 1
ATOM 2520 C CA . VAL A 1 323 ? -2.140 8.277 30.273 1.00 88.56 323 VAL A CA 1
ATOM 2521 C C . VAL A 1 323 ? -3.647 8.331 30.523 1.00 88.56 323 VAL A C 1
ATOM 2523 O O . VAL A 1 323 ? -4.074 8.114 31.651 1.00 88.56 323 VAL A O 1
ATOM 2526 N N . MET A 1 324 ? -4.433 8.576 29.480 1.00 88.44 324 MET A N 1
ATOM 2527 C CA . MET A 1 324 ? -5.891 8.613 29.510 1.00 88.44 324 MET A CA 1
ATOM 2528 C C . MET A 1 324 ? -6.411 8.016 28.208 1.00 88.44 324 MET A C 1
ATOM 2530 O O . MET A 1 324 ? -6.035 8.469 27.121 1.00 88.44 324 MET A O 1
ATOM 2534 N N . ASN A 1 325 ? -7.258 6.995 28.320 1.00 90.19 325 ASN A N 1
ATOM 2535 C CA . ASN A 1 325 ? -7.815 6.322 27.151 1.00 90.19 325 ASN A CA 1
ATOM 2536 C C . ASN A 1 325 ? -8.969 7.137 26.530 1.00 90.19 325 ASN A C 1
ATOM 2538 O O . ASN A 1 325 ? -9.477 8.082 27.134 1.00 90.19 325 ASN A O 1
ATOM 2542 N N . GLY A 1 326 ? -9.399 6.781 25.316 1.00 91.06 326 GLY A N 1
ATOM 2543 C CA . GLY A 1 326 ? -10.418 7.554 24.594 1.00 91.06 326 GLY A CA 1
ATOM 2544 C C . GLY A 1 326 ? -11.794 7.574 25.263 1.00 91.06 326 GLY A C 1
ATOM 2545 O O . GLY A 1 326 ? -12.528 8.552 25.129 1.00 91.06 326 GLY A O 1
ATOM 2546 N N . VAL A 1 327 ? -12.144 6.519 26.005 1.00 90.31 327 VAL A N 1
ATOM 2547 C CA . VAL A 1 327 ? -13.411 6.433 26.749 1.00 90.31 327 VAL A CA 1
ATOM 2548 C C . VAL A 1 327 ? -13.384 7.393 27.938 1.00 90.31 327 VAL A C 1
ATOM 2550 O O . VAL A 1 327 ? -14.270 8.230 28.059 1.00 90.31 327 VAL A O 1
ATOM 2553 N N . GLU A 1 328 ? -12.323 7.347 28.744 1.00 94.25 328 GLU A N 1
ATOM 2554 C CA . GLU A 1 328 ? -12.105 8.260 29.875 1.00 94.25 328 GLU A CA 1
ATOM 2555 C C . GLU A 1 328 ? -12.051 9.724 29.416 1.00 94.25 328 GLU A C 1
ATOM 2557 O O . GLU A 1 328 ? -12.648 10.604 30.037 1.00 94.25 328 GLU A O 1
ATOM 2562 N N . ALA A 1 329 ? -11.373 9.989 28.295 1.00 96.12 329 ALA A N 1
ATOM 2563 C CA . ALA A 1 329 ? -11.303 11.321 27.705 1.00 96.12 329 ALA A CA 1
ATOM 2564 C C . ALA A 1 329 ? -12.683 11.822 27.258 1.00 96.12 329 ALA A C 1
ATOM 2566 O O . ALA A 1 329 ? -13.020 12.982 27.488 1.00 96.12 329 ALA A O 1
ATOM 2567 N N . THR A 1 330 ? -13.495 10.949 26.658 1.00 96.00 330 THR A N 1
ATOM 2568 C CA . THR A 1 330 ? -14.866 11.277 26.240 1.00 96.00 330 THR A CA 1
ATOM 2569 C C . THR A 1 330 ? -15.737 11.614 27.443 1.00 96.00 330 THR A C 1
ATOM 2571 O O . THR A 1 330 ? -16.362 12.670 27.464 1.00 96.00 330 THR A O 1
ATOM 2574 N N . GLU A 1 331 ? -15.718 10.782 28.485 1.00 95.62 331 GLU A N 1
ATOM 2575 C CA . GLU A 1 331 ? -16.460 11.037 29.724 1.00 95.62 331 GLU A CA 1
ATOM 2576 C C . GLU A 1 331 ? -16.062 12.383 30.354 1.00 95.62 331 GLU A C 1
ATOM 2578 O O . GLU A 1 331 ? -16.926 13.176 30.738 1.00 95.62 331 GLU A O 1
ATOM 2583 N N . ALA A 1 332 ? -14.761 12.693 30.389 1.00 96.12 332 ALA A N 1
ATOM 2584 C CA . ALA A 1 332 ? -14.248 13.959 30.907 1.00 96.12 332 ALA A CA 1
ATOM 2585 C C . ALA A 1 332 ? -14.642 15.177 30.047 1.00 96.12 332 ALA A C 1
ATOM 2587 O O . ALA A 1 332 ? -14.889 16.259 30.592 1.00 96.12 332 ALA A O 1
ATOM 2588 N N . ILE A 1 333 ? -14.707 15.025 28.718 1.00 96.62 333 ILE A N 1
ATOM 2589 C CA . ILE A 1 333 ? -15.202 16.067 27.807 1.00 96.62 333 ILE A CA 1
ATOM 2590 C C . ILE A 1 333 ? -16.690 16.314 28.062 1.00 96.62 333 ILE A C 1
ATOM 2592 O O . ILE A 1 333 ? -17.070 17.458 28.296 1.00 96.62 333 ILE A O 1
ATOM 2596 N N . LEU A 1 334 ? -17.513 15.265 28.110 1.00 95.38 334 LEU A N 1
ATOM 2597 C CA . LEU A 1 334 ? -18.956 15.383 28.345 1.00 95.38 334 LEU A CA 1
ATOM 2598 C C . LEU A 1 334 ? -19.273 16.004 29.712 1.00 95.38 334 LEU A C 1
ATOM 2600 O O . LEU A 1 334 ? -20.180 16.832 29.840 1.00 95.38 334 LEU A O 1
ATOM 2604 N N . GLU A 1 335 ? -18.514 15.644 30.750 1.00 95.75 335 GLU A N 1
ATOM 2605 C CA . GLU A 1 335 ? -18.663 16.241 32.076 1.00 95.75 335 GLU A CA 1
ATOM 2606 C C . GLU A 1 335 ? -18.334 17.741 32.062 1.00 95.75 335 GLU A C 1
ATOM 2608 O O . GLU A 1 335 ? -19.057 18.544 32.661 1.00 95.75 335 GLU A O 1
ATOM 2613 N N . TYR A 1 336 ? -17.265 18.130 31.362 1.00 95.38 336 TYR A N 1
ATOM 2614 C CA . TYR A 1 336 ? -16.919 19.533 31.152 1.00 95.38 336 TYR A CA 1
ATOM 2615 C C . TYR A 1 336 ? -18.019 20.274 30.388 1.00 95.38 336 TYR A C 1
ATOM 2617 O O . TYR A 1 336 ? -18.458 21.329 30.845 1.00 95.38 336 TYR A O 1
ATOM 2625 N N . GLU A 1 337 ? -18.511 19.713 29.283 1.00 95.12 337 GLU A N 1
ATOM 2626 C CA . GLU A 1 337 ? -19.545 20.340 28.459 1.00 95.12 337 GLU A CA 1
ATOM 2627 C C . GLU A 1 337 ? -20.822 20.602 29.261 1.00 95.12 337 GLU A C 1
ATOM 2629 O O . GLU A 1 337 ? -21.370 21.706 29.228 1.00 95.12 337 GLU A O 1
ATOM 2634 N N . LYS A 1 338 ? -21.220 19.633 30.095 1.00 94.25 338 LYS A N 1
ATOM 2635 C CA . LYS A 1 338 ? -22.354 19.762 31.015 1.00 94.25 338 LYS A CA 1
ATOM 2636 C C . LYS A 1 338 ? -22.118 20.801 32.115 1.00 94.25 338 LYS A C 1
ATOM 2638 O O . LYS A 1 338 ? -23.017 21.586 32.408 1.00 94.25 338 LYS A O 1
ATOM 2643 N N . LYS A 1 339 ? -20.942 20.807 32.753 1.00 94.88 339 LYS A N 1
ATOM 2644 C CA . LYS A 1 339 ? -20.613 21.740 33.851 1.00 94.88 339 LYS A CA 1
ATOM 2645 C C . LYS A 1 339 ? -20.483 23.182 33.373 1.00 94.88 339 LYS A C 1
ATOM 2647 O O . LYS A 1 339 ? -20.878 24.099 34.087 1.00 94.88 339 LYS A O 1
ATOM 2652 N N . SER A 1 340 ? -19.912 23.375 32.191 1.00 92.75 340 SER A N 1
ATOM 2653 C CA . SER A 1 340 ? -19.662 24.691 31.605 1.00 92.75 340 SER A CA 1
ATOM 2654 C C . SER A 1 340 ? -20.798 25.177 30.705 1.00 92.75 340 SER A C 1
ATOM 2656 O O . SER A 1 340 ? -20.742 26.315 30.250 1.00 92.75 340 SER A O 1
ATOM 2658 N N . ASN A 1 341 ? -21.831 24.355 30.489 1.00 92.44 341 ASN A N 1
ATOM 2659 C CA . ASN A 1 341 ? -22.984 24.649 29.637 1.00 92.44 341 ASN A CA 1
ATOM 2660 C C . ASN A 1 341 ? -22.573 25.105 28.223 1.00 92.44 341 ASN A C 1
ATOM 2662 O O . ASN A 1 341 ? -23.089 26.092 27.697 1.00 92.44 341 ASN A O 1
ATOM 2666 N N . VAL A 1 342 ? -21.609 24.396 27.633 1.00 93.00 342 VAL A N 1
ATOM 2667 C CA . VAL A 1 342 ? -21.129 24.633 26.263 1.00 93.00 342 VAL A CA 1
ATOM 2668 C C . VAL A 1 342 ? -21.714 23.592 25.309 1.00 93.00 342 VAL A C 1
ATOM 2670 O O . VAL A 1 342 ? -22.127 22.512 25.731 1.00 93.00 342 VAL A O 1
ATOM 2673 N N . LYS A 1 343 ? -21.774 23.918 24.013 1.00 91.94 343 LYS A N 1
ATOM 2674 C CA . LYS A 1 343 ? -22.315 23.016 22.989 1.00 91.94 343 LYS A CA 1
ATOM 2675 C C . LYS A 1 343 ? -21.482 21.731 22.914 1.00 91.94 343 LYS A C 1
ATOM 2677 O O . LYS A 1 343 ? -20.254 21.800 22.935 1.00 91.94 343 LYS A O 1
ATOM 2682 N N . HIS A 1 344 ? -22.164 20.595 22.781 1.00 93.81 344 HIS A N 1
ATOM 2683 C CA . HIS A 1 344 ? -21.527 19.313 22.507 1.00 93.81 344 HIS A CA 1
ATOM 2684 C C . HIS A 1 344 ? -20.862 19.316 21.125 1.00 93.81 344 HIS A C 1
ATOM 2686 O O . HIS A 1 344 ? -21.488 19.722 20.139 1.00 93.81 344 HIS A O 1
ATOM 2692 N N . ILE A 1 345 ? -19.603 18.884 21.066 1.00 93.94 345 ILE A N 1
ATOM 2693 C CA . ILE A 1 345 ? -18.888 18.643 19.809 1.00 93.94 345 ILE A CA 1
ATOM 2694 C C . ILE A 1 345 ? -18.923 17.143 19.531 1.00 93.94 345 ILE A C 1
ATOM 2696 O O . ILE A 1 345 ? -18.524 16.399 20.425 1.00 93.94 345 ILE A O 1
ATOM 2700 N N . PRO A 1 346 ? -19.307 16.699 18.321 1.00 94.75 346 PRO A N 1
ATOM 2701 C CA . PRO A 1 346 ? -19.361 15.277 18.026 1.00 94.75 346 PRO A CA 1
ATOM 2702 C C . PRO A 1 346 ? -17.995 14.591 18.188 1.00 94.75 346 PRO A C 1
ATOM 2704 O O . PRO A 1 346 ? -16.969 15.087 17.704 1.00 94.75 346 PRO A O 1
ATOM 2707 N N . ILE A 1 347 ? -17.986 13.442 18.863 1.00 95.12 347 ILE A N 1
ATOM 2708 C CA . ILE A 1 347 ? -16.803 12.635 19.178 1.00 95.12 347 ILE A CA 1
ATOM 2709 C C . ILE A 1 347 ? -16.898 11.298 18.447 1.00 95.12 347 ILE A C 1
ATOM 2711 O O . ILE A 1 347 ? -17.740 10.454 18.751 1.00 95.12 347 ILE A O 1
ATOM 2715 N N . ILE A 1 348 ? -15.986 11.083 17.502 1.00 91.81 348 ILE A N 1
ATOM 2716 C CA . ILE A 1 348 ? -15.927 9.891 16.661 1.00 91.81 348 ILE A CA 1
ATOM 2717 C C . ILE A 1 348 ? -14.771 8.996 17.106 1.00 91.81 348 ILE A C 1
ATOM 2719 O O . ILE A 1 348 ? -13.600 9.380 17.046 1.00 91.81 348 ILE A O 1
ATOM 2723 N N . ALA A 1 349 ? -15.086 7.771 17.513 1.00 88.31 349 ALA A N 1
ATOM 2724 C CA . ALA A 1 349 ? -14.098 6.783 17.928 1.00 88.31 349 ALA A CA 1
ATOM 2725 C C . ALA A 1 349 ? -13.227 6.305 16.758 1.00 88.31 349 ALA A C 1
ATOM 2727 O O . ALA A 1 349 ? -13.749 5.839 15.748 1.00 88.31 349 ALA A O 1
ATOM 2728 N N . LEU A 1 350 ? -11.904 6.288 16.917 1.00 85.38 350 LEU A N 1
ATOM 2729 C CA . LEU A 1 350 ? -10.993 5.557 16.036 1.00 85.38 350 LEU A CA 1
ATOM 2730 C C . LEU A 1 350 ? -10.701 4.184 16.659 1.00 85.38 350 LEU A C 1
ATOM 2732 O O . LEU A 1 350 ? -9.979 4.087 17.648 1.00 85.38 350 LEU A O 1
ATOM 2736 N N . THR A 1 351 ? -11.247 3.106 16.091 1.00 71.38 351 THR A N 1
ATOM 2737 C CA . THR A 1 351 ? -11.109 1.744 16.650 1.00 71.38 351 THR A CA 1
ATOM 2738 C C . THR A 1 351 ? -10.269 0.825 15.767 1.00 71.38 351 THR A C 1
ATOM 2740 O O . THR A 1 351 ? -10.389 0.833 14.548 1.00 71.38 351 THR A O 1
ATOM 2743 N N . ALA A 1 352 ? -9.451 -0.045 16.363 1.00 61.69 352 ALA A N 1
ATOM 2744 C CA . ALA A 1 352 ? -8.734 -1.093 15.629 1.00 61.69 352 ALA A CA 1
ATOM 2745 C C . ALA A 1 352 ? -9.652 -2.238 15.136 1.00 61.69 352 ALA A C 1
ATOM 2747 O O . ALA A 1 352 ? -9.228 -3.061 14.326 1.00 61.69 352 ALA A O 1
ATOM 2748 N N . A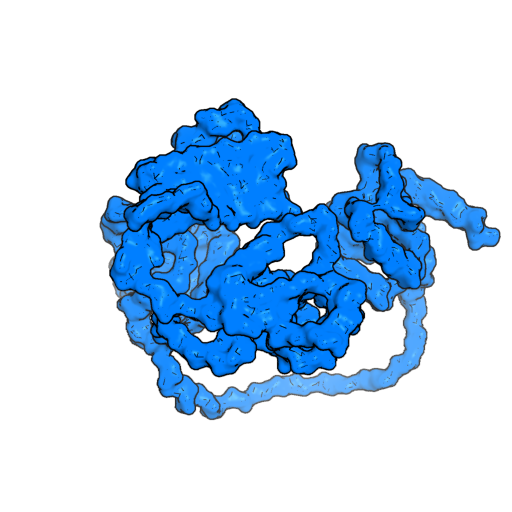SN A 1 353 ? -10.899 -2.323 15.625 1.00 55.84 353 ASN A N 1
ATOM 2749 C CA . ASN A 1 353 ? -11.838 -3.394 15.288 1.00 55.84 353 ASN A CA 1
ATOM 2750 C C . ASN A 1 353 ? -13.283 -2.858 15.231 1.00 55.84 353 ASN A C 1
ATOM 2752 O O . ASN A 1 353 ? -13.812 -2.359 16.221 1.00 55.84 353 ASN A O 1
ATOM 2756 N N . ALA A 1 354 ? -13.933 -2.957 14.069 1.00 53.34 354 ALA A N 1
ATOM 2757 C CA . ALA A 1 354 ? -15.330 -2.558 13.860 1.00 53.34 354 ALA A CA 1
ATOM 2758 C C . ALA A 1 354 ? -16.282 -3.762 14.018 1.00 53.34 354 ALA A C 1
ATOM 2760 O O . ALA A 1 354 ? -16.982 -4.160 13.084 1.00 53.34 354 ALA A O 1
ATOM 2761 N N . LEU A 1 355 ? -16.261 -4.422 15.179 1.00 49.75 355 LEU A N 1
ATOM 2762 C CA . LEU A 1 355 ? -17.236 -5.471 15.500 1.00 49.75 355 LEU A CA 1
ATOM 2763 C C . LEU A 1 355 ? -18.501 -4.856 16.114 1.00 49.75 355 LEU A C 1
ATOM 2765 O O . LEU A 1 355 ? -18.435 -3.868 16.839 1.00 49.75 355 LEU A O 1
ATOM 2769 N N . ARG A 1 356 ? -19.664 -5.480 15.872 1.00 49.81 356 ARG A N 1
ATOM 2770 C CA . ARG A 1 356 ? -20.977 -4.995 16.352 1.00 49.81 356 ARG A CA 1
ATOM 2771 C C . ARG A 1 356 ? -21.040 -4.747 17.871 1.00 49.81 356 ARG A C 1
ATOM 2773 O O . ARG A 1 356 ? -21.794 -3.881 18.290 1.00 49.81 356 ARG A O 1
ATOM 2780 N N . GLY A 1 357 ? -20.245 -5.458 18.677 1.00 55.16 357 GLY A N 1
ATOM 2781 C CA . GLY A 1 357 ? -20.197 -5.275 20.135 1.00 55.16 357 GLY A CA 1
ATOM 2782 C C . GLY A 1 357 ? -19.372 -4.072 20.610 1.00 55.16 357 GLY A C 1
ATOM 2783 O O . GLY A 1 357 ? -19.694 -3.491 21.644 1.00 55.16 357 GLY A O 1
ATOM 2784 N N . ASP A 1 358 ? -18.350 -3.659 19.853 1.00 60.84 358 ASP A N 1
ATOM 2785 C CA . ASP A 1 358 ? -17.500 -2.517 20.220 1.00 60.84 358 ASP A CA 1
ATOM 2786 C C . ASP A 1 358 ? -18.242 -1.191 19.996 1.00 60.84 358 ASP A C 1
ATOM 2788 O O . ASP A 1 358 ? -18.161 -0.284 20.823 1.00 60.84 358 ASP A O 1
ATOM 2792 N N . ARG A 1 359 ? -19.074 -1.123 18.946 1.00 64.31 359 ARG A N 1
ATOM 2793 C CA . ARG A 1 359 ? -19.944 0.030 18.661 1.00 64.31 359 ARG A CA 1
ATOM 2794 C C . ARG A 1 359 ? -20.842 0.384 19.846 1.00 64.31 359 ARG A C 1
ATOM 2796 O O . ARG A 1 359 ? -20.875 1.533 20.269 1.00 64.31 359 ARG A O 1
ATOM 2803 N N . GLU A 1 360 ? -21.567 -0.591 20.396 1.00 71.00 360 GLU A N 1
ATOM 2804 C CA . GLU A 1 360 ? -22.476 -0.336 21.524 1.00 71.00 360 GLU A CA 1
ATOM 2805 C C . GLU A 1 360 ? -21.739 0.185 22.757 1.00 71.00 360 GLU A C 1
ATOM 2807 O O . GLU A 1 360 ? -22.292 0.983 23.512 1.00 71.00 360 GLU A O 1
ATOM 2812 N N . LYS A 1 361 ? -20.498 -0.262 22.970 1.00 77.06 361 LYS A N 1
ATOM 2813 C CA . LYS A 1 361 ? -19.676 0.175 24.096 1.00 77.06 361 LYS A CA 1
ATOM 2814 C C . LYS A 1 361 ? -19.274 1.645 23.960 1.00 77.06 361 LYS A C 1
ATOM 2816 O O . LYS A 1 361 ? -19.380 2.376 24.938 1.00 77.06 361 LYS A O 1
ATOM 2821 N N . PHE A 1 362 ? -18.853 2.076 22.771 1.00 81.56 362 PHE A N 1
ATOM 2822 C CA . PHE A 1 362 ? -18.444 3.464 22.522 1.00 81.56 362 PHE A CA 1
ATOM 2823 C C . PHE A 1 362 ? -19.626 4.434 22.564 1.00 81.56 362 PHE A C 1
ATOM 2825 O O . PHE A 1 362 ? -19.546 5.467 23.221 1.00 81.56 362 PHE A O 1
ATOM 2832 N N . LEU A 1 363 ? -20.767 4.050 21.986 1.00 80.75 363 LEU A N 1
ATOM 2833 C CA . LEU A 1 363 ? -21.984 4.862 22.061 1.00 80.75 363 LEU A CA 1
ATOM 2834 C C . LEU A 1 363 ? -22.499 5.000 23.503 1.00 80.75 363 LEU A C 1
ATOM 2836 O O . LEU A 1 363 ? -22.933 6.071 23.912 1.00 80.75 363 LEU A O 1
ATOM 2840 N N . LYS A 1 364 ? -22.410 3.937 24.317 1.00 83.06 364 LYS A N 1
ATOM 2841 C CA . LYS A 1 364 ? -22.756 4.005 25.751 1.00 83.06 364 LYS A CA 1
ATOM 2842 C C . LYS A 1 364 ? -21.822 4.913 26.552 1.00 83.06 364 LYS A C 1
ATOM 2844 O O . LYS A 1 364 ? -22.265 5.467 27.551 1.00 83.06 364 LYS A O 1
ATOM 2849 N N . ALA A 1 365 ? -20.570 5.059 26.124 1.00 82.88 365 ALA A N 1
ATOM 2850 C CA . ALA A 1 365 ? -19.620 6.006 26.707 1.00 82.88 365 ALA A CA 1
ATOM 2851 C C . ALA A 1 365 ? -19.888 7.466 26.292 1.00 82.88 365 ALA A C 1
ATOM 2853 O O . ALA A 1 365 ? -19.231 8.371 26.796 1.00 82.88 365 ALA A O 1
ATOM 2854 N N . GLY A 1 366 ? -20.853 7.697 25.394 1.00 85.81 366 GLY A N 1
ATOM 2855 C CA . GLY A 1 366 ? -21.242 9.025 24.927 1.00 85.81 366 GLY A CA 1
ATOM 2856 C C . GLY A 1 366 ? -20.450 9.530 23.721 1.00 85.81 366 GLY A C 1
ATOM 2857 O O . GLY A 1 366 ? -20.446 10.729 23.476 1.00 85.81 366 GLY A O 1
ATOM 2858 N N . MET A 1 367 ? -19.789 8.635 22.978 1.00 91.25 367 MET A N 1
ATOM 2859 C CA . MET A 1 367 ? -19.304 8.939 21.627 1.00 91.25 367 MET A CA 1
ATOM 2860 C C . MET A 1 367 ? -20.477 8.908 20.642 1.00 91.25 367 MET A C 1
ATOM 2862 O O . MET A 1 367 ? -21.419 8.134 20.831 1.00 91.25 367 MET A O 1
ATOM 2866 N N . ASP A 1 368 ? -20.407 9.702 19.581 1.00 88.81 368 ASP A N 1
ATOM 2867 C CA . ASP A 1 368 ? -21.498 9.852 18.614 1.00 88.81 368 ASP A CA 1
ATOM 2868 C C . ASP A 1 368 ? -21.428 8.821 17.491 1.00 88.81 368 ASP A C 1
ATOM 2870 O O . ASP A 1 368 ? -22.462 8.317 17.051 1.00 88.81 368 ASP A O 1
ATOM 2874 N N . ASP A 1 369 ? -20.213 8.468 17.065 1.00 86.12 369 ASP A N 1
ATOM 2875 C CA . ASP A 1 369 ? -19.984 7.425 16.067 1.00 86.12 369 ASP A CA 1
ATOM 2876 C C . ASP A 1 369 ? -18.586 6.799 16.187 1.00 86.12 369 ASP A C 1
ATOM 2878 O O . ASP A 1 369 ? -17.827 7.060 17.125 1.00 86.12 369 ASP A O 1
ATOM 2882 N N . TYR A 1 370 ? -18.232 5.931 15.242 1.00 83.00 370 TYR A N 1
ATOM 2883 C CA . TYR A 1 370 ? -16.958 5.230 15.197 1.00 83.00 370 TYR A CA 1
ATOM 2884 C C . TYR A 1 370 ? -16.490 4.982 13.761 1.00 83.00 370 TYR A C 1
ATOM 2886 O O . TYR A 1 370 ? -17.274 4.786 12.839 1.00 83.00 370 TYR A O 1
ATOM 2894 N N . THR A 1 371 ? -15.177 4.901 13.580 1.00 76.62 371 THR A N 1
ATOM 2895 C CA . THR A 1 371 ? -14.538 4.551 12.314 1.00 76.62 371 THR A CA 1
ATOM 2896 C C . THR A 1 371 ? -13.362 3.594 12.549 1.00 76.62 371 THR A C 1
ATOM 2898 O O . THR A 1 371 ? -12.578 3.777 13.491 1.00 76.62 371 THR A O 1
ATOM 2901 N N . PRO A 1 372 ? -13.240 2.511 11.757 1.00 70.38 372 PRO A N 1
ATOM 2902 C CA . PRO A 1 372 ? -12.128 1.585 11.871 1.00 70.38 372 PRO A CA 1
ATOM 2903 C C . PRO A 1 372 ? -10.811 2.211 11.405 1.00 70.38 372 PRO A C 1
ATOM 2905 O O . PRO A 1 372 ? -10.750 2.964 10.435 1.00 70.38 372 PRO A O 1
ATOM 2908 N N . LYS A 1 373 ? -9.725 1.804 12.055 1.00 66.88 373 LYS A N 1
ATOM 2909 C CA . LYS A 1 373 ? -8.354 1.989 11.586 1.00 66.88 373 LYS A CA 1
ATOM 2910 C C . LYS A 1 373 ? -7.982 0.833 10.635 1.00 66.88 373 LYS A C 1
ATOM 2912 O O . LYS A 1 373 ? -8.301 -0.317 10.945 1.00 66.88 373 LYS A O 1
ATOM 2917 N N . PRO A 1 374 ? -7.276 1.082 9.515 1.00 60.09 374 PRO A N 1
ATOM 2918 C CA . PRO A 1 3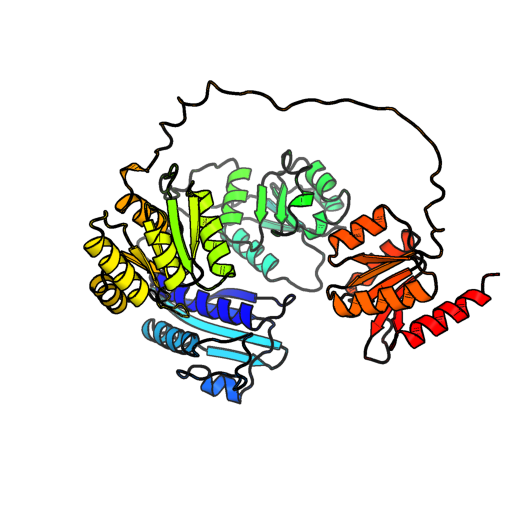74 ? -6.762 2.374 9.064 1.00 60.09 374 PRO A CA 1
ATOM 2919 C C . PRO A 1 374 ? -7.871 3.289 8.531 1.00 60.09 374 PRO A C 1
ATOM 2921 O O . PRO A 1 374 ? -8.834 2.828 7.925 1.00 60.09 374 PRO A O 1
ATOM 2924 N N . ILE A 1 375 ? -7.694 4.594 8.740 1.00 67.44 375 ILE A N 1
ATOM 2925 C CA . ILE A 1 375 ? -8.661 5.619 8.345 1.00 67.44 375 ILE A CA 1
ATOM 2926 C C . ILE A 1 375 ? -8.897 5.590 6.828 1.00 67.44 375 ILE A C 1
ATOM 2928 O O . ILE A 1 375 ? -7.959 5.729 6.039 1.00 67.44 375 ILE A O 1
ATOM 2932 N N . ASN A 1 376 ? -10.163 5.459 6.427 1.00 64.94 376 ASN A N 1
ATOM 2933 C CA . ASN A 1 376 ? -10.597 5.514 5.034 1.00 64.94 376 ASN A CA 1
ATOM 2934 C C . ASN A 1 376 ? -11.207 6.889 4.713 1.00 64.94 376 ASN A C 1
ATOM 2936 O O . ASN A 1 376 ? -12.150 7.320 5.372 1.00 64.94 376 ASN A O 1
ATOM 2940 N N . LEU A 1 377 ? -10.683 7.552 3.676 1.00 69.31 377 LEU A N 1
ATOM 2941 C CA . LEU A 1 377 ? -11.152 8.855 3.193 1.00 69.31 377 LEU A CA 1
ATOM 2942 C C . LEU A 1 377 ? -12.652 8.894 2.881 1.00 69.31 377 LEU A C 1
ATOM 2944 O O . LEU A 1 377 ? -13.297 9.882 3.213 1.00 69.31 377 LEU A O 1
ATOM 2948 N N . SER A 1 378 ? -13.200 7.851 2.258 1.00 66.31 378 SER A N 1
ATOM 2949 C CA . SER A 1 378 ? -14.621 7.802 1.894 1.00 66.31 378 SER A CA 1
ATOM 2950 C C . SER A 1 378 ? -15.506 7.775 3.140 1.00 66.31 378 SER A C 1
ATOM 2952 O O . SER A 1 378 ? -16.400 8.603 3.280 1.00 66.31 378 SER A O 1
ATOM 2954 N N . LEU A 1 379 ? -15.167 6.925 4.115 1.00 67.69 379 LEU A N 1
ATOM 2955 C CA . LEU A 1 379 ? -15.904 6.837 5.378 1.00 67.69 379 LEU A CA 1
ATOM 2956 C C . LEU A 1 379 ? -15.774 8.118 6.218 1.00 67.69 379 LEU A C 1
ATOM 2958 O O . LEU A 1 379 ? -16.737 8.564 6.830 1.00 67.69 379 LEU A O 1
ATOM 2962 N N . LEU A 1 380 ? -14.596 8.751 6.223 1.00 74.88 380 LEU A N 1
ATOM 2963 C CA . LEU A 1 380 ? -14.432 10.057 6.863 1.00 74.88 380 LEU A CA 1
ATOM 2964 C C . LEU A 1 380 ? -15.332 11.118 6.234 1.00 74.88 380 LEU A C 1
ATOM 2966 O O . LEU A 1 380 ? -15.936 11.896 6.962 1.00 74.88 380 LEU A O 1
ATOM 2970 N N . LYS A 1 381 ? -15.421 11.163 4.900 1.00 76.50 381 LYS A N 1
ATOM 2971 C CA . LYS A 1 381 ? -16.285 12.118 4.198 1.00 76.50 381 LYS A CA 1
ATOM 2972 C C . LYS A 1 381 ? -17.757 11.911 4.548 1.00 76.50 381 LYS A C 1
ATOM 2974 O O . LYS A 1 381 ? -18.470 12.898 4.691 1.00 76.50 381 LYS A O 1
ATOM 2979 N N . GLU A 1 382 ? -18.202 10.663 4.685 1.00 76.88 382 GLU A N 1
ATOM 2980 C CA . GLU A 1 382 ? -19.567 10.335 5.111 1.00 76.88 382 GLU A CA 1
ATOM 2981 C C . GLU A 1 382 ? -19.851 10.855 6.522 1.00 76.88 382 GLU A C 1
ATOM 2983 O O . GLU A 1 382 ? -20.786 11.633 6.699 1.00 76.88 382 GLU A O 1
ATOM 2988 N N . ILE A 1 383 ? -18.983 10.533 7.486 1.00 81.75 383 ILE A N 1
ATOM 2989 C CA . ILE A 1 383 ? -19.096 11.004 8.875 1.00 81.75 383 ILE A CA 1
ATOM 2990 C C . ILE A 1 383 ? -19.063 12.537 8.927 1.00 81.75 383 ILE A C 1
ATOM 2992 O O . ILE A 1 383 ? -19.908 13.174 9.546 1.00 81.75 383 ILE A O 1
ATOM 2996 N N . MET A 1 384 ? -18.120 13.170 8.229 1.00 82.94 384 MET A N 1
ATOM 2997 C CA . MET A 1 384 ? -18.016 14.630 8.198 1.00 82.94 384 MET A CA 1
ATOM 2998 C C . MET A 1 384 ? -19.241 15.285 7.550 1.00 82.94 384 MET A C 1
ATOM 3000 O O . MET A 1 384 ? -19.649 16.360 7.976 1.00 82.94 384 MET A O 1
ATOM 3004 N N . ARG A 1 385 ? -19.859 14.660 6.543 1.00 84.06 385 ARG A N 1
ATOM 3005 C CA . ARG A 1 385 ? -21.107 15.150 5.942 1.00 84.06 385 ARG A CA 1
ATOM 3006 C C . ARG A 1 385 ? -22.282 15.030 6.915 1.00 84.06 385 ARG A C 1
ATOM 3008 O O . ARG A 1 385 ? -23.114 15.929 6.950 1.00 84.06 385 ARG A O 1
ATOM 3015 N N . GLU A 1 386 ? -22.358 13.937 7.668 1.00 84.12 386 GLU A N 1
ATOM 3016 C CA . GLU A 1 386 ? -23.425 13.696 8.643 1.00 84.12 386 GLU A CA 1
ATOM 3017 C C . GLU A 1 386 ? -23.354 14.673 9.825 1.00 84.12 386 GLU A C 1
ATOM 3019 O O . GLU A 1 386 ? -24.363 15.272 10.191 1.00 84.12 386 GLU A O 1
ATOM 3024 N N . TYR A 1 387 ? -22.156 14.890 10.374 1.00 86.25 387 TYR A N 1
ATOM 3025 C CA . TYR A 1 387 ? -21.955 15.702 11.578 1.00 86.25 387 TYR A CA 1
ATOM 3026 C C . TYR A 1 387 ? -21.620 17.175 11.303 1.00 86.25 387 TYR A C 1
ATOM 3028 O O . TYR A 1 387 ? -21.769 18.016 12.191 1.00 86.25 387 TYR A O 1
ATOM 3036 N N . CYS A 1 388 ? -21.191 17.518 10.086 1.00 84.56 388 CYS A N 1
ATOM 3037 C CA . CYS A 1 388 ? -20.871 18.891 9.681 1.00 84.56 388 CYS A CA 1
ATOM 3038 C C . CYS A 1 388 ? -21.519 19.274 8.329 1.00 84.56 388 CYS A C 1
ATOM 3040 O O . CYS A 1 388 ? -20.813 19.730 7.421 1.00 84.56 388 CYS A O 1
ATOM 3042 N N . PRO A 1 389 ? -22.851 19.128 8.167 1.00 78.25 389 PRO A N 1
ATOM 3043 C CA . PRO A 1 389 ? -23.531 19.371 6.890 1.00 78.25 389 PRO A CA 1
ATOM 3044 C C . PRO A 1 389 ? -23.384 20.821 6.405 1.00 78.25 389 PRO A C 1
ATOM 3046 O O . PRO A 1 389 ? -23.196 21.055 5.215 1.00 78.25 389 PRO A O 1
ATOM 3049 N N . ASP A 1 390 ? -23.357 21.785 7.329 1.00 78.19 390 ASP A N 1
ATOM 3050 C CA . ASP A 1 390 ? -23.259 23.225 7.036 1.00 78.19 390 ASP A CA 1
ATOM 3051 C C . ASP A 1 390 ? -21.878 23.658 6.503 1.00 78.19 390 ASP A C 1
ATOM 3053 O O . ASP A 1 390 ? -21.669 24.820 6.156 1.00 78.19 390 ASP A O 1
ATOM 3057 N N . LYS A 1 391 ? -20.899 22.744 6.481 1.00 76.44 391 LYS A N 1
ATOM 3058 C CA . LYS A 1 391 ? -19.513 22.994 6.047 1.00 76.44 391 LYS A CA 1
ATOM 3059 C C . LYS A 1 391 ? -19.163 22.297 4.731 1.00 76.44 391 LYS A C 1
ATOM 3061 O O . LYS A 1 391 ? -18.007 22.349 4.300 1.00 76.44 391 LYS A O 1
ATOM 3066 N N . VAL A 1 392 ? -20.137 21.632 4.111 1.00 76.38 392 VAL A N 1
ATOM 3067 C CA . VAL A 1 392 ? -19.992 20.969 2.816 1.00 76.38 392 VAL A CA 1
ATOM 3068 C C . VAL A 1 392 ? -20.077 22.016 1.709 1.00 76.38 392 VAL A C 1
ATOM 3070 O O . VAL A 1 392 ? -21.103 22.663 1.544 1.00 76.38 392 VAL A O 1
ATOM 3073 N N . SER A 1 393 ? -19.014 22.144 0.915 1.00 66.56 393 SER A N 1
ATOM 3074 C CA . SER A 1 393 ? -19.045 22.911 -0.334 1.00 66.56 393 SER A CA 1
ATOM 3075 C C . SER A 1 393 ? -19.117 21.943 -1.506 1.00 66.56 393 SER A C 1
ATOM 3077 O O . SER A 1 393 ? -18.276 21.048 -1.657 1.00 66.56 393 SER A O 1
ATOM 3079 N N . THR A 1 394 ? -20.146 22.114 -2.330 1.00 55.09 394 THR A N 1
ATOM 3080 C CA . THR A 1 394 ? -20.215 21.473 -3.643 1.00 55.09 394 THR A CA 1
ATOM 3081 C C . THR A 1 394 ? -19.419 22.317 -4.635 1.00 55.09 394 THR A C 1
ATOM 3083 O O . THR A 1 394 ? -19.279 23.530 -4.474 1.00 55.09 394 THR A O 1
ATOM 3086 N N . SER A 1 395 ? -18.836 21.669 -5.638 1.00 48.41 395 SER A N 1
ATOM 3087 C CA . SER A 1 395 ? -17.931 22.268 -6.626 1.00 48.41 395 SER A CA 1
ATOM 3088 C C . SER A 1 395 ? -18.519 23.438 -7.434 1.00 48.41 395 SER A C 1
ATOM 3090 O O . SER A 1 395 ? -17.759 24.102 -8.134 1.00 48.41 395 SER A O 1
ATOM 3092 N N . ASP A 1 396 ? -19.814 23.739 -7.308 1.00 40.03 396 ASP A N 1
ATOM 3093 C CA . ASP A 1 396 ? -20.489 24.803 -8.060 1.00 40.03 396 ASP A CA 1
ATOM 3094 C C . ASP A 1 396 ? -20.330 26.212 -7.447 1.00 40.03 396 ASP A C 1
ATOM 3096 O O . ASP A 1 396 ? -20.457 27.204 -8.161 1.00 40.03 396 ASP A O 1
ATOM 3100 N N . GLU A 1 397 ? -19.981 26.353 -6.161 1.00 39.97 397 GLU A N 1
ATOM 3101 C CA . GLU A 1 397 ? -19.945 27.674 -5.494 1.00 39.97 397 GLU A CA 1
ATOM 3102 C C . GLU A 1 397 ? -18.576 28.386 -5.521 1.00 39.97 397 GLU A C 1
ATOM 3104 O O . GLU A 1 397 ? -18.475 29.566 -5.183 1.00 39.97 397 GLU A O 1
ATOM 3109 N N . ARG A 1 398 ? -17.500 27.725 -5.974 1.00 37.25 398 ARG A N 1
ATOM 3110 C CA . ARG A 1 398 ? -16.149 28.332 -6.028 1.00 37.25 398 ARG A CA 1
ATOM 3111 C C . ARG A 1 398 ? -15.912 29.273 -7.213 1.00 37.25 398 ARG A C 1
ATOM 3113 O O . ARG A 1 398 ? -14.870 29.918 -7.259 1.00 37.25 398 ARG A O 1
ATOM 3120 N N . ALA A 1 399 ? -16.857 29.399 -8.143 1.00 37.16 399 ALA A N 1
ATOM 3121 C CA . ALA A 1 399 ? -16.690 30.250 -9.322 1.00 37.16 399 ALA A CA 1
ATOM 3122 C C . ALA A 1 399 ? -16.892 31.761 -9.061 1.00 37.16 399 ALA A C 1
ATOM 3124 O O . ALA A 1 399 ? -16.704 32.552 -9.985 1.00 37.16 399 ALA A O 1
ATOM 3125 N N . HIS A 1 400 ? -17.278 32.192 -7.849 1.00 35.78 400 HIS A N 1
ATOM 3126 C CA . HIS A 1 400 ? -17.723 33.580 -7.609 1.00 35.78 400 HIS A CA 1
ATOM 3127 C C . HIS A 1 400 ? -17.066 34.344 -6.448 1.00 35.78 400 HIS A C 1
ATOM 3129 O O . HIS A 1 400 ? -17.497 35.455 -6.151 1.00 35.78 400 HIS A O 1
ATOM 3135 N N . LEU A 1 401 ? -16.003 33.833 -5.821 1.00 36.38 401 LEU A N 1
ATOM 3136 C CA . LEU A 1 401 ? -15.331 34.537 -4.716 1.00 36.38 401 LEU A CA 1
ATOM 3137 C C . LEU A 1 401 ? -13.802 34.442 -4.818 1.00 36.38 401 LEU A C 1
ATOM 3139 O O . LEU A 1 401 ? -13.149 33.820 -3.985 1.00 36.38 401 LEU A O 1
ATOM 3143 N N . SER A 1 402 ? -13.223 35.066 -5.843 1.00 34.19 402 SER A N 1
ATOM 3144 C CA . SER A 1 402 ? -11.811 35.465 -5.827 1.00 34.19 402 SER A CA 1
ATOM 3145 C C . SER A 1 402 ? -11.571 36.596 -6.826 1.00 34.19 402 SER A C 1
ATOM 3147 O O . SER A 1 402 ? -10.999 36.388 -7.892 1.00 34.19 402 SER A O 1
ATOM 3149 N N . ASP A 1 403 ? -12.036 37.786 -6.474 1.00 33.16 403 ASP A N 1
ATOM 3150 C CA . ASP A 1 403 ? -11.392 39.026 -6.893 1.00 33.16 403 ASP A CA 1
ATOM 3151 C C . ASP A 1 403 ? -11.411 39.963 -5.675 1.00 33.16 403 ASP A C 1
ATOM 3153 O O . ASP A 1 403 ? -12.357 39.925 -4.890 1.00 33.16 403 ASP A O 1
ATOM 3157 N N . ASP A 1 404 ? -10.340 40.730 -5.497 1.00 28.66 404 ASP A N 1
ATOM 3158 C CA . ASP A 1 404 ? -10.029 41.619 -4.365 1.00 28.66 404 ASP A CA 1
ATOM 3159 C C . ASP A 1 404 ? -9.453 40.976 -3.091 1.00 28.66 404 ASP A C 1
ATOM 3161 O O . ASP A 1 404 ? -10.132 40.724 -2.099 1.00 28.66 404 ASP A O 1
ATOM 3165 N N . THR A 1 405 ? -8.125 40.822 -3.057 1.00 29.20 405 THR A N 1
ATOM 3166 C CA . THR A 1 405 ? -7.235 41.703 -2.264 1.00 29.20 405 THR A CA 1
ATOM 3167 C C . THR A 1 405 ? -5.798 41.181 -2.313 1.00 29.20 405 THR A C 1
ATOM 3169 O O . THR A 1 405 ? -5.438 40.204 -1.662 1.00 29.20 405 THR A O 1
ATOM 3172 N N . MET A 1 406 ? -4.949 41.872 -3.073 1.00 27.73 406 MET A N 1
ATOM 3173 C CA . MET A 1 406 ? -3.499 41.696 -3.047 1.00 27.73 406 MET A CA 1
ATOM 3174 C C . MET A 1 406 ? -2.884 43.019 -2.591 1.00 27.73 406 MET A C 1
ATOM 3176 O O . MET A 1 406 ? -3.149 44.068 -3.176 1.00 27.73 406 MET A O 1
ATOM 3180 N N . ALA A 1 407 ? -2.093 42.974 -1.524 1.00 25.84 407 ALA A N 1
ATOM 3181 C CA . ALA A 1 407 ? -1.277 44.084 -1.045 1.00 25.84 407 ALA A CA 1
ATOM 3182 C C . ALA A 1 407 ? 0.073 43.536 -0.538 1.00 25.84 407 ALA A C 1
ATOM 3184 O O . ALA A 1 407 ? 0.146 42.366 -0.163 1.00 25.84 407 ALA A O 1
ATOM 3185 N N . PRO A 1 408 ? 1.146 44.343 -0.599 1.00 27.91 408 PRO A N 1
ATOM 3186 C CA . PRO A 1 408 ? 2.400 43.915 -1.215 1.00 27.91 408 PRO A CA 1
ATOM 3187 C C . PRO A 1 408 ? 3.520 43.598 -0.212 1.00 27.91 408 PRO A C 1
ATOM 3189 O O . PRO A 1 408 ? 3.520 44.076 0.921 1.00 27.91 408 PRO A O 1
ATOM 3192 N N . GLU A 1 409 ? 4.513 42.834 -0.672 1.00 23.38 409 GLU A N 1
ATOM 3193 C CA . GLU A 1 409 ? 5.797 42.650 0.016 1.00 23.38 409 GLU A CA 1
ATOM 3194 C C . GLU A 1 409 ? 6.703 43.890 -0.119 1.00 23.38 409 GLU A C 1
ATOM 3196 O O . GLU A 1 409 ? 6.659 44.576 -1.147 1.00 23.38 409 GLU A O 1
ATOM 3201 N N . PRO A 1 410 ? 7.553 44.188 0.884 1.00 25.66 410 PRO A N 1
ATOM 3202 C CA . PRO A 1 410 ? 8.507 45.279 0.802 1.00 25.66 410 PRO A CA 1
ATOM 3203 C C . PRO A 1 410 ? 9.808 44.857 0.106 1.00 25.66 410 PRO A C 1
ATOM 3205 O O . PRO A 1 410 ? 10.411 43.824 0.387 1.00 25.66 410 PRO A O 1
ATOM 3208 N N . THR A 1 411 ? 10.260 45.750 -0.764 1.00 27.28 411 THR A N 1
ATOM 3209 C CA . THR A 1 411 ? 11.575 45.821 -1.403 1.00 27.28 411 THR A CA 1
ATOM 3210 C C . THR A 1 411 ? 12.680 46.264 -0.436 1.00 27.28 411 THR A C 1
ATOM 3212 O O . THR A 1 411 ? 12.454 47.199 0.332 1.00 27.28 411 THR A O 1
ATOM 3215 N N . SER A 1 412 ? 13.906 45.747 -0.595 1.00 25.22 412 SER A N 1
ATOM 3216 C CA . SER A 1 412 ? 15.121 46.586 -0.546 1.00 25.22 412 SER A CA 1
ATOM 3217 C C . SER A 1 412 ? 16.329 45.920 -1.229 1.00 25.22 412 SER A C 1
ATOM 3219 O O . SER A 1 412 ? 16.887 44.951 -0.724 1.00 25.22 412 SER A O 1
ATOM 3221 N N . ASP A 1 413 ? 16.687 46.491 -2.379 1.00 23.41 413 ASP A N 1
ATOM 3222 C CA . ASP A 1 413 ? 18.018 46.917 -2.835 1.00 23.41 413 ASP A CA 1
ATOM 3223 C C . ASP A 1 413 ? 19.238 45.969 -2.858 1.00 23.41 413 ASP A C 1
ATOM 3225 O O . ASP A 1 413 ? 19.866 45.637 -1.858 1.00 23.41 413 ASP A O 1
ATOM 3229 N N . ALA A 1 414 ? 19.598 45.654 -4.109 1.00 25.33 414 ALA A N 1
ATOM 3230 C CA . ALA A 1 414 ? 20.908 45.659 -4.772 1.00 25.33 414 ALA A CA 1
ATOM 3231 C C . ALA A 1 414 ? 22.202 45.888 -3.959 1.00 25.33 414 ALA A C 1
ATOM 3233 O O . ALA A 1 414 ? 22.294 46.842 -3.199 1.00 25.33 414 ALA A O 1
ATOM 3234 N N . ILE A 1 415 ? 23.264 45.146 -4.329 1.00 24.39 415 ILE A N 1
ATOM 3235 C CA . ILE A 1 415 ? 24.593 45.675 -4.720 1.00 24.39 415 ILE A CA 1
ATOM 3236 C C . ILE A 1 415 ? 25.407 44.599 -5.486 1.00 24.39 415 ILE A C 1
ATOM 3238 O O . ILE A 1 415 ? 25.608 43.487 -5.015 1.00 24.39 415 ILE A O 1
ATOM 3242 N N . ALA A 1 416 ? 25.865 45.021 -6.669 1.00 23.73 416 ALA A N 1
ATOM 3243 C CA . ALA A 1 416 ? 27.118 44.760 -7.395 1.00 23.73 416 ALA A CA 1
ATOM 3244 C C . ALA A 1 416 ? 27.681 43.344 -7.664 1.00 23.73 416 ALA A C 1
ATOM 3246 O O . ALA A 1 416 ? 28.077 42.577 -6.796 1.00 23.73 416 ALA A O 1
ATOM 3247 N N . THR A 1 417 ? 27.911 43.158 -8.964 1.00 30.70 417 THR A N 1
ATOM 3248 C CA . THR A 1 417 ? 28.966 42.386 -9.631 1.00 30.70 417 THR A CA 1
ATOM 3249 C C . THR A 1 417 ? 30.359 42.513 -8.997 1.00 30.70 417 THR A C 1
ATOM 3251 O O . THR A 1 417 ? 30.819 43.629 -8.749 1.00 30.70 417 THR A O 1
ATOM 3254 N N . GLY A 1 418 ? 31.087 41.397 -8.898 1.00 22.88 418 GLY A N 1
ATOM 3255 C CA . GLY A 1 418 ? 32.527 41.385 -8.629 1.00 22.88 418 GLY A CA 1
ATOM 3256 C C . GLY A 1 418 ? 33.145 39.992 -8.771 1.00 22.88 418 GLY A C 1
ATOM 3257 O O . GLY A 1 418 ? 32.841 39.092 -8.000 1.00 22.88 418 GLY A O 1
ATOM 3258 N N . SER A 1 419 ? 34.018 39.830 -9.763 1.00 31.28 419 SER A N 1
ATOM 3259 C CA . SER A 1 419 ? 35.014 38.760 -9.861 1.00 31.28 419 SER A CA 1
ATOM 3260 C C . SER A 1 419 ? 36.126 38.961 -8.825 1.00 31.28 419 SER A C 1
ATOM 3262 O O . SER A 1 419 ? 36.613 40.086 -8.732 1.00 31.28 419 SER A O 1
ATOM 3264 N N . ALA A 1 420 ? 36.577 37.905 -8.142 1.00 27.31 420 ALA A N 1
ATOM 3265 C CA . ALA A 1 420 ? 37.978 37.643 -7.768 1.00 27.31 420 ALA A CA 1
ATOM 3266 C C . ALA A 1 420 ? 38.066 36.446 -6.805 1.00 27.31 420 ALA A C 1
ATOM 3268 O O . ALA A 1 420 ? 37.172 36.227 -5.993 1.00 27.31 420 ALA A O 1
ATOM 3269 N N . ASP A 1 421 ? 39.170 35.715 -6.927 1.00 33.09 421 ASP A N 1
ATOM 3270 C CA . ASP A 1 421 ? 39.642 34.618 -6.083 1.00 33.09 421 ASP A CA 1
ATOM 3271 C C . ASP A 1 421 ? 39.425 34.835 -4.570 1.00 33.09 421 ASP A C 1
ATOM 3273 O O . ASP A 1 421 ? 39.886 35.829 -4.004 1.00 33.09 421 ASP A O 1
ATOM 3277 N N . ASP A 1 422 ? 38.787 33.867 -3.902 1.00 26.98 422 ASP A N 1
ATOM 3278 C CA . ASP A 1 422 ? 38.730 33.781 -2.437 1.00 26.98 422 ASP A CA 1
ATOM 3279 C C . ASP A 1 422 ? 39.886 32.896 -1.906 1.00 26.98 422 ASP A C 1
ATOM 3281 O O . ASP A 1 422 ? 39.958 31.715 -2.263 1.00 26.98 422 ASP A O 1
ATOM 3285 N N . PRO A 1 423 ? 40.785 33.404 -1.036 1.00 33.47 423 PRO A N 1
ATOM 3286 C CA . PRO A 1 423 ? 41.905 32.646 -0.466 1.00 33.47 423 PRO A CA 1
ATOM 3287 C C . PRO A 1 423 ? 41.519 31.638 0.634 1.00 33.47 423 PRO A C 1
ATOM 3289 O O . PRO A 1 423 ? 42.410 31.090 1.285 1.00 33.47 423 PRO A O 1
ATOM 3292 N N . SER A 1 424 ? 40.229 31.410 0.902 1.00 42.28 424 SER A N 1
ATOM 3293 C CA . SER A 1 424 ? 39.775 30.595 2.040 1.00 42.28 424 SER A CA 1
ATOM 3294 C C . SER A 1 424 ? 39.538 29.105 1.740 1.00 42.28 424 SER A C 1
ATOM 3296 O O . SER A 1 424 ? 39.270 28.327 2.658 1.00 42.28 424 SER A O 1
ATOM 3298 N N . VAL A 1 425 ? 39.686 28.665 0.485 1.00 41.31 425 VAL A N 1
ATOM 3299 C CA . VAL A 1 425 ? 39.464 27.263 0.097 1.00 41.31 425 VAL A CA 1
ATOM 3300 C C . VAL A 1 425 ? 40.769 26.462 0.238 1.00 41.31 425 VAL A C 1
ATOM 3302 O O . VAL A 1 425 ? 41.715 26.706 -0.516 1.00 41.31 425 VAL A O 1
ATOM 3305 N N . PRO A 1 426 ? 40.877 25.493 1.173 1.00 43.22 426 PRO A N 1
ATOM 3306 C CA . PRO A 1 426 ? 42.059 24.643 1.257 1.00 43.22 426 PRO A CA 1
ATOM 3307 C C . PRO A 1 426 ? 42.219 23.822 -0.036 1.00 43.22 426 PRO A C 1
ATOM 3309 O O . PRO A 1 426 ? 41.219 23.457 -0.662 1.00 43.22 426 PRO A O 1
ATOM 3312 N N . PRO A 1 427 ? 43.459 23.504 -0.455 1.00 47.66 427 PRO A N 1
ATOM 3313 C CA . PRO A 1 427 ? 43.699 22.781 -1.700 1.00 47.66 427 PRO A CA 1
ATOM 3314 C C . PRO A 1 427 ? 42.952 21.438 -1.707 1.00 47.66 427 PRO A C 1
ATOM 3316 O O . PRO A 1 427 ? 42.868 20.754 -0.683 1.00 47.66 427 PRO A O 1
ATOM 3319 N N . ALA A 1 428 ? 42.431 21.041 -2.876 1.00 53.09 428 ALA A N 1
ATOM 3320 C CA . ALA A 1 428 ? 41.631 19.820 -3.063 1.00 53.09 428 ALA A CA 1
ATOM 3321 C C . ALA A 1 428 ? 42.303 18.543 -2.511 1.00 53.09 428 ALA A C 1
ATOM 3323 O O . ALA A 1 428 ? 41.620 17.584 -2.165 1.00 53.09 428 ALA A O 1
ATOM 3324 N N . SER A 1 429 ? 43.628 18.571 -2.343 1.00 55.84 429 SER A N 1
ATOM 3325 C CA . SER A 1 429 ? 44.475 17.528 -1.761 1.00 55.84 429 SER A CA 1
ATOM 3326 C C . SER A 1 429 ? 44.295 17.280 -0.254 1.00 55.84 429 SER A C 1
ATOM 3328 O O . SER A 1 429 ? 45.088 16.532 0.309 1.00 55.84 429 SER A O 1
ATOM 3330 N N . LYS A 1 430 ? 43.333 17.926 0.425 1.00 64.81 430 LYS A N 1
ATOM 3331 C CA . LYS A 1 430 ? 43.035 17.700 1.858 1.00 64.81 430 LYS A CA 1
ATOM 3332 C C . LYS A 1 430 ? 41.544 17.590 2.195 1.00 64.81 430 LYS A C 1
ATOM 3334 O O . LYS A 1 430 ? 41.185 17.573 3.374 1.00 64.81 430 LYS A O 1
ATOM 3339 N N . ARG A 1 431 ? 40.664 17.535 1.190 1.00 75.25 431 ARG A N 1
ATOM 3340 C CA . ARG A 1 431 ? 39.211 17.436 1.399 1.00 75.25 431 ARG A CA 1
ATOM 3341 C C . ARG A 1 431 ? 38.759 15.980 1.398 1.00 75.25 431 ARG A C 1
ATOM 3343 O O . ARG A 1 431 ? 39.009 15.263 0.431 1.00 75.25 431 ARG A O 1
ATOM 3350 N N . ILE A 1 432 ? 38.069 15.567 2.458 1.00 79.69 432 ILE A N 1
ATOM 3351 C CA . ILE A 1 432 ? 37.497 14.225 2.609 1.00 79.69 432 ILE A CA 1
ATOM 3352 C C . ILE A 1 432 ? 35.975 14.334 2.697 1.00 79.69 432 ILE A C 1
ATOM 3354 O O . ILE A 1 432 ? 35.447 15.099 3.506 1.00 79.69 432 ILE A O 1
ATOM 3358 N N . LEU A 1 433 ? 35.268 13.538 1.897 1.00 79.19 433 LEU A N 1
ATOM 3359 C CA . LEU A 1 433 ? 33.814 13.397 1.988 1.00 79.19 433 LEU A CA 1
ATOM 3360 C C . LEU A 1 433 ? 33.473 12.107 2.737 1.00 79.19 433 LEU A C 1
ATOM 3362 O O . LEU A 1 433 ? 33.901 11.022 2.349 1.00 79.19 433 LEU A O 1
ATOM 3366 N N . ILE A 1 434 ? 32.707 12.219 3.818 1.00 77.38 434 ILE A N 1
ATOM 3367 C CA . ILE A 1 434 ? 32.287 11.099 4.661 1.00 77.38 434 ILE A CA 1
ATOM 3368 C C . ILE A 1 434 ? 30.795 10.865 4.436 1.00 77.38 434 ILE A C 1
ATOM 3370 O O . ILE A 1 434 ? 29.965 11.662 4.874 1.00 77.38 434 ILE A O 1
ATOM 3374 N N . TYR A 1 435 ? 30.449 9.748 3.798 1.00 74.38 435 TYR A N 1
ATOM 3375 C CA . TYR A 1 435 ? 29.065 9.318 3.628 1.00 74.38 435 TYR A CA 1
ATOM 3376 C C . TYR A 1 435 ? 28.685 8.292 4.693 1.00 74.38 435 TYR A C 1
ATOM 3378 O O . TYR A 1 435 ? 29.148 7.145 4.684 1.00 74.38 435 TYR A O 1
ATOM 3386 N N . ASN A 1 436 ? 27.858 8.709 5.654 1.00 66.00 436 ASN A N 1
ATOM 3387 C CA . ASN A 1 436 ? 27.505 7.866 6.789 1.00 66.00 436 ASN A CA 1
ATOM 3388 C C . ASN A 1 436 ? 26.136 8.227 7.380 1.00 66.00 436 ASN A C 1
ATOM 3390 O O . ASN A 1 436 ? 25.933 9.313 7.915 1.00 66.00 436 ASN A O 1
ATOM 3394 N N . ASN A 1 437 ? 25.232 7.246 7.399 1.00 46.97 437 ASN A N 1
ATOM 3395 C CA . ASN A 1 437 ? 23.845 7.406 7.853 1.00 46.97 437 ASN A CA 1
ATOM 3396 C C . ASN A 1 437 ? 23.701 7.382 9.397 1.00 46.97 437 ASN A C 1
ATOM 3398 O O . ASN A 1 437 ? 22.591 7.358 9.921 1.00 46.97 437 ASN A O 1
ATOM 3402 N N . HIS A 1 438 ? 24.812 7.360 10.152 1.00 56.44 438 HIS A N 1
ATOM 3403 C CA . HIS A 1 438 ? 24.823 7.410 11.621 1.00 56.44 438 HIS A CA 1
ATOM 3404 C C . HIS A 1 438 ? 25.728 8.530 12.157 1.00 56.44 438 HIS A C 1
ATOM 3406 O O . HIS A 1 438 ? 26.961 8.442 12.099 1.00 56.44 438 HIS A O 1
ATOM 3412 N N . SER A 1 439 ? 25.097 9.519 12.795 1.00 54.81 439 SER A N 1
ATOM 3413 C CA . SER A 1 439 ? 25.699 10.773 13.271 1.00 54.81 439 SER A CA 1
ATOM 3414 C C . SER A 1 439 ? 26.861 10.609 14.261 1.00 54.81 439 SER A C 1
ATOM 3416 O O . SER A 1 439 ? 27.828 11.363 14.188 1.00 54.81 439 SER A O 1
ATOM 3418 N N . LEU A 1 440 ? 26.832 9.608 15.152 1.00 52.56 440 LEU A N 1
ATOM 3419 C CA . LEU A 1 440 ? 27.865 9.453 16.190 1.00 52.56 440 LEU A CA 1
ATOM 3420 C C . LEU A 1 440 ? 29.206 8.928 15.642 1.00 52.56 440 LEU A C 1
ATOM 3422 O O . LEU A 1 440 ? 30.265 9.423 16.016 1.00 52.56 440 LEU A O 1
ATOM 3426 N N . SER A 1 441 ? 29.173 7.940 14.736 1.00 59.69 441 SER A N 1
ATOM 3427 C CA . SER A 1 441 ? 30.398 7.373 14.141 1.00 59.69 441 SER A CA 1
ATOM 3428 C C . SER A 1 441 ? 31.083 8.346 13.180 1.00 59.69 441 SER A C 1
ATOM 3430 O O . SER A 1 441 ? 32.308 8.417 13.152 1.00 59.69 441 SER A O 1
ATOM 3432 N N . ALA A 1 442 ? 30.288 9.131 12.447 1.00 62.75 442 ALA A N 1
ATOM 3433 C CA . ALA A 1 442 ? 30.786 10.134 11.516 1.00 62.75 442 ALA A CA 1
ATOM 3434 C C . ALA A 1 442 ? 31.451 11.308 12.257 1.00 62.75 442 ALA A C 1
ATOM 3436 O O . ALA A 1 442 ? 32.521 11.752 11.860 1.00 62.75 442 ALA A O 1
ATOM 3437 N N . ALA A 1 443 ? 30.881 11.741 13.390 1.00 63.91 443 ALA A N 1
ATOM 3438 C CA . ALA A 1 443 ? 31.447 12.812 14.213 1.00 63.91 443 ALA A CA 1
ATOM 3439 C C . ALA A 1 443 ? 32.797 12.440 14.858 1.00 63.91 443 ALA A C 1
ATOM 3441 O O . ALA A 1 443 ? 33.668 13.295 15.005 1.00 63.91 443 ALA A O 1
ATOM 3442 N N . ILE A 1 444 ? 32.989 11.170 15.239 1.00 66.50 444 ILE A N 1
ATOM 3443 C CA . ILE A 1 444 ? 34.280 10.679 15.753 1.00 66.50 444 ILE A CA 1
ATOM 3444 C C . ILE A 1 444 ? 35.319 10.655 14.625 1.00 66.50 444 ILE A C 1
ATOM 3446 O O . ILE A 1 444 ? 36.419 11.167 14.805 1.00 66.50 444 ILE A O 1
ATOM 3450 N N . GLN A 1 445 ? 34.951 10.123 13.454 1.00 67.88 445 GLN A N 1
ATOM 3451 C CA . GLN A 1 445 ? 35.814 10.091 12.266 1.00 67.88 445 GLN A CA 1
ATOM 3452 C C . GLN A 1 445 ? 36.245 11.499 11.836 1.00 67.88 445 GLN A C 1
ATOM 3454 O O . GLN A 1 445 ? 37.429 11.728 11.611 1.00 67.88 445 GLN A O 1
ATOM 3459 N N . GLN A 1 446 ? 35.304 12.444 11.792 1.00 75.25 446 GLN A N 1
ATOM 3460 C CA . GLN A 1 446 ? 35.566 13.846 11.473 1.00 75.25 446 GLN A CA 1
ATOM 3461 C C . GLN A 1 446 ? 36.572 14.468 12.444 1.00 75.25 446 GLN A C 1
ATOM 3463 O O . GLN A 1 446 ? 37.595 14.976 12.000 1.00 75.25 446 GLN A O 1
ATOM 3468 N N . LYS A 1 447 ? 36.337 14.374 13.761 1.00 72.75 447 LYS A N 1
ATOM 3469 C CA . LYS A 1 447 ? 37.233 14.984 14.758 1.00 72.75 447 LYS A CA 1
ATOM 3470 C C . LYS A 1 447 ? 38.662 14.447 14.691 1.00 72.75 447 LYS A C 1
ATOM 3472 O O . LYS A 1 447 ? 39.599 15.210 14.894 1.00 72.75 447 LYS A O 1
ATOM 3477 N N . THR A 1 448 ? 38.830 13.153 14.421 1.00 71.38 448 THR A N 1
ATOM 3478 C CA . THR A 1 448 ? 40.155 12.527 14.287 1.00 71.38 448 THR A CA 1
ATOM 3479 C C . THR A 1 448 ? 40.865 12.935 12.994 1.00 71.38 448 THR A C 1
ATOM 3481 O O . THR A 1 448 ? 42.077 13.109 12.989 1.00 71.38 448 THR A O 1
ATOM 3484 N N . LEU A 1 449 ? 40.136 13.106 11.891 1.00 73.69 449 LEU A N 1
ATOM 3485 C CA . LEU A 1 449 ? 40.722 13.530 10.616 1.00 73.69 449 LEU A CA 1
ATOM 3486 C C . LEU A 1 449 ? 41.041 15.035 10.601 1.00 73.69 449 LEU A C 1
ATOM 3488 O O . LEU A 1 449 ? 42.066 15.448 10.062 1.00 73.69 449 LEU A O 1
ATOM 3492 N N . GLU A 1 450 ? 40.213 15.852 11.251 1.00 77.00 450 GLU A N 1
ATOM 3493 C CA . GLU A 1 450 ? 40.448 17.290 11.412 1.00 77.00 450 GLU A CA 1
ATOM 3494 C C . GLU A 1 450 ? 41.673 17.589 12.286 1.00 77.00 450 GLU A C 1
ATOM 3496 O O . GLU A 1 450 ? 42.419 18.519 11.976 1.00 77.00 450 GLU A O 1
ATOM 3501 N N . SER A 1 451 ? 41.952 16.779 13.321 1.00 72.69 451 SER A N 1
ATOM 3502 C CA . SER A 1 451 ? 43.170 16.938 14.136 1.00 72.69 451 SER A CA 1
ATOM 3503 C C . SER A 1 451 ? 44.469 16.690 13.361 1.00 72.69 451 SER A C 1
ATOM 3505 O O . SER A 1 451 ? 45.514 17.193 13.763 1.00 72.69 451 SER A O 1
ATOM 3507 N N . GLU A 1 452 ? 44.396 15.986 12.230 1.00 67.81 452 GLU A N 1
ATOM 3508 C CA . GLU A 1 452 ? 45.520 15.716 11.319 1.00 67.81 452 GLU A CA 1
ATOM 3509 C C . GLU A 1 452 ? 45.581 16.698 10.132 1.00 67.81 452 GLU A C 1
ATOM 3511 O O . GLU A 1 452 ? 46.410 16.572 9.225 1.00 67.81 452 GLU A O 1
ATOM 3516 N N . GLY A 1 453 ? 44.707 17.710 10.131 1.00 68.69 453 GLY A N 1
ATOM 3517 C CA . GLY A 1 453 ? 44.693 18.781 9.140 1.00 68.69 453 GLY A CA 1
ATOM 3518 C C . GLY A 1 453 ? 43.916 18.476 7.857 1.00 68.69 453 GLY A C 1
ATOM 3519 O O . GLY A 1 453 ? 44.176 19.142 6.852 1.00 68.69 453 GLY A O 1
ATOM 3520 N N . TYR A 1 454 ? 42.989 17.508 7.868 1.00 76.25 454 TYR A N 1
ATOM 3521 C CA . TYR A 1 454 ? 42.025 17.284 6.782 1.00 76.25 454 TYR A CA 1
ATOM 3522 C C . TYR A 1 454 ? 40.742 18.091 6.993 1.00 76.25 454 TYR A C 1
ATOM 3524 O O . TYR A 1 454 ? 40.261 18.239 8.113 1.00 76.25 454 TYR A O 1
ATOM 3532 N N . THR A 1 455 ? 40.136 18.559 5.904 1.00 77.12 455 THR A N 1
ATOM 3533 C CA . THR A 1 455 ? 38.805 19.176 5.935 1.00 77.12 455 THR A CA 1
ATOM 3534 C C . THR A 1 455 ? 37.766 18.116 5.598 1.00 77.12 455 THR A C 1
ATOM 3536 O O . THR A 1 455 ? 37.762 17.584 4.487 1.00 77.12 455 THR A O 1
ATOM 3539 N N . CYS A 1 456 ? 36.891 17.795 6.551 1.00 79.75 456 CYS A N 1
ATOM 3540 C CA . CYS A 1 456 ? 35.905 16.730 6.396 1.00 79.75 456 CYS A CA 1
ATOM 3541 C C . CYS A 1 456 ? 34.501 17.294 6.173 1.00 79.75 456 CYS A C 1
ATOM 3543 O O . CYS A 1 456 ? 34.039 18.143 6.929 1.00 79.75 456 CYS A O 1
ATOM 3545 N N . THR A 1 457 ? 33.797 16.772 5.172 1.00 78.31 457 THR A N 1
ATOM 3546 C CA . THR A 1 457 ? 32.374 17.053 4.940 1.00 78.31 457 THR A CA 1
ATOM 3547 C C . THR A 1 457 ? 31.574 15.791 5.229 1.00 78.31 457 THR A C 1
ATOM 3549 O O . THR A 1 457 ? 31.864 14.747 4.651 1.00 78.31 457 THR A O 1
ATOM 3552 N N . ILE A 1 458 ? 30.586 15.858 6.125 1.00 74.88 458 ILE A N 1
ATOM 3553 C CA . ILE A 1 458 ? 29.699 14.722 6.417 1.00 74.88 458 ILE A CA 1
ATOM 3554 C C . ILE A 1 458 ? 28.399 14.881 5.639 1.00 74.88 458 ILE A C 1
ATOM 3556 O O . ILE A 1 458 ? 27.743 15.920 5.704 1.00 74.88 458 ILE A O 1
ATOM 3560 N N . VAL A 1 459 ? 27.995 13.806 4.972 1.00 72.50 459 VAL A N 1
ATOM 3561 C CA . VAL A 1 459 ? 26.702 13.681 4.305 1.00 72.50 459 VAL A CA 1
ATOM 3562 C C . VAL A 1 459 ? 25.975 12.442 4.823 1.00 72.50 459 VAL A C 1
ATOM 3564 O O . VAL A 1 459 ? 26.550 11.366 4.986 1.00 72.50 459 VAL A O 1
ATOM 3567 N N . ASP A 1 460 ? 24.695 12.626 5.134 1.00 63.47 460 ASP A N 1
ATOM 3568 C CA . ASP A 1 460 ? 23.811 11.655 5.794 1.00 63.47 460 ASP A CA 1
ATOM 3569 C C . ASP A 1 460 ? 22.788 11.020 4.839 1.00 63.47 460 ASP A C 1
ATOM 3571 O O . ASP A 1 460 ? 21.978 10.188 5.243 1.00 63.47 460 ASP A O 1
ATOM 3575 N N . SER A 1 461 ? 22.813 11.427 3.571 1.00 57.94 461 SER A N 1
ATOM 3576 C CA . SER A 1 461 ? 21.940 10.941 2.509 1.00 57.94 461 SER A CA 1
ATOM 3577 C C . SER A 1 461 ? 22.723 10.830 1.209 1.00 57.94 461 SER A C 1
ATOM 3579 O O . SER A 1 461 ? 23.652 11.598 0.959 1.00 57.94 461 SER A O 1
ATOM 3581 N N . GLU A 1 462 ? 22.333 9.861 0.387 1.00 56.16 462 GLU A N 1
ATOM 3582 C CA . GLU A 1 462 ? 22.962 9.594 -0.909 1.00 56.16 462 GLU A CA 1
ATOM 3583 C C . GLU A 1 462 ? 22.830 10.798 -1.856 1.00 56.16 462 GLU A C 1
ATOM 3585 O O . GLU A 1 462 ? 23.768 11.142 -2.563 1.00 56.16 462 GLU A O 1
ATOM 3590 N N . ILE A 1 463 ? 21.704 11.516 -1.782 1.00 49.06 463 ILE A N 1
ATOM 3591 C CA . ILE A 1 463 ? 21.437 12.716 -2.587 1.00 49.06 463 ILE A CA 1
ATOM 3592 C C . ILE A 1 463 ? 22.459 13.820 -2.282 1.00 49.06 463 ILE A C 1
ATOM 3594 O O . ILE A 1 463 ? 23.112 14.321 -3.190 1.00 49.06 463 ILE A O 1
ATOM 3598 N N . LYS A 1 464 ? 22.666 14.157 -1.000 1.00 59.66 464 LYS A N 1
ATOM 3599 C CA . LYS A 1 464 ? 23.668 15.163 -0.600 1.00 59.66 464 LYS A CA 1
ATOM 3600 C C . LYS A 1 464 ? 25.094 14.725 -0.930 1.00 59.66 464 LYS A C 1
ATOM 3602 O O . LYS A 1 464 ? 25.959 15.563 -1.152 1.00 59.66 464 LYS A O 1
ATOM 3607 N N . PHE A 1 465 ? 25.351 13.419 -0.906 1.00 67.38 465 PHE A N 1
ATOM 3608 C CA . PHE A 1 465 ? 26.645 12.859 -1.269 1.00 67.38 465 PHE A CA 1
ATOM 3609 C C . PHE A 1 465 ? 26.955 13.062 -2.755 1.00 67.38 465 PHE A C 1
ATOM 3611 O O . PHE A 1 465 ? 28.043 13.531 -3.083 1.00 67.38 465 PHE A O 1
ATOM 3618 N N . LEU A 1 466 ? 25.992 12.775 -3.632 1.00 61.09 466 LEU A N 1
ATOM 3619 C CA . LEU A 1 466 ? 26.143 12.958 -5.075 1.00 61.09 466 LEU A CA 1
ATOM 3620 C C . LEU A 1 466 ? 26.230 14.443 -5.467 1.00 61.09 466 LEU A C 1
ATOM 3622 O O . LEU A 1 466 ? 27.137 14.799 -6.213 1.00 61.09 466 LEU A O 1
ATOM 3626 N N . ASP A 1 467 ? 25.379 15.300 -4.895 1.00 58.88 467 ASP A N 1
ATOM 3627 C CA . ASP A 1 467 ? 25.391 16.762 -5.089 1.00 58.88 467 ASP A CA 1
ATOM 3628 C C . ASP A 1 467 ? 26.764 17.380 -4.759 1.00 58.88 467 ASP A C 1
ATOM 3630 O O . ASP A 1 467 ? 27.353 18.126 -5.543 1.00 58.88 467 ASP A O 1
ATOM 3634 N N . ARG A 1 468 ? 27.359 16.985 -3.626 1.00 68.00 468 ARG A N 1
ATOM 3635 C CA . ARG A 1 468 ? 28.687 17.476 -3.232 1.00 68.00 468 ARG A CA 1
ATOM 3636 C C . ARG A 1 468 ? 29.792 16.976 -4.151 1.00 68.00 468 ARG A C 1
ATOM 3638 O O . ARG A 1 468 ? 30.682 17.750 -4.480 1.00 68.00 468 ARG A O 1
ATOM 3645 N N . LEU A 1 469 ? 29.745 15.716 -4.580 1.00 66.94 469 LEU A N 1
ATOM 3646 C CA . LEU A 1 469 ? 30.715 15.178 -5.541 1.00 66.94 469 LEU A CA 1
ATOM 3647 C C . LEU A 1 469 ? 30.632 15.840 -6.922 1.00 66.94 469 LEU A C 1
ATOM 3649 O O . LEU A 1 469 ? 31.586 15.768 -7.693 1.00 66.94 469 LEU A O 1
ATOM 3653 N N . GLU A 1 470 ? 29.494 16.438 -7.264 1.00 61.34 470 GLU A N 1
ATOM 3654 C CA . GLU A 1 470 ? 29.302 17.143 -8.527 1.00 61.34 470 GLU A CA 1
ATOM 3655 C C . GLU A 1 470 ? 29.851 18.572 -8.496 1.00 61.34 470 GLU A C 1
ATOM 3657 O O . GLU A 1 470 ? 30.376 19.055 -9.500 1.00 61.34 470 GLU A O 1
ATOM 3662 N N . HIS A 1 471 ? 29.793 19.224 -7.335 1.00 62.28 471 HIS A N 1
ATOM 3663 C CA . HIS A 1 471 ? 30.180 20.625 -7.177 1.00 62.28 471 HIS A CA 1
ATOM 3664 C C . HIS A 1 471 ? 31.539 20.834 -6.492 1.00 62.28 471 HIS A C 1
ATOM 3666 O O . HIS A 1 471 ? 32.104 21.927 -6.569 1.00 62.28 471 HIS A O 1
ATOM 3672 N N . GLU A 1 472 ? 32.103 19.807 -5.851 1.00 69.38 472 GLU A N 1
ATOM 3673 C CA . GLU A 1 472 ? 33.352 19.901 -5.094 1.00 69.38 472 GLU A CA 1
ATOM 3674 C C . GLU A 1 472 ? 34.316 18.738 -5.373 1.00 69.38 472 GLU A C 1
ATOM 3676 O O . GLU A 1 472 ? 33.927 17.581 -5.515 1.00 69.38 472 GLU A O 1
ATOM 3681 N N . ALA A 1 473 ? 35.619 19.040 -5.392 1.00 68.00 473 ALA A N 1
ATOM 3682 C CA . ALA A 1 473 ? 36.671 18.042 -5.576 1.00 68.00 473 ALA A CA 1
ATOM 3683 C C . ALA A 1 473 ? 37.205 17.529 -4.229 1.00 68.00 473 ALA A C 1
ATOM 3685 O O . ALA A 1 473 ? 37.779 18.299 -3.447 1.00 68.00 473 ALA A O 1
ATOM 3686 N N . PHE A 1 474 ? 37.083 16.222 -3.998 1.00 75.81 474 PHE A N 1
ATOM 3687 C CA . PHE A 1 474 ? 37.571 15.537 -2.801 1.00 75.81 474 PHE A CA 1
ATOM 3688 C C . PHE A 1 474 ? 38.746 14.618 -3.132 1.00 75.81 474 PHE A C 1
ATOM 3690 O O . PHE A 1 474 ? 38.753 13.946 -4.160 1.00 75.81 474 PHE A O 1
ATOM 3697 N N . GLN A 1 475 ? 39.728 14.553 -2.235 1.00 76.38 475 GLN A N 1
ATOM 3698 C CA . GLN A 1 475 ? 40.868 13.646 -2.360 1.00 76.38 475 GLN A CA 1
ATOM 3699 C C . GLN A 1 475 ? 40.434 12.189 -2.168 1.00 76.38 475 GLN A C 1
ATOM 3701 O O . GLN A 1 475 ? 40.792 11.313 -2.955 1.00 76.38 475 GLN A O 1
ATOM 3706 N N . SER A 1 476 ? 39.649 11.951 -1.118 1.00 74.69 476 SER A N 1
ATOM 3707 C CA . SER A 1 476 ? 39.210 10.623 -0.700 1.00 74.69 476 SER A CA 1
ATOM 3708 C C . SER A 1 476 ? 37.765 10.667 -0.227 1.00 74.69 476 SER A C 1
ATOM 3710 O O . SER A 1 476 ? 37.314 11.652 0.365 1.00 74.69 476 SER A O 1
ATOM 3712 N N . VAL A 1 477 ? 37.060 9.562 -0.439 1.00 77.12 477 VAL A N 1
ATOM 3713 C CA . VAL A 1 477 ? 35.700 9.355 0.062 1.00 77.12 477 VAL A CA 1
ATOM 3714 C C . VAL A 1 477 ? 35.710 8.225 1.085 1.00 77.12 477 VAL A C 1
ATOM 3716 O O . VAL A 1 477 ? 36.299 7.178 0.832 1.00 77.12 477 VAL A O 1
ATOM 3719 N N . ILE A 1 478 ? 35.049 8.420 2.228 1.00 75.19 478 ILE A N 1
ATOM 3720 C CA . ILE A 1 478 ? 34.890 7.402 3.274 1.00 75.19 478 ILE A CA 1
ATOM 3721 C C . ILE A 1 478 ? 33.425 6.965 3.342 1.00 75.19 478 ILE A C 1
ATOM 3723 O O . ILE A 1 478 ? 32.537 7.794 3.540 1.00 75.19 478 ILE A O 1
ATOM 3727 N N . MET A 1 479 ? 33.177 5.660 3.226 1.00 72.38 479 MET A N 1
ATOM 3728 C CA . MET A 1 479 ? 31.840 5.051 3.262 1.00 72.38 479 MET A CA 1
ATOM 3729 C C . MET A 1 479 ? 31.799 3.873 4.250 1.00 72.38 479 MET A C 1
ATOM 3731 O O . MET A 1 479 ? 32.827 3.349 4.679 1.00 72.38 479 MET A O 1
ATOM 3735 N N . LYS A 1 480 ? 30.601 3.427 4.639 1.00 65.50 480 LYS A N 1
ATOM 3736 C CA . LYS A 1 480 ? 30.430 2.155 5.364 1.00 65.50 480 LYS A CA 1
ATOM 3737 C C . LYS A 1 480 ? 30.350 0.981 4.392 1.00 65.50 480 LYS A C 1
ATOM 3739 O O . LYS A 1 480 ? 29.770 1.128 3.326 1.00 65.50 480 LYS A O 1
ATOM 3744 N N . GLU A 1 481 ? 30.834 -0.192 4.805 1.00 59.69 481 GLU A N 1
ATOM 3745 C CA . GLU A 1 481 ? 30.723 -1.440 4.026 1.00 59.69 481 GLU A CA 1
ATOM 3746 C C . GLU A 1 481 ? 29.275 -1.780 3.645 1.00 59.69 481 GLU A C 1
ATOM 3748 O O . GLU A 1 481 ? 29.022 -2.188 2.525 1.00 59.69 481 GLU A O 1
ATOM 3753 N N . ALA A 1 482 ? 28.295 -1.516 4.516 1.00 56.72 482 ALA A N 1
ATOM 3754 C CA . ALA A 1 482 ? 26.877 -1.730 4.197 1.00 56.72 482 ALA A CA 1
ATOM 3755 C C . ALA A 1 482 ? 26.350 -0.861 3.032 1.00 56.72 482 ALA A C 1
ATOM 3757 O O . ALA A 1 482 ? 25.288 -1.155 2.491 1.00 56.72 482 ALA A O 1
ATOM 3758 N N . ASN A 1 483 ? 27.080 0.197 2.661 1.00 56.31 483 ASN A N 1
ATOM 3759 C CA . ASN A 1 483 ? 26.784 1.057 1.514 1.00 56.31 483 ASN A CA 1
ATOM 3760 C C . ASN A 1 483 ? 27.584 0.637 0.262 1.00 56.31 483 ASN A C 1
ATOM 3762 O O . ASN A 1 483 ? 27.619 1.386 -0.708 1.00 56.31 483 ASN A O 1
ATOM 3766 N N . LEU A 1 484 ? 28.274 -0.510 0.309 1.00 59.59 484 LEU A N 1
ATOM 3767 C CA . LEU A 1 484 ? 29.071 -1.067 -0.779 1.00 59.59 484 LEU A CA 1
ATOM 3768 C C . LEU A 1 484 ? 28.565 -2.470 -1.112 1.00 59.59 484 LEU A C 1
ATOM 3770 O O . LEU A 1 484 ? 28.753 -3.415 -0.350 1.00 59.59 484 LEU A O 1
ATOM 3774 N N . THR A 1 485 ? 27.965 -2.633 -2.284 1.00 55.38 485 THR A N 1
ATOM 3775 C CA . THR A 1 485 ? 27.643 -3.945 -2.854 1.00 55.38 485 THR A CA 1
ATOM 3776 C C . THR A 1 485 ? 28.500 -4.209 -4.097 1.00 55.38 485 THR A C 1
ATOM 3778 O O . THR A 1 485 ? 28.993 -3.277 -4.728 1.00 55.38 485 THR A O 1
ATOM 3781 N N . LYS A 1 486 ? 28.675 -5.479 -4.510 1.00 49.94 486 LYS A N 1
ATOM 3782 C CA . LYS A 1 486 ? 29.377 -5.818 -5.776 1.00 49.94 486 LYS A CA 1
ATOM 3783 C C . LYS A 1 486 ? 28.729 -5.165 -7.014 1.00 49.94 486 LYS A C 1
ATOM 3785 O O . LYS A 1 486 ? 29.390 -5.021 -8.036 1.00 49.94 486 LYS A O 1
ATOM 3790 N N . ASN A 1 487 ? 27.467 -4.736 -6.916 1.00 46.50 487 ASN A N 1
ATOM 3791 C CA . ASN A 1 487 ? 26.749 -4.021 -7.975 1.00 46.50 487 ASN A CA 1
ATOM 3792 C C . ASN A 1 487 ? 27.060 -2.512 -8.014 1.00 46.50 487 ASN A C 1
ATOM 3794 O O . ASN A 1 487 ? 26.768 -1.866 -9.018 1.00 46.50 487 ASN A O 1
ATOM 3798 N N . ASP A 1 488 ? 27.696 -1.959 -6.975 1.00 55.75 488 ASP A N 1
ATOM 3799 C CA . ASP A 1 488 ? 28.025 -0.531 -6.870 1.00 55.75 488 ASP A CA 1
ATOM 3800 C C . ASP A 1 488 ? 29.410 -0.190 -7.443 1.00 55.75 488 ASP A C 1
ATOM 3802 O O . ASP A 1 488 ? 29.804 0.977 -7.456 1.00 55.75 488 ASP A O 1
ATOM 3806 N N . CYS A 1 489 ? 30.151 -1.175 -7.977 1.00 55.91 489 CYS A N 1
ATOM 3807 C CA . CYS A 1 489 ? 31.460 -0.936 -8.600 1.00 55.91 489 CYS A CA 1
ATOM 3808 C C . CYS A 1 489 ? 31.395 0.101 -9.728 1.00 55.91 489 CYS A C 1
ATOM 3810 O O . CYS A 1 489 ? 32.299 0.917 -9.855 1.00 55.91 489 CYS A O 1
ATOM 3812 N N . PHE A 1 490 ? 30.290 0.158 -10.475 1.00 50.91 490 PHE A N 1
ATOM 3813 C CA . PHE A 1 490 ? 30.096 1.175 -11.510 1.00 50.91 490 PHE A CA 1
ATOM 3814 C C . PHE A 1 490 ? 29.963 2.597 -10.935 1.00 50.91 490 PHE A C 1
ATOM 3816 O O . PHE A 1 490 ? 30.487 3.552 -11.507 1.00 50.91 490 PHE A O 1
ATOM 3823 N N . ALA A 1 491 ? 29.294 2.747 -9.787 1.00 56.06 491 ALA A N 1
ATOM 3824 C CA . ALA A 1 491 ? 29.192 4.028 -9.093 1.00 56.06 491 ALA A CA 1
ATOM 3825 C C . ALA A 1 491 ? 30.557 4.454 -8.531 1.00 56.06 491 ALA A C 1
ATOM 3827 O O . ALA A 1 491 ? 30.939 5.616 -8.641 1.00 56.06 491 ALA A O 1
ATOM 3828 N N . ILE A 1 492 ? 31.333 3.502 -8.010 1.00 62.16 492 ILE A N 1
ATOM 3829 C CA . ILE A 1 492 ? 32.705 3.729 -7.538 1.00 62.16 492 ILE A CA 1
ATOM 3830 C C . ILE A 1 492 ? 33.617 4.164 -8.691 1.00 62.16 492 ILE A C 1
ATOM 3832 O O . ILE A 1 492 ? 34.350 5.142 -8.550 1.00 62.16 492 ILE A O 1
ATOM 3836 N N . ASP A 1 493 ? 33.524 3.521 -9.854 1.00 59.84 493 ASP A N 1
ATOM 3837 C CA . ASP A 1 493 ? 34.288 3.902 -11.046 1.00 59.84 493 ASP A CA 1
ATOM 3838 C C . ASP A 1 493 ? 33.903 5.301 -11.550 1.00 59.84 493 ASP A C 1
ATOM 3840 O O . ASP A 1 493 ? 34.761 6.065 -11.999 1.00 59.84 493 ASP A O 1
ATOM 3844 N N . ALA A 1 494 ? 32.622 5.674 -11.453 1.00 57.31 494 ALA A N 1
ATOM 3845 C CA . ALA A 1 494 ? 32.151 7.019 -11.782 1.00 57.31 494 ALA A CA 1
ATOM 3846 C C . ALA A 1 494 ? 32.702 8.080 -10.811 1.00 57.31 494 ALA A C 1
ATOM 3848 O O . ALA A 1 494 ? 33.105 9.158 -11.249 1.00 57.31 494 ALA A O 1
ATOM 3849 N N . ILE A 1 495 ? 32.787 7.760 -9.515 1.00 65.19 495 ILE A N 1
ATOM 3850 C CA . ILE A 1 495 ? 33.391 8.623 -8.487 1.00 65.19 495 ILE A CA 1
ATOM 3851 C C . ILE A 1 495 ? 34.890 8.826 -8.765 1.00 65.19 495 ILE A C 1
ATOM 3853 O O . ILE A 1 495 ? 35.385 9.953 -8.726 1.00 65.19 495 ILE A O 1
ATOM 3857 N N . VAL A 1 496 ? 35.607 7.756 -9.118 1.00 63.31 496 VAL A N 1
ATOM 3858 C CA . VAL A 1 496 ? 37.044 7.803 -9.442 1.00 63.31 496 VAL A CA 1
ATOM 3859 C C . VAL A 1 496 ? 37.309 8.607 -10.719 1.00 63.31 496 VAL A C 1
ATOM 3861 O O . VAL A 1 496 ? 38.220 9.435 -10.753 1.00 63.31 496 VAL A O 1
ATOM 3864 N N . LYS A 1 497 ? 36.471 8.456 -11.756 1.00 61.25 497 LYS A N 1
ATOM 3865 C CA . LYS A 1 497 ? 36.553 9.261 -12.991 1.00 61.25 497 LYS A CA 1
ATOM 3866 C C . LYS A 1 497 ? 36.352 10.763 -12.756 1.00 61.25 497 LYS A C 1
ATOM 3868 O O . LYS A 1 497 ? 36.847 11.556 -13.553 1.00 61.25 497 LYS A O 1
ATOM 3873 N N . LYS A 1 498 ? 35.678 11.159 -11.669 1.00 60.34 498 LYS A N 1
ATOM 3874 C CA . LYS A 1 498 ? 35.498 12.562 -11.253 1.00 60.34 498 LYS A CA 1
ATOM 3875 C C . LYS A 1 498 ? 36.670 13.125 -10.427 1.00 60.34 498 LYS A C 1
ATOM 3877 O O . LYS A 1 498 ? 36.589 14.248 -9.941 1.00 60.34 498 LYS A O 1
ATOM 3882 N N . GLY A 1 499 ? 37.778 12.390 -10.300 1.00 56.44 499 GLY A N 1
ATOM 3883 C CA . GLY A 1 499 ? 39.018 12.884 -9.689 1.00 56.44 499 GLY A CA 1
ATOM 3884 C C . GLY A 1 499 ? 39.212 12.511 -8.218 1.00 56.44 499 GLY A C 1
ATOM 3885 O O . GLY A 1 499 ? 40.200 12.935 -7.617 1.00 56.44 499 GLY A O 1
ATOM 3886 N N . VAL A 1 500 ? 38.322 11.693 -7.644 1.00 66.56 500 VAL A N 1
ATOM 3887 C CA . VAL A 1 500 ? 38.534 11.086 -6.323 1.00 66.56 500 VAL A CA 1
ATOM 3888 C C . VAL A 1 500 ? 39.613 10.018 -6.447 1.00 66.56 500 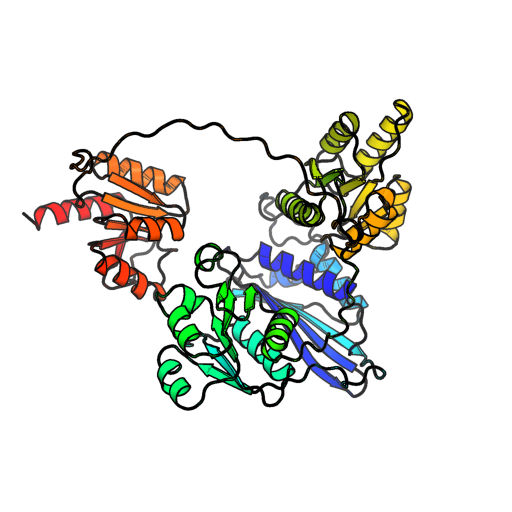VAL A C 1
ATOM 3890 O O . VAL A 1 500 ? 39.455 9.042 -7.179 1.00 66.56 500 VAL A O 1
ATOM 3893 N N . GLN A 1 501 ? 40.718 10.184 -5.721 1.00 58.91 501 GLN A N 1
ATOM 3894 C CA . GLN A 1 501 ? 41.865 9.287 -5.854 1.00 58.91 501 GLN A CA 1
ATOM 3895 C C . GLN A 1 501 ? 41.582 7.897 -5.276 1.00 58.91 501 GLN A C 1
ATOM 3897 O O . GLN A 1 501 ? 42.091 6.909 -5.807 1.00 58.91 501 GLN A O 1
ATOM 3902 N N . LYS A 1 502 ? 40.787 7.806 -4.198 1.00 65.19 502 LYS A N 1
ATOM 3903 C CA . LYS A 1 502 ? 40.418 6.532 -3.558 1.00 65.19 502 LYS A CA 1
ATOM 3904 C C . LYS A 1 502 ? 39.053 6.563 -2.864 1.00 65.19 502 LYS A C 1
ATOM 3906 O O . LYS A 1 502 ? 38.687 7.553 -2.226 1.00 65.19 502 LYS A O 1
ATOM 3911 N N . VAL A 1 503 ? 38.361 5.420 -2.899 1.00 71.25 503 VAL A N 1
ATOM 3912 C CA . VAL A 1 503 ? 37.157 5.140 -2.098 1.00 71.25 503 VAL A CA 1
ATOM 3913 C C . VAL A 1 503 ? 37.516 4.179 -0.960 1.00 71.25 503 VAL A C 1
ATOM 3915 O O . VAL A 1 503 ? 38.002 3.068 -1.187 1.00 71.25 503 VAL A O 1
ATOM 3918 N N . LEU A 1 504 ? 37.307 4.620 0.279 1.00 72.56 504 LEU A N 1
ATOM 3919 C CA . LEU A 1 504 ? 37.750 3.953 1.504 1.00 72.56 504 LEU A CA 1
ATOM 3920 C C . LEU A 1 504 ? 36.535 3.498 2.317 1.00 72.56 504 LEU A C 1
ATOM 3922 O O . LEU A 1 504 ? 35.541 4.221 2.411 1.00 72.56 504 LEU A O 1
ATOM 3926 N N . TYR A 1 505 ? 36.611 2.323 2.943 1.00 71.12 505 TYR A N 1
ATOM 3927 C CA . TYR A 1 505 ? 35.519 1.827 3.784 1.00 71.12 505 TYR A CA 1
ATOM 3928 C C . TYR A 1 505 ? 35.975 1.047 5.009 1.00 71.12 505 TYR A C 1
ATOM 3930 O O . TYR A 1 505 ? 37.076 0.504 5.046 1.00 71.12 505 TYR A O 1
ATOM 3938 N N . PHE A 1 506 ? 35.114 0.988 6.026 1.00 64.88 506 PHE A N 1
ATOM 3939 C CA . PHE A 1 506 ? 35.361 0.214 7.245 1.00 64.88 506 PHE A CA 1
ATOM 3940 C C . PHE A 1 506 ? 34.654 -1.141 7.194 1.00 64.88 506 PHE A C 1
ATOM 3942 O O . PHE A 1 506 ? 33.434 -1.161 7.027 1.00 64.88 506 PHE A O 1
ATOM 3949 N N . SER A 1 507 ? 35.406 -2.233 7.381 1.00 60.00 507 SER A N 1
ATOM 3950 C CA . SER A 1 507 ? 34.898 -3.614 7.437 1.00 60.00 507 SER A CA 1
ATOM 3951 C C . SER A 1 507 ? 35.316 -4.302 8.736 1.00 60.00 507 SER A C 1
ATOM 3953 O O . SER A 1 507 ? 36.441 -4.138 9.207 1.00 60.00 507 SER A O 1
ATOM 3955 N N . ASN A 1 508 ? 34.412 -5.104 9.304 1.00 51.03 508 ASN A N 1
ATOM 3956 C CA . ASN A 1 508 ? 34.679 -5.920 10.497 1.00 51.03 508 ASN A CA 1
ATOM 3957 C C . ASN A 1 508 ? 35.281 -7.299 10.161 1.00 51.03 508 ASN A C 1
ATOM 3959 O O . ASN A 1 508 ? 35.592 -8.071 11.069 1.00 51.03 508 ASN A O 1
ATOM 3963 N N . SER A 1 509 ? 35.436 -7.629 8.876 1.00 53.34 509 SER A N 1
ATOM 3964 C CA . SER A 1 509 ? 36.000 -8.895 8.405 1.00 53.34 509 SER A CA 1
ATOM 3965 C C . SER A 1 509 ? 37.306 -8.647 7.642 1.00 53.34 509 SER A C 1
ATOM 3967 O O . SER A 1 509 ? 37.495 -7.587 7.049 1.00 53.34 509 SER A O 1
ATOM 3969 N N . LYS A 1 510 ? 38.255 -9.597 7.670 1.00 48.91 510 LYS A N 1
ATOM 3970 C CA . LYS A 1 510 ? 39.444 -9.522 6.800 1.00 48.91 510 LYS A CA 1
ATOM 3971 C C . LYS A 1 510 ? 38.952 -9.574 5.347 1.00 48.91 510 LYS A C 1
ATOM 3973 O O . LYS A 1 510 ? 38.422 -10.593 4.923 1.00 48.91 510 LYS A O 1
ATOM 3978 N N . SER A 1 511 ? 39.087 -8.450 4.654 1.00 50.03 511 SER A N 1
ATOM 3979 C CA . SER A 1 511 ? 38.339 -8.051 3.460 1.00 50.03 51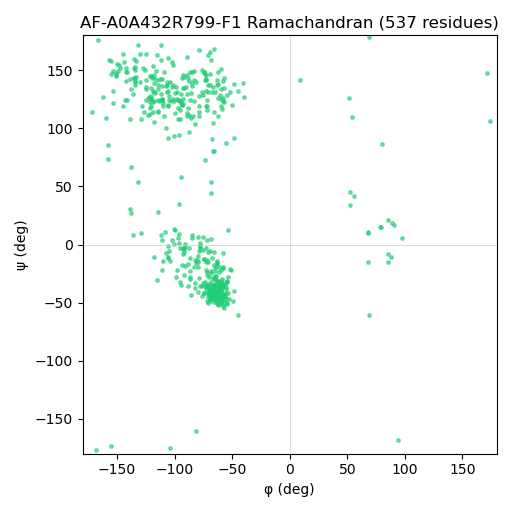1 SER A CA 1
ATOM 3980 C C . SER A 1 511 ? 38.403 -9.009 2.261 1.00 50.03 511 SER A C 1
ATOM 3982 O O . SER A 1 511 ? 39.479 -9.394 1.804 1.00 50.03 511 SER A O 1
ATOM 3984 N N . GLU A 1 512 ? 37.240 -9.279 1.655 1.00 50.50 512 GLU A N 1
ATOM 3985 C CA . GLU A 1 512 ? 37.154 -9.473 0.203 1.00 50.50 512 GLU A CA 1
ATOM 3986 C C . GLU A 1 512 ? 37.257 -8.093 -0.466 1.00 50.50 512 GLU A C 1
ATOM 3988 O O . GLU A 1 512 ? 36.525 -7.163 -0.114 1.00 50.50 512 GLU A O 1
ATOM 3993 N N . LYS A 1 513 ? 38.152 -7.930 -1.449 1.00 55.38 513 LYS A N 1
ATOM 3994 C CA . LYS A 1 513 ? 38.137 -6.746 -2.323 1.00 55.38 513 LYS A CA 1
ATOM 3995 C C . LYS A 1 513 ? 36.778 -6.680 -3.031 1.00 55.38 513 LYS A C 1
ATOM 3997 O O . LYS A 1 513 ? 36.463 -7.581 -3.803 1.00 55.38 513 LYS A O 1
ATOM 4002 N N . HIS A 1 514 ? 35.996 -5.632 -2.769 1.00 58.97 514 HIS A N 1
ATOM 4003 C CA . HIS A 1 514 ? 34.682 -5.444 -3.391 1.00 58.97 514 HIS A CA 1
ATOM 4004 C C . HIS A 1 514 ? 34.815 -4.956 -4.844 1.00 58.97 514 HIS A C 1
ATOM 4006 O O . HIS A 1 514 ? 34.172 -5.524 -5.721 1.00 58.97 514 HIS A O 1
ATOM 4012 N N . CYS A 1 515 ? 35.699 -3.981 -5.106 1.00 60.91 515 CYS A N 1
ATOM 4013 C CA . CYS A 1 515 ? 36.021 -3.454 -6.444 1.00 60.91 515 CYS A CA 1
ATOM 4014 C C . CYS A 1 515 ? 37.513 -3.059 -6.549 1.00 60.91 515 CYS A C 1
ATOM 4016 O O . CYS A 1 515 ? 38.180 -2.877 -5.524 1.00 60.91 515 CYS A O 1
ATOM 4018 N N . GLU A 1 516 ? 38.032 -2.871 -7.769 1.00 61.97 516 GLU A N 1
ATOM 4019 C CA . GLU A 1 516 ? 39.453 -2.569 -8.043 1.00 61.97 516 GLU A CA 1
ATOM 4020 C C . GLU A 1 516 ? 39.946 -1.270 -7.373 1.00 61.97 516 GLU A C 1
ATOM 4022 O O . GLU A 1 516 ? 41.079 -1.213 -6.894 1.00 61.97 516 GLU A O 1
ATOM 4027 N N . HIS A 1 517 ? 39.063 -0.274 -7.232 1.00 62.78 517 HIS A N 1
ATOM 4028 C CA . HIS A 1 517 ? 39.362 1.047 -6.662 1.00 62.78 517 HIS A CA 1
ATOM 4029 C C . HIS A 1 517 ? 38.921 1.240 -5.196 1.00 62.78 517 HIS A C 1
ATOM 4031 O O . HIS A 1 517 ? 38.897 2.368 -4.698 1.00 62.78 517 HIS A O 1
ATOM 4037 N N . THR A 1 518 ? 38.576 0.154 -4.492 1.00 66.50 518 THR A N 1
ATOM 4038 C CA . THR A 1 518 ? 38.150 0.206 -3.079 1.00 66.50 518 THR A CA 1
ATOM 4039 C C . THR A 1 518 ? 39.209 -0.334 -2.129 1.00 66.50 518 THR A C 1
ATOM 4041 O O . THR A 1 518 ? 39.823 -1.370 -2.390 1.00 66.50 518 THR A O 1
ATOM 4044 N N . GLU A 1 519 ? 39.387 0.327 -0.985 1.00 68.62 519 GLU A N 1
ATOM 4045 C CA . GLU A 1 519 ? 40.314 -0.119 0.058 1.00 68.62 519 GLU A CA 1
ATOM 4046 C C . GLU A 1 519 ? 39.606 -0.186 1.422 1.00 68.62 519 GLU A C 1
ATOM 4048 O O . GLU A 1 519 ? 39.066 0.807 1.913 1.00 68.62 519 GLU A O 1
ATOM 4053 N N . GLY A 1 520 ? 39.571 -1.388 2.007 1.00 62.50 520 GLY A N 1
ATOM 4054 C CA . GLY A 1 520 ? 38.904 -1.670 3.279 1.00 62.50 520 GLY A CA 1
ATOM 4055 C C . GLY A 1 520 ? 39.855 -1.576 4.473 1.00 62.50 520 GLY A C 1
ATOM 4056 O O . GLY A 1 520 ? 41.013 -1.989 4.377 1.00 62.50 520 GLY A O 1
ATOM 4057 N N . PHE A 1 521 ? 39.352 -1.074 5.600 1.00 67.69 521 PHE A N 1
ATOM 4058 C CA . PHE A 1 521 ? 40.104 -0.870 6.840 1.00 67.69 521 PHE A CA 1
ATOM 4059 C C . PHE A 1 521 ? 39.371 -1.454 8.042 1.00 67.69 521 PHE A C 1
ATOM 4061 O O . PHE A 1 521 ? 38.156 -1.303 8.174 1.00 67.69 521 PHE A O 1
ATOM 4068 N N . SER A 1 522 ? 40.122 -2.077 8.950 1.00 58.12 522 SER A N 1
ATOM 4069 C CA . SER A 1 522 ? 39.561 -2.648 10.179 1.00 58.12 522 SER A CA 1
ATOM 4070 C C . SER A 1 522 ? 39.501 -1.642 11.333 1.00 58.12 522 SER A C 1
ATOM 4072 O O . SER A 1 522 ? 38.777 -1.841 12.307 1.00 58.12 522 SER A O 1
ATOM 4074 N N . SER A 1 523 ? 40.244 -0.534 11.235 1.00 63.16 523 SER A N 1
ATOM 4075 C CA . SER A 1 523 ? 40.249 0.531 12.239 1.00 63.16 523 SER A CA 1
ATOM 4076 C C . SER A 1 523 ? 40.668 1.886 11.663 1.00 63.16 523 SER A C 1
ATOM 4078 O O . SER A 1 523 ? 41.361 1.970 10.649 1.00 63.16 523 SER A O 1
ATOM 4080 N N . LEU A 1 524 ? 40.280 2.967 12.350 1.00 60.88 524 LEU A N 1
ATOM 4081 C CA . LEU A 1 524 ? 40.720 4.340 12.053 1.00 60.88 524 LEU A CA 1
ATOM 4082 C C . LEU A 1 524 ? 42.249 4.493 12.139 1.00 60.88 524 LEU A C 1
ATOM 4084 O O . LEU A 1 524 ? 42.833 5.206 11.333 1.00 60.88 524 LEU A O 1
ATOM 4088 N N . GLN A 1 525 ? 42.907 3.787 13.063 1.00 64.44 525 GLN A N 1
ATOM 4089 C CA . GLN A 1 525 ? 44.370 3.802 13.198 1.00 64.44 525 GLN A CA 1
ATOM 4090 C C . GLN A 1 525 ? 45.071 3.169 11.986 1.00 64.44 525 GLN A C 1
ATOM 4092 O O . GLN A 1 525 ? 46.104 3.661 11.538 1.00 64.44 525 GLN A O 1
ATOM 4097 N N . GLU A 1 526 ? 44.497 2.103 11.422 1.00 67.56 526 GLU A N 1
ATOM 4098 C CA . GLU A 1 526 ? 45.011 1.462 10.206 1.00 67.56 526 GLU A CA 1
ATOM 4099 C C . GLU A 1 526 ? 44.860 2.367 8.973 1.00 67.56 526 GLU A C 1
ATOM 4101 O O . GLU A 1 526 ? 45.775 2.450 8.152 1.00 67.56 526 GLU A O 1
ATOM 4106 N N . LEU A 1 527 ? 43.734 3.083 8.881 1.00 69.94 527 LEU A N 1
ATOM 4107 C CA . LEU A 1 527 ? 43.492 4.106 7.863 1.00 69.94 527 LEU A CA 1
ATOM 4108 C C . LEU A 1 527 ? 44.533 5.230 7.947 1.00 69.94 527 LEU A C 1
ATOM 4110 O O . LEU A 1 527 ? 45.159 5.561 6.942 1.00 69.94 527 LEU A O 1
ATOM 4114 N N . MET A 1 528 ? 44.760 5.774 9.145 1.00 64.25 528 MET A N 1
ATOM 4115 C CA . MET A 1 528 ? 45.729 6.852 9.369 1.00 64.25 528 MET A CA 1
ATOM 4116 C C . MET A 1 528 ? 47.152 6.433 8.989 1.00 64.25 528 MET A C 1
ATOM 4118 O O . MET A 1 528 ? 47.800 7.135 8.216 1.00 64.25 528 MET A O 1
ATOM 4122 N N . ARG A 1 529 ? 47.595 5.243 9.418 1.00 66.06 529 ARG A N 1
ATOM 4123 C CA . ARG A 1 529 ? 48.926 4.706 9.087 1.00 66.06 529 ARG A CA 1
ATOM 4124 C C . ARG A 1 529 ? 49.159 4.607 7.574 1.00 66.06 529 ARG A C 1
ATOM 4126 O O . ARG A 1 529 ? 50.222 4.979 7.091 1.00 66.06 529 ARG A O 1
ATOM 4133 N N . LYS A 1 530 ? 48.160 4.153 6.805 1.00 65.81 530 LYS A N 1
ATOM 4134 C CA . LYS A 1 530 ? 48.262 4.092 5.334 1.00 65.81 530 LYS A CA 1
ATOM 4135 C C . LYS A 1 530 ? 48.180 5.462 4.657 1.00 65.81 530 LYS A C 1
ATOM 4137 O O . LYS A 1 530 ? 48.777 5.646 3.596 1.00 65.81 530 LYS A O 1
ATOM 4142 N N . MET A 1 531 ? 47.429 6.415 5.212 1.00 64.12 531 MET A N 1
ATOM 4143 C CA . MET A 1 531 ? 47.410 7.784 4.680 1.00 64.12 531 MET A CA 1
ATOM 4144 C C . MET A 1 531 ? 48.754 8.495 4.906 1.00 64.12 531 MET A C 1
ATOM 4146 O O . MET A 1 531 ? 49.178 9.264 4.048 1.00 64.12 531 MET A O 1
ATOM 4150 N N . GLU A 1 532 ? 49.461 8.186 5.996 1.00 62.44 532 GLU A N 1
ATOM 4151 C CA . GLU A 1 532 ? 50.832 8.654 6.246 1.00 62.44 532 GLU A CA 1
ATOM 4152 C C . GLU A 1 532 ? 51.871 7.982 5.334 1.00 62.44 532 GLU A C 1
ATOM 4154 O O . GLU A 1 532 ? 52.716 8.674 4.771 1.00 62.44 532 GLU A O 1
ATOM 4159 N N . GLU A 1 533 ? 51.788 6.663 5.114 1.00 57.88 533 GLU A N 1
ATOM 4160 C CA . GLU A 1 533 ? 52.696 5.928 4.210 1.00 57.88 533 GLU A CA 1
ATOM 4161 C C . GLU A 1 533 ? 52.635 6.451 2.760 1.00 57.88 533 GLU A C 1
ATOM 4163 O O . GLU A 1 533 ? 53.663 6.558 2.092 1.00 57.88 533 GLU A O 1
ATOM 4168 N N . ASN A 1 534 ? 51.451 6.850 2.278 1.00 52.31 534 ASN A N 1
ATOM 4169 C CA . ASN A 1 534 ? 51.280 7.424 0.934 1.00 52.31 534 ASN A CA 1
ATOM 4170 C C . ASN A 1 534 ? 51.782 8.873 0.810 1.00 52.31 534 ASN A C 1
ATOM 4172 O O . ASN A 1 534 ? 51.934 9.374 -0.302 1.00 52.31 534 ASN A O 1
ATOM 4176 N N . ARG A 1 535 ? 52.075 9.542 1.931 1.00 53.16 535 ARG A N 1
ATOM 4177 C CA . ARG A 1 535 ? 52.618 10.906 1.959 1.00 53.16 535 ARG A CA 1
ATOM 4178 C C . ARG A 1 535 ? 54.090 10.953 1.527 1.00 53.16 535 ARG A C 1
ATOM 4180 O O . ARG A 1 535 ? 54.541 11.995 1.076 1.00 53.16 535 ARG A O 1
ATOM 4187 N N . GLY A 1 536 ? 54.811 9.830 1.628 1.00 42.41 536 GLY A N 1
ATOM 4188 C CA . GLY A 1 536 ? 56.225 9.709 1.244 1.00 42.41 536 GLY A CA 1
ATOM 4189 C C . GLY A 1 536 ? 56.488 9.170 -0.168 1.00 42.41 536 GLY A C 1
ATOM 4190 O O . GLY A 1 536 ? 57.643 9.068 -0.560 1.00 42.41 536 GLY A O 1
ATOM 4191 N N . ALA A 1 537 ? 55.452 8.799 -0.929 1.00 38.09 537 ALA A N 1
ATOM 4192 C CA . ALA A 1 537 ? 55.592 8.200 -2.265 1.00 38.09 537 ALA A CA 1
ATOM 4193 C C . ALA A 1 537 ? 55.310 9.180 -3.424 1.00 38.09 537 ALA A C 1
ATOM 4195 O O . ALA A 1 537 ? 55.298 8.769 -4.583 1.00 38.09 537 ALA A O 1
ATOM 4196 N N . GLY A 1 538 ? 55.057 10.456 -3.114 1.00 41.06 538 GLY A N 1
ATOM 4197 C CA . GLY A 1 538 ? 54.663 11.488 -4.077 1.00 41.06 538 GLY A CA 1
ATOM 4198 C C . GLY A 1 538 ? 55.344 12.844 -3.876 1.00 41.06 538 GLY A C 1
ATOM 4199 O O . GLY A 1 538 ? 54.741 13.853 -4.236 1.00 41.06 538 GLY A O 1
ATOM 4200 N N . GLU A 1 539 ? 56.551 12.867 -3.298 1.00 31.75 539 GLU A N 1
ATOM 4201 C CA . GLU A 1 539 ? 57.488 14.004 -3.391 1.00 31.75 539 GLU A CA 1
ATOM 4202 C C . GLU A 1 539 ? 58.576 13.733 -4.433 1.00 31.75 539 GLU A C 1
ATOM 4204 O O . GLU A 1 539 ? 59.122 12.603 -4.439 1.00 31.75 539 GLU A O 1
#

Nearest PDB structures (foldseek):
  7qzo-assembly1_A  TM=9.562E-01  e=2.025E-11  Pseudomonas aeruginosa
  8phn-assembly1_A  TM=9.741E-01  e=3.783E-11  Thermochaetoides thermophila
  6rh7-assembly1_B  TM=8.941E-01  e=4.223E-09  Thermotoga maritima
  4h60-assembly1_A  TM=8.814E-01  e=2.194E-08  Vibrio cholerae O395
  7cci-assembly1_A  TM=8.594E-01  e=2.672E-07  Acinetobacter baumannii